Protein AF-A0A3M6TSI8-F1 (afdb_monomer)

InterPro domains:
  IPR007863 Peptidase M16, C-terminal [PF05193] (181-346)
  IPR011249 Metalloenzyme, LuxS/M16 peptidase-like [SSF63411] (24-230)
  IPR011249 Metalloenzyme, LuxS/M16 peptidase-like [SSF63411] (235-493)
  IPR011765 Peptidase M16, N-terminal [PF00675] (50-142)

Structure (mmCIF, N/CA/C/O backbone):
data_AF-A0A3M6TSI8-F1
#
_entry.id   AF-A0A3M6TSI8-F1
#
loop_
_atom_site.group_PDB
_atom_site.id
_atom_site.type_symbol
_atom_site.label_atom_id
_atom_site.label_alt_id
_atom_site.label_comp_id
_atom_site.label_asym_id
_atom_site.label_entity_id
_atom_site.label_seq_id
_atom_site.pdbx_PDB_ins_code
_atom_site.Cartn_x
_atom_site.Cartn_y
_atom_site.Cartn_z
_atom_site.occupancy
_atom_site.B_iso_or_equiv
_atom_site.auth_seq_id
_atom_site.auth_comp_id
_atom_site.auth_asym_id
_atom_site.auth_atom_id
_atom_site.pdbx_PDB_model_num
ATOM 1 N N . MET A 1 1 ? -36.696 12.729 5.430 1.00 56.53 1 MET A N 1
ATOM 2 C CA . MET A 1 1 ? -35.526 11.882 5.769 1.00 56.53 1 MET A CA 1
ATOM 3 C C . MET A 1 1 ? -34.248 12.425 5.139 1.00 56.53 1 MET A C 1
ATOM 5 O O . MET A 1 1 ? -33.375 12.807 5.902 1.00 56.53 1 MET A O 1
ATOM 9 N N . ALA A 1 2 ? -34.177 12.615 3.812 1.00 62.47 2 ALA A N 1
ATOM 10 C CA . ALA A 1 2 ? -33.079 13.365 3.173 1.00 62.47 2 ALA A CA 1
ATOM 11 C C . ALA A 1 2 ? -32.894 14.796 3.733 1.00 62.47 2 ALA A C 1
ATOM 13 O O . ALA A 1 2 ? -31.788 15.308 3.778 1.00 62.47 2 ALA A O 1
ATOM 14 N N . GLU A 1 3 ? -33.961 15.418 4.250 1.00 77.06 3 GLU A N 1
ATOM 15 C CA . GLU A 1 3 ? -33.921 16.752 4.876 1.00 77.06 3 GLU A CA 1
ATOM 16 C C . GLU A 1 3 ? -32.990 16.862 6.103 1.00 77.06 3 GLU A C 1
ATOM 18 O O . GLU A 1 3 ? -32.518 17.962 6.410 1.00 77.06 3 GLU A O 1
ATOM 23 N N . ASN A 1 4 ? -32.695 15.739 6.775 1.00 91.38 4 ASN A N 1
ATOM 24 C CA . ASN A 1 4 ? -31.788 15.680 7.930 1.00 91.38 4 ASN A CA 1
ATOM 25 C C . ASN A 1 4 ? -30.308 15.638 7.529 1.00 91.38 4 ASN A C 1
ATOM 27 O O . ASN A 1 4 ? -29.447 15.793 8.391 1.00 91.38 4 ASN A O 1
ATOM 31 N N . PHE A 1 5 ? -30.013 15.462 6.243 1.00 95.12 5 PHE A N 1
ATOM 32 C CA . PHE A 1 5 ? -28.661 15.427 5.709 1.00 95.12 5 PHE A CA 1
ATOM 33 C C . PHE A 1 5 ? -28.440 16.662 4.839 1.00 95.12 5 PHE A C 1
ATOM 35 O O . PHE A 1 5 ? -29.257 17.025 3.996 1.00 95.12 5 PHE A O 1
ATOM 42 N N . GLU A 1 6 ? -27.344 17.362 5.086 1.00 95.56 6 GLU A N 1
ATOM 43 C CA . GLU A 1 6 ? -26.918 18.508 4.295 1.00 95.56 6 GLU A CA 1
ATOM 44 C C . GLU A 1 6 ? -25.856 18.061 3.297 1.00 95.56 6 GLU A C 1
ATOM 46 O O . GLU A 1 6 ? -24.842 17.497 3.704 1.00 95.56 6 GLU A O 1
ATOM 51 N N . GLN A 1 7 ? -26.073 18.311 2.004 1.00 95.31 7 GLN A N 1
ATOM 52 C CA . GLN A 1 7 ? -25.048 18.092 0.986 1.00 95.31 7 GLN A CA 1
ATOM 53 C C . GLN A 1 7 ? -24.033 19.237 1.038 1.00 95.31 7 GLN A C 1
ATOM 55 O O . GLN A 1 7 ? -24.379 20.385 0.775 1.00 95.31 7 GLN A O 1
ATOM 60 N N . ILE A 1 8 ? -22.788 18.913 1.381 1.00 95.12 8 ILE A N 1
ATOM 61 C CA . ILE A 1 8 ? -21.675 19.866 1.488 1.00 95.12 8 ILE A CA 1
ATOM 62 C C . ILE A 1 8 ? -21.028 20.079 0.119 1.00 95.12 8 ILE A C 1
ATOM 64 O O . ILE A 1 8 ? -20.710 21.206 -0.248 1.00 95.12 8 ILE A O 1
ATOM 68 N N . SER A 1 9 ? -20.814 19.002 -0.637 1.00 94.62 9 SER A N 1
ATOM 69 C CA . SER A 1 9 ? -20.196 19.076 -1.961 1.00 94.62 9 SER A CA 1
ATOM 70 C C . SER A 1 9 ? -20.686 17.962 -2.885 1.00 94.62 9 SER A C 1
ATOM 72 O O . SER A 1 9 ? -21.131 16.900 -2.442 1.00 94.62 9 SER A O 1
ATOM 74 N N . SER A 1 10 ? -20.645 18.240 -4.190 1.00 95.06 10 SER A N 1
ATOM 75 C CA . SER A 1 10 ? -21.047 17.323 -5.256 1.00 95.06 10 SER A CA 1
ATOM 76 C C . SER A 1 10 ? -20.328 17.691 -6.548 1.00 95.06 10 SER A C 1
ATOM 78 O O . SER A 1 10 ? -20.439 18.825 -7.019 1.00 95.06 10 SER A O 1
ATOM 80 N N . PHE A 1 11 ? -19.563 16.762 -7.112 1.00 95.12 11 PHE A N 1
ATOM 81 C CA . PHE A 1 11 ? -18.840 16.963 -8.368 1.00 95.12 11 PHE A CA 1
ATOM 82 C C . PHE A 1 11 ? -18.485 15.618 -9.010 1.00 95.12 11 PHE A C 1
ATOM 84 O O . PHE A 1 11 ? -18.656 14.558 -8.409 1.00 95.12 11 PHE A O 1
ATOM 91 N N . LYS A 1 12 ? -17.997 15.658 -10.251 1.00 94.00 12 LYS A N 1
ATOM 92 C CA . LYS A 1 12 ? -17.550 14.468 -10.979 1.00 94.00 12 LYS A CA 1
ATOM 93 C C . LYS A 1 12 ? -16.032 14.412 -11.069 1.00 94.00 12 LYS A C 1
ATOM 95 O O . LYS A 1 12 ? -15.391 15.437 -11.283 1.00 94.00 12 LYS A O 1
ATOM 100 N N . VAL A 1 13 ? -15.493 13.204 -10.961 1.00 91.00 13 VAL A N 1
ATOM 101 C CA . VAL A 1 13 ? -14.088 12.862 -11.204 1.00 91.00 13 VAL A CA 1
ATOM 102 C C . VAL A 1 13 ? -14.023 11.988 -12.459 1.00 91.00 13 VAL A C 1
ATOM 104 O O . VAL A 1 13 ? -14.893 11.137 -12.660 1.00 91.00 13 VAL A O 1
ATOM 107 N N . LEU A 1 14 ? -13.036 12.230 -13.332 1.00 84.62 14 LEU A N 1
ATOM 108 C CA . LEU A 1 14 ? -12.899 11.565 -14.644 1.00 84.62 14 LEU A CA 1
ATOM 109 C C . LEU A 1 14 ? -14.201 11.582 -15.475 1.00 84.62 14 LEU A C 1
ATOM 111 O O . LEU A 1 14 ? -14.573 10.585 -16.093 1.00 84.62 14 LEU A O 1
ATOM 115 N N . ASP A 1 15 ? -14.941 12.695 -15.404 1.00 82.12 15 ASP A N 1
ATOM 116 C CA . ASP A 1 15 ? -16.214 12.973 -16.096 1.00 82.12 15 ASP A CA 1
ATOM 117 C C . ASP A 1 15 ? -17.383 11.998 -15.838 1.00 82.12 15 ASP A C 1
ATOM 119 O O . ASP A 1 15 ? -18.511 12.231 -16.289 1.00 82.12 15 ASP A O 1
ATOM 123 N N . SER A 1 16 ? -17.164 10.942 -15.054 1.00 86.12 16 SER A N 1
ATOM 124 C CA . SER A 1 16 ? -18.081 9.804 -14.932 1.00 86.12 16 SER A CA 1
ATOM 125 C C . SER A 1 16 ? -18.386 9.415 -13.487 1.00 86.12 16 SER A C 1
ATOM 127 O O . SER A 1 16 ? -19.530 9.064 -13.192 1.00 86.12 16 SER A O 1
ATOM 129 N N . ILE A 1 17 ? -17.423 9.536 -12.568 1.00 93.06 17 ILE A N 1
ATOM 130 C CA . ILE A 1 17 ? -17.587 9.085 -11.184 1.00 93.06 17 ILE A CA 1
ATOM 131 C C . ILE A 1 17 ? -18.097 10.243 -10.335 1.00 93.06 17 ILE A C 1
ATOM 133 O O . ILE A 1 17 ? -17.407 11.238 -10.121 1.00 93.06 17 ILE A O 1
ATOM 137 N N . GLN A 1 18 ? -19.331 10.117 -9.858 1.00 96.31 18 GLN A N 1
ATOM 138 C CA . GLN A 1 18 ? -19.949 11.104 -8.984 1.00 96.31 18 GLN A CA 1
ATOM 139 C C . GLN A 1 18 ? -19.399 10.965 -7.558 1.00 96.31 18 GLN A C 1
ATOM 141 O O . GLN A 1 18 ? -19.506 9.889 -6.964 1.00 96.31 18 GLN A O 1
ATOM 146 N N . VAL A 1 19 ? -18.866 12.062 -7.018 1.00 97.19 19 VAL A N 1
ATOM 147 C CA . VAL A 1 19 ? -18.412 12.184 -5.628 1.00 97.19 19 VAL A CA 1
ATOM 148 C C . VAL A 1 19 ? -19.330 13.147 -4.885 1.00 97.19 19 VAL A C 1
ATOM 150 O O . VAL A 1 19 ? -19.648 14.226 -5.392 1.00 97.19 19 VAL A O 1
ATOM 153 N N . GLU A 1 20 ? -19.798 12.754 -3.703 1.00 96.69 20 GLU A N 1
ATOM 154 C CA . GLU A 1 20 ? -20.736 13.541 -2.895 1.00 96.69 20 GLU A CA 1
ATOM 155 C C . GLU A 1 20 ? -20.351 13.482 -1.417 1.00 96.69 20 GLU A C 1
ATOM 157 O O . GLU A 1 20 ? -20.051 12.411 -0.895 1.00 96.69 20 GLU A O 1
ATOM 162 N N . LYS A 1 21 ? -20.393 14.622 -0.726 1.00 96.94 21 LYS A N 1
ATOM 163 C CA . LYS A 1 21 ? -20.147 14.720 0.718 1.00 96.94 21 LYS A CA 1
ATOM 164 C C . LYS A 1 21 ? -21.386 15.263 1.406 1.00 96.94 21 LYS A C 1
ATOM 166 O O . LYS A 1 21 ? -21.921 16.295 1.000 1.00 96.94 21 LYS A O 1
ATOM 171 N N . TYR A 1 22 ? -21.803 14.599 2.472 1.00 97.00 22 TYR A N 1
ATOM 172 C CA . TYR A 1 22 ? -22.948 14.963 3.292 1.00 97.00 22 TYR A CA 1
ATOM 173 C C . TYR A 1 22 ? -22.560 15.063 4.763 1.00 97.00 22 TYR A C 1
ATOM 175 O O . TYR A 1 22 ? -21.619 14.414 5.224 1.00 97.00 22 TYR A O 1
ATOM 183 N N . ARG A 1 23 ? -23.331 15.842 5.516 1.00 96.44 23 ARG A N 1
ATOM 184 C CA . ARG A 1 23 ? -23.279 15.903 6.978 1.00 96.44 23 ARG A CA 1
ATOM 185 C C . ARG A 1 23 ? -24.669 15.688 7.552 1.00 96.44 23 ARG A C 1
ATOM 187 O O . ARG A 1 23 ? -25.624 16.331 7.116 1.00 96.44 23 ARG A O 1
ATOM 194 N N . SER A 1 24 ? -24.777 14.816 8.548 1.00 97.12 24 SER A N 1
ATOM 195 C CA . SER A 1 24 ? -25.994 14.716 9.351 1.00 97.12 24 SER A CA 1
ATOM 196 C C . SER A 1 24 ? -26.170 15.974 10.194 1.00 97.12 24 SER A C 1
ATOM 198 O O . SER A 1 24 ? -25.309 16.310 11.002 1.00 97.12 24 SER A O 1
ATOM 200 N N . LYS A 1 25 ? -27.318 16.642 10.069 1.00 95.69 25 LYS A N 1
ATOM 201 C CA . LYS A 1 25 ? -27.681 17.810 10.892 1.00 95.69 25 LYS A CA 1
ATOM 202 C C . LYS A 1 25 ? -27.981 17.441 12.349 1.00 95.69 25 LYS A C 1
ATOM 204 O O . LYS A 1 25 ? -28.213 18.329 13.164 1.00 95.69 25 LYS A O 1
ATOM 209 N N . ARG A 1 26 ? -28.058 16.143 12.662 1.00 94.06 26 ARG A N 1
ATOM 210 C CA . ARG A 1 26 ? -28.467 15.621 13.973 1.00 94.06 26 ARG A CA 1
ATOM 211 C C . ARG A 1 26 ? -27.285 15.174 14.823 1.00 94.06 26 ARG A C 1
ATOM 213 O O . ARG A 1 26 ? -27.320 15.347 16.035 1.00 94.06 26 ARG A O 1
ATOM 220 N N . THR A 1 27 ? -26.285 14.567 14.188 1.00 94.31 27 THR A N 1
ATOM 221 C CA . THR A 1 27 ? -25.152 13.905 14.857 1.00 94.31 27 THR A CA 1
ATOM 222 C C . THR A 1 27 ? -23.792 14.424 14.394 1.00 94.31 27 THR A C 1
ATOM 224 O O . THR A 1 27 ? -22.773 14.017 14.941 1.00 94.31 27 THR A O 1
ATOM 227 N N . ASP A 1 28 ? -23.758 15.285 13.372 1.00 94.88 28 ASP A N 1
ATOM 228 C CA . ASP A 1 28 ? -22.548 15.739 12.683 1.00 94.88 28 ASP A CA 1
ATOM 229 C C . ASP A 1 28 ? -21.698 14.625 12.040 1.00 94.88 28 ASP A C 1
ATOM 231 O O . ASP A 1 28 ? -20.593 14.920 11.573 1.00 94.88 28 ASP A O 1
ATOM 235 N N . ILE A 1 29 ? -22.193 13.384 11.926 1.00 97.12 29 ILE A N 1
ATOM 236 C CA . ILE A 1 29 ? -21.509 12.329 11.158 1.00 97.12 29 ILE A CA 1
ATOM 237 C C . ILE A 1 29 ? -21.391 12.767 9.695 1.00 97.12 29 ILE A C 1
ATOM 239 O O . ILE A 1 29 ? -22.351 13.272 9.095 1.00 97.12 29 ILE A O 1
ATOM 243 N N . LYS A 1 30 ? -20.202 12.573 9.119 1.00 97.31 30 LYS A N 1
ATOM 244 C CA . LYS A 1 30 ? -19.924 12.863 7.711 1.00 97.3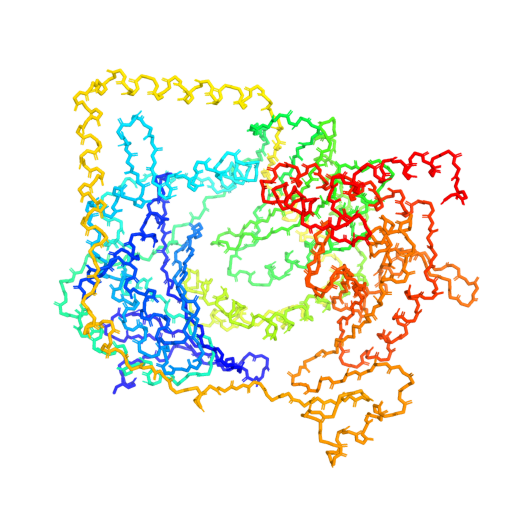1 30 LYS A CA 1
ATOM 245 C C . LYS A 1 30 ? -20.110 11.591 6.897 1.00 97.31 30 LYS A C 1
ATOM 247 O O . LYS A 1 30 ? -19.631 10.537 7.295 1.00 97.31 30 LYS A O 1
ATOM 252 N N . PHE A 1 31 ? -20.783 11.705 5.758 1.00 98.19 31 PHE A N 1
ATOM 253 C CA . PHE A 1 31 ? -20.950 10.616 4.800 1.00 98.19 31 PHE A CA 1
ATOM 254 C C . PHE A 1 31 ? -20.389 11.051 3.453 1.00 98.19 31 PHE A C 1
ATOM 256 O O . PHE A 1 31 ? -20.864 12.028 2.873 1.00 98.19 31 PHE A O 1
ATOM 263 N N . CYS A 1 32 ? -19.393 10.334 2.953 1.00 98.19 32 CYS A N 1
ATOM 264 C CA . CYS A 1 32 ? -18.790 10.586 1.652 1.00 98.19 32 CYS A CA 1
ATOM 265 C C . CYS A 1 32 ? -19.106 9.425 0.715 1.00 98.19 32 CYS A C 1
ATOM 267 O O . CYS A 1 32 ? -18.982 8.271 1.107 1.00 98.19 32 CYS A O 1
ATOM 269 N N . PHE A 1 33 ? -19.484 9.721 -0.522 1.00 98.31 33 PHE A N 1
ATOM 270 C CA . PHE A 1 33 ? -19.846 8.732 -1.528 1.00 98.31 33 PHE A CA 1
ATOM 271 C C . PHE A 1 33 ? -18.983 8.909 -2.770 1.00 98.31 33 PHE A C 1
ATOM 273 O O . PHE A 1 33 ? -18.875 10.027 -3.269 1.00 98.31 33 PHE A O 1
ATOM 280 N N . ALA A 1 34 ? -18.442 7.818 -3.307 1.00 97.62 34 ALA A N 1
ATOM 281 C CA . ALA A 1 34 ? -17.900 7.759 -4.662 1.00 97.62 34 ALA A CA 1
ATOM 282 C C . ALA A 1 34 ? -18.608 6.643 -5.442 1.00 97.62 34 ALA A C 1
ATOM 284 O O . ALA A 1 34 ? -18.481 5.463 -5.111 1.00 97.62 34 ALA A O 1
ATOM 285 N N . LYS A 1 35 ? -19.371 7.002 -6.482 1.00 95.75 35 LYS A N 1
ATOM 286 C CA . LYS A 1 35 ? -20.205 6.059 -7.256 1.00 95.75 35 LYS A CA 1
ATOM 287 C C . LYS A 1 35 ? -19.387 5.280 -8.286 1.00 95.75 35 LYS A C 1
ATOM 289 O O . LYS A 1 35 ? -19.573 5.426 -9.493 1.00 95.75 35 LYS A O 1
ATOM 294 N N . VAL A 1 36 ? -18.464 4.471 -7.785 1.00 94.25 36 VAL A N 1
ATOM 295 C CA . VAL A 1 36 ? -17.581 3.595 -8.560 1.00 94.25 36 VAL A CA 1
ATOM 296 C C . VAL A 1 36 ? -18.398 2.447 -9.165 1.00 94.25 36 VAL A C 1
ATOM 298 O O . VAL A 1 36 ? -19.192 1.838 -8.444 1.00 94.25 36 VAL A O 1
ATOM 301 N N . PRO A 1 37 ? -18.292 2.159 -10.474 1.00 91.62 37 PRO A N 1
ATOM 302 C CA . PRO A 1 37 ? -18.965 1.012 -11.079 1.00 91.62 37 PRO A CA 1
ATOM 303 C C . PRO A 1 37 ? -18.314 -0.296 -10.622 1.00 91.62 37 PRO A C 1
ATOM 305 O O . PRO A 1 37 ? -17.103 -0.348 -10.448 1.00 91.62 37 PRO A O 1
ATOM 308 N N . GLY A 1 38 ? -19.104 -1.359 -10.490 1.00 92.06 38 GLY A N 1
ATOM 309 C CA . GLY A 1 38 ? -18.602 -2.685 -10.141 1.00 92.06 38 GLY A CA 1
ATOM 310 C C . GLY A 1 38 ? -19.477 -3.407 -9.119 1.00 92.06 38 GLY A C 1
ATOM 311 O O . GLY A 1 38 ? -20.459 -2.839 -8.629 1.00 92.06 38 GLY A O 1
ATOM 312 N N . PRO A 1 39 ? -19.136 -4.670 -8.813 1.00 94.25 39 PRO A N 1
ATOM 313 C CA . PRO A 1 39 ? -19.958 -5.527 -7.963 1.00 94.25 39 PRO A CA 1
ATOM 314 C C . PRO A 1 39 ? -19.794 -5.233 -6.473 1.00 94.25 39 PRO A C 1
ATOM 316 O O . PRO A 1 39 ? -20.606 -5.703 -5.679 1.00 94.25 39 PRO A O 1
ATOM 319 N N . LEU A 1 40 ? -18.759 -4.486 -6.094 1.00 95.62 40 LEU A N 1
ATOM 320 C CA . LEU A 1 40 ? -18.389 -4.250 -4.708 1.00 95.62 40 LEU A CA 1
ATOM 321 C C . LEU A 1 40 ? -18.915 -2.904 -4.209 1.00 95.62 40 LEU A C 1
ATOM 323 O O . LEU A 1 40 ? -18.987 -1.913 -4.943 1.00 95.62 40 LEU A O 1
ATOM 327 N N . VAL A 1 41 ? -19.280 -2.888 -2.933 1.00 96.75 41 VAL A N 1
ATOM 328 C CA . VAL A 1 41 ? -19.489 -1.672 -2.156 1.00 96.75 41 VAL A CA 1
ATOM 329 C C . VAL A 1 41 ? -18.549 -1.740 -0.962 1.00 96.75 41 VAL A C 1
ATOM 331 O O . VAL A 1 41 ? -18.666 -2.638 -0.126 1.00 96.75 41 VAL A O 1
ATOM 334 N N . ASN A 1 42 ? -17.632 -0.779 -0.893 1.00 97.12 42 ASN A N 1
ATOM 335 C CA . ASN A 1 42 ? -16.651 -0.664 0.174 1.00 97.12 42 ASN A CA 1
ATOM 336 C C . ASN A 1 42 ? -17.040 0.487 1.097 1.00 97.12 42 ASN A C 1
ATOM 338 O O . ASN A 1 42 ? -17.550 1.521 0.660 1.00 97.12 42 ASN A O 1
ATOM 342 N N . GLY A 1 43 ? -16.798 0.300 2.386 1.00 97.25 43 GLY A N 1
ATOM 343 C CA . GLY A 1 43 ? -17.068 1.269 3.432 1.00 97.25 43 GLY A CA 1
ATOM 344 C C . GLY A 1 43 ? -15.844 1.422 4.309 1.00 97.25 43 GLY A C 1
ATOM 345 O O . GLY A 1 43 ? -15.256 0.423 4.709 1.00 97.25 43 GLY A O 1
ATOM 346 N N . PHE A 1 44 ? -15.489 2.663 4.617 1.00 98.06 44 PHE A N 1
ATOM 347 C CA . PHE A 1 44 ? -14.379 3.029 5.482 1.00 98.06 44 PHE A CA 1
ATOM 348 C C . PHE A 1 44 ? -14.919 3.959 6.567 1.00 98.06 44 PHE A C 1
ATOM 350 O O . PHE A 1 44 ? -15.313 5.095 6.293 1.00 98.06 44 PHE A O 1
ATOM 357 N N . LEU A 1 45 ? -14.995 3.463 7.797 1.00 98.19 45 LEU A N 1
ATOM 358 C CA . LEU A 1 45 ? -15.418 4.228 8.966 1.00 98.19 45 LEU A CA 1
ATOM 359 C C . LEU A 1 45 ? -14.159 4.821 9.594 1.00 98.19 45 LEU A C 1
ATOM 361 O O . LEU A 1 45 ? -13.466 4.150 10.356 1.00 98.19 45 LEU A O 1
ATOM 365 N N . CYS A 1 46 ? -13.843 6.057 9.222 1.00 98.19 46 CYS A N 1
ATOM 366 C CA . CYS A 1 46 ? -12.612 6.734 9.604 1.00 98.19 46 CYS A CA 1
ATOM 367 C C . CYS A 1 46 ? -12.830 7.646 10.816 1.00 98.19 46 CYS A C 1
ATOM 369 O O . CYS A 1 46 ? -13.730 8.491 10.817 1.00 98.19 46 CYS A O 1
ATOM 371 N N . LEU A 1 47 ? -11.958 7.511 11.814 1.00 97.62 47 LEU A N 1
ATOM 372 C CA . LEU A 1 47 ? -11.884 8.350 13.009 1.00 97.62 47 LEU A CA 1
ATOM 373 C C . LEU A 1 47 ? -10.514 9.019 13.069 1.00 97.62 47 LEU A C 1
ATOM 375 O O . LEU A 1 47 ? -9.494 8.343 12.947 1.00 97.62 47 LEU A O 1
ATOM 379 N N . ALA A 1 48 ? -10.468 10.331 13.301 1.00 95.06 48 ALA A N 1
ATOM 380 C CA . ALA A 1 48 ? -9.199 11.007 13.552 1.00 95.06 48 ALA A CA 1
ATOM 381 C C . ALA A 1 48 ? -8.746 10.685 14.985 1.00 95.06 48 ALA A C 1
ATOM 383 O O . ALA A 1 48 ? -9.452 11.006 15.943 1.00 95.06 48 ALA A O 1
ATOM 384 N N . THR A 1 49 ? -7.603 10.024 15.145 1.00 91.69 49 THR A N 1
ATOM 385 C CA . THR A 1 49 ? -7.156 9.476 16.437 1.00 91.69 49 THR A CA 1
ATOM 386 C C . THR A 1 49 ? -5.741 9.934 16.730 1.00 91.69 49 THR A C 1
ATOM 388 O O . THR A 1 49 ? -4.803 9.458 16.105 1.00 91.69 49 THR A O 1
ATOM 391 N N . GLU A 1 50 ? -5.578 10.842 17.689 1.00 87.56 50 GLU A N 1
ATOM 392 C CA . GLU A 1 50 ? -4.257 11.291 18.140 1.00 87.56 50 GLU A CA 1
ATOM 393 C C . GLU A 1 50 ? -3.744 10.398 19.263 1.00 87.56 50 GLU A C 1
ATOM 395 O O . GLU A 1 50 ? -4.435 10.220 20.267 1.00 87.56 50 GLU A O 1
ATOM 400 N N . ALA A 1 51 ? -2.535 9.864 19.126 1.00 82.94 51 ALA A N 1
ATOM 401 C CA . ALA A 1 51 ? -1.817 9.247 20.232 1.00 82.94 51 ALA A CA 1
ATOM 402 C C . ALA A 1 51 ? -0.845 10.261 20.837 1.00 82.94 51 ALA A C 1
ATOM 404 O O . ALA A 1 51 ? -0.131 10.960 20.120 1.00 82.94 51 ALA A O 1
ATOM 405 N N . HIS A 1 52 ? -0.814 10.315 22.165 1.00 79.19 52 HIS A N 1
ATOM 406 C CA . HIS A 1 52 ? 0.108 11.162 22.912 1.00 79.19 52 HIS A CA 1
ATOM 407 C C . HIS A 1 52 ? 1.059 10.308 23.752 1.00 79.19 52 HIS A C 1
ATOM 409 O O . HIS A 1 52 ? 1.608 10.788 24.718 1.00 79.19 52 HIS A O 1
ATOM 415 N N . ASP A 1 53 ? 1.235 9.032 23.471 1.00 80.81 53 ASP A N 1
ATOM 416 C CA . ASP A 1 53 ? 2.235 8.171 24.100 1.00 80.81 53 ASP A CA 1
ATOM 417 C C . ASP A 1 53 ? 2.411 6.922 23.231 1.00 80.81 53 ASP A C 1
ATOM 419 O O . ASP A 1 53 ? 1.708 6.734 22.233 1.00 80.81 53 ASP A O 1
ATOM 423 N N . ASP A 1 54 ? 3.385 6.090 23.590 1.00 84.31 54 ASP A N 1
ATOM 424 C CA . ASP A 1 54 ? 3.663 4.833 22.896 1.00 84.31 54 ASP A CA 1
ATOM 425 C C . ASP A 1 54 ? 2.859 3.654 23.490 1.00 84.31 54 ASP A C 1
ATOM 427 O O . ASP A 1 54 ? 3.194 2.500 23.234 1.00 84.31 54 ASP A O 1
ATOM 431 N N . ASP A 1 55 ? 1.795 3.911 24.268 1.00 83.75 55 ASP A N 1
ATOM 432 C CA . ASP A 1 55 ? 0.980 2.854 24.900 1.00 83.75 55 ASP A CA 1
ATOM 433 C C . ASP A 1 55 ? 0.135 2.071 23.869 1.00 83.75 55 ASP A C 1
ATOM 435 O O . ASP A 1 55 ? -0.480 1.057 24.196 1.00 83.75 55 ASP A O 1
ATOM 439 N N . GLY A 1 56 ? 0.075 2.533 22.613 1.00 87.62 56 GLY A N 1
ATOM 440 C CA . GLY A 1 56 ? -0.611 1.828 21.526 1.00 87.62 56 GLY A CA 1
ATOM 441 C C . GLY A 1 56 ? -2.139 1.849 21.634 1.00 87.62 56 GLY A C 1
ATOM 442 O O . GLY A 1 56 ? -2.806 0.971 21.086 1.00 87.62 56 GLY A O 1
ATOM 443 N N . LEU A 1 57 ? -2.712 2.842 22.328 1.00 89.19 57 LEU A N 1
ATOM 444 C CA . LEU A 1 57 ? -4.156 2.942 22.586 1.00 89.19 57 LEU A CA 1
ATOM 445 C C . LEU A 1 57 ? -5.045 2.897 21.327 1.00 89.19 57 LEU A C 1
ATOM 447 O O . LEU A 1 57 ? -6.057 2.194 21.378 1.00 89.19 57 LEU A O 1
ATOM 451 N N . PRO A 1 58 ? -4.723 3.585 20.208 1.00 91.81 58 PRO A N 1
ATOM 452 C CA . PRO A 1 58 ? -5.564 3.517 19.012 1.00 91.81 58 PRO A CA 1
ATOM 453 C C . PRO A 1 58 ? -5.611 2.098 18.434 1.00 91.81 58 PRO A C 1
ATOM 455 O O . PRO A 1 58 ? -6.697 1.578 18.197 1.00 91.81 58 PRO A O 1
ATOM 458 N N . HIS A 1 59 ? -4.448 1.445 18.327 1.00 93.12 59 HIS A N 1
ATOM 459 C CA . HIS A 1 59 ? -4.325 0.075 17.824 1.00 93.12 59 HIS A CA 1
ATOM 460 C C . HIS A 1 59 ? -5.004 -0.939 18.754 1.00 93.12 59 HIS A C 1
ATOM 462 O O . HIS A 1 59 ? -5.736 -1.818 18.314 1.00 93.12 59 HIS A O 1
ATOM 468 N N . THR A 1 60 ? -4.856 -0.762 20.065 1.00 92.31 60 THR A N 1
ATOM 469 C CA . THR A 1 60 ? -5.567 -1.571 21.060 1.00 92.31 60 THR A CA 1
ATOM 470 C C . THR A 1 60 ? -7.086 -1.465 20.899 1.00 92.31 60 THR A C 1
ATOM 472 O O . THR A 1 60 ? -7.790 -2.473 20.933 1.00 92.31 60 THR A O 1
ATOM 475 N N . LEU A 1 61 ? -7.614 -0.249 20.735 1.00 92.56 61 LEU A N 1
ATOM 476 C CA . LEU A 1 61 ? -9.053 -0.045 20.567 1.00 92.56 61 LEU A CA 1
ATOM 477 C C . LEU A 1 61 ? -9.577 -0.596 19.246 1.00 92.56 61 LEU A C 1
ATOM 479 O O . LEU A 1 61 ? -10.700 -1.095 19.226 1.00 92.56 61 LEU A O 1
ATOM 483 N N . GLU A 1 62 ? -8.768 -0.540 18.193 1.00 94.88 62 GLU A N 1
ATOM 484 C CA . GLU A 1 62 ? -9.083 -1.148 16.904 1.00 94.88 62 GLU A CA 1
ATOM 485 C C . GLU A 1 62 ? -9.417 -2.638 17.048 1.00 94.88 62 GLU A C 1
ATOM 487 O O . GLU A 1 62 ? -10.492 -3.056 16.619 1.00 94.88 62 GLU A O 1
ATOM 492 N N . HIS A 1 63 ? -8.615 -3.398 17.800 1.00 94.38 63 HIS A N 1
ATOM 493 C CA . HIS A 1 63 ? -8.909 -4.806 18.105 1.00 94.38 63 HIS A CA 1
ATOM 494 C C . HIS A 1 63 ? -10.128 -4.964 19.026 1.00 94.38 63 HIS A C 1
ATOM 496 O O . HIS A 1 63 ? -11.008 -5.794 18.789 1.00 94.38 63 HIS A O 1
ATOM 502 N N . LEU A 1 64 ? -10.220 -4.154 20.086 1.00 94.25 64 LEU A N 1
ATOM 503 C CA . LEU A 1 64 ? -11.279 -4.291 21.096 1.00 94.25 64 LEU A CA 1
ATOM 504 C C . LEU A 1 64 ? -12.688 -3.995 20.563 1.00 94.25 64 LEU A C 1
ATOM 506 O O . LEU A 1 64 ? -13.664 -4.499 21.123 1.00 94.25 64 LEU A O 1
ATOM 510 N N . VAL A 1 65 ? -12.820 -3.224 19.483 1.00 93.00 65 VAL A N 1
ATOM 511 C CA . VAL A 1 65 ? -14.105 -2.976 18.807 1.00 93.00 65 VAL A CA 1
ATOM 512 C C . VAL A 1 65 ? -14.714 -4.267 18.236 1.00 93.00 65 VAL A C 1
ATOM 514 O O . VAL A 1 65 ? -15.939 -4.416 18.228 1.00 93.00 65 VAL A O 1
ATOM 517 N N . PHE A 1 66 ? -13.896 -5.249 17.847 1.00 94.25 66 PHE A N 1
ATOM 518 C CA . PHE A 1 66 ? -14.360 -6.547 17.332 1.00 94.25 66 PHE A CA 1
ATOM 519 C C . PHE A 1 66 ? -14.807 -7.532 18.428 1.00 94.25 66 PHE A C 1
ATOM 521 O O . PHE A 1 66 ? -15.382 -8.587 18.138 1.00 94.25 66 PHE A O 1
ATOM 528 N N . MET A 1 67 ? -14.612 -7.174 19.701 1.00 94.94 67 MET A N 1
ATOM 529 C CA . MET A 1 67 ? -14.977 -8.004 20.858 1.00 94.94 67 MET A CA 1
ATOM 530 C C . MET A 1 67 ? -16.450 -7.866 21.266 1.00 94.94 67 MET A C 1
ATOM 532 O O . MET A 1 67 ? -16.905 -8.497 22.222 1.00 94.94 67 MET A O 1
ATOM 536 N N . GLY A 1 68 ? -17.212 -7.072 20.516 1.00 94.94 68 GLY A N 1
ATOM 537 C CA . GLY A 1 68 ? -18.655 -6.927 20.640 1.00 94.94 68 GLY A CA 1
ATOM 538 C C . GLY A 1 68 ? -19.082 -5.491 20.917 1.00 94.94 68 GLY A C 1
ATOM 539 O O . GLY A 1 68 ? -18.289 -4.615 21.258 1.00 94.94 68 GLY A O 1
ATOM 540 N N . SER A 1 69 ? -20.385 -5.266 20.804 1.00 96.00 69 SER A N 1
ATOM 541 C CA . SER A 1 69 ? -21.046 -3.975 21.018 1.00 96.00 69 SER A CA 1
ATOM 542 C C . SER A 1 69 ? -22.142 -4.073 22.072 1.00 96.00 69 SER A C 1
ATOM 544 O O . SER A 1 69 ? -22.561 -5.166 22.451 1.00 96.00 69 SER A O 1
ATOM 546 N N . GLU A 1 70 ? -22.666 -2.935 22.524 1.00 94.94 70 GLU A N 1
ATOM 547 C CA . GLU A 1 70 ? -23.832 -2.904 23.414 1.00 94.94 70 GLU A CA 1
ATOM 548 C C . GLU A 1 70 ? -25.027 -3.698 22.856 1.00 94.94 70 GLU A C 1
ATOM 550 O O . GLU A 1 70 ? -25.751 -4.332 23.625 1.00 94.94 70 GLU A O 1
ATOM 555 N N . LYS A 1 71 ? -25.270 -3.647 21.536 1.00 94.19 71 LYS A N 1
ATOM 556 C CA . LYS A 1 71 ? -26.389 -4.368 20.909 1.00 94.19 71 LYS A CA 1
ATOM 557 C C . LYS A 1 71 ? -26.051 -5.827 20.603 1.00 94.19 71 LYS A C 1
ATOM 559 O O . LYS A 1 71 ? -26.943 -6.673 20.646 1.00 94.19 71 LYS A O 1
ATOM 564 N N . TYR A 1 72 ? -24.788 -6.116 20.302 1.00 95.06 72 TYR A N 1
ATOM 565 C CA . TYR A 1 72 ? -24.307 -7.448 19.945 1.00 95.06 72 TYR A CA 1
ATOM 566 C C . TYR A 1 72 ? -23.060 -7.800 20.775 1.00 95.06 72 TYR A C 1
ATOM 568 O O . TYR A 1 72 ? -21.939 -7.696 20.274 1.00 95.06 72 TYR A O 1
ATOM 576 N N . PRO A 1 73 ? -23.229 -8.193 22.052 1.00 95.19 73 PRO A N 1
ATOM 577 C CA . PRO A 1 73 ? -22.131 -8.331 23.011 1.00 95.19 73 PRO A CA 1
ATOM 578 C C . PRO A 1 73 ? -21.444 -9.703 22.913 1.00 95.19 73 PRO A C 1
ATOM 580 O O . PRO A 1 73 ? -21.330 -10.413 23.909 1.00 95.19 73 PRO A O 1
ATOM 583 N N . PHE A 1 74 ? -21.029 -10.102 21.710 1.00 95.06 74 PHE A N 1
ATOM 584 C CA . PHE A 1 74 ? -20.365 -11.385 21.466 1.00 95.06 74 PHE A CA 1
ATOM 585 C C . PHE A 1 74 ? -19.123 -11.187 20.594 1.00 95.06 74 PHE A C 1
ATOM 587 O O . PHE A 1 74 ? -19.182 -10.488 19.577 1.00 95.06 74 PHE A O 1
ATOM 594 N N . LYS A 1 75 ? -18.017 -11.839 20.968 1.00 93.56 75 LYS A N 1
ATOM 595 C CA . LYS A 1 75 ? -16.770 -11.842 20.194 1.00 93.56 75 LYS A CA 1
ATOM 596 C C . LYS A 1 75 ? -17.015 -12.388 18.786 1.00 93.56 75 LYS A C 1
ATOM 598 O O . LYS A 1 75 ? -17.682 -13.408 18.619 1.00 93.56 75 LYS A O 1
ATOM 603 N N . GLY A 1 76 ? -16.480 -11.709 17.770 1.00 90.38 76 GLY A N 1
ATOM 604 C CA . GLY A 1 76 ? -16.564 -12.155 16.372 1.00 90.38 76 GLY A CA 1
ATOM 605 C C . GLY A 1 76 ? -17.967 -12.080 15.756 1.00 90.38 76 GLY A C 1
ATOM 606 O O . GLY A 1 76 ? -18.173 -12.529 14.629 1.00 90.38 76 GLY A O 1
ATOM 607 N N . MET A 1 77 ? -18.953 -11.497 16.452 1.00 92.44 77 MET A N 1
ATOM 608 C CA . MET A 1 77 ? -20.319 -11.371 15.931 1.00 92.44 77 MET A CA 1
ATOM 609 C C . MET A 1 77 ? -20.377 -10.523 14.658 1.00 92.44 77 MET A C 1
ATOM 611 O O . MET A 1 77 ? -21.165 -10.807 13.754 1.00 92.44 77 MET A O 1
ATOM 615 N N . LEU A 1 78 ? -19.527 -9.497 14.580 1.00 93.44 78 LEU A N 1
ATOM 616 C CA . LEU A 1 78 ? -19.435 -8.624 13.419 1.00 93.44 78 LEU A CA 1
ATOM 617 C C . LEU A 1 78 ? -18.989 -9.393 12.163 1.00 93.44 78 LEU A C 1
ATOM 619 O O . LEU A 1 78 ? -19.618 -9.233 11.120 1.00 93.44 78 LEU A O 1
ATOM 623 N N . ASP A 1 79 ? -18.013 -10.300 12.277 1.00 93.19 79 ASP A N 1
ATOM 624 C CA . ASP A 1 79 ? -17.574 -11.170 11.173 1.00 93.19 79 ASP A CA 1
ATOM 625 C C . ASP A 1 79 ? -18.648 -12.174 10.749 1.00 93.19 79 ASP A C 1
ATOM 627 O O . ASP A 1 79 ? -18.852 -12.419 9.557 1.00 93.19 79 ASP A O 1
ATOM 631 N N . LEU A 1 80 ? -19.386 -12.744 11.709 1.00 93.25 80 LEU A N 1
ATOM 632 C CA . LEU A 1 80 ? -20.509 -13.633 11.399 1.00 93.25 80 LEU A CA 1
ATOM 633 C C . LEU A 1 80 ? -21.581 -12.908 10.578 1.00 93.25 80 LEU A C 1
ATOM 635 O O . LEU A 1 80 ? -22.106 -13.471 9.614 1.00 93.25 80 LEU A O 1
ATOM 639 N N . PHE A 1 81 ? -21.892 -11.658 10.927 1.00 95.19 81 PHE A N 1
ATOM 640 C CA . PHE A 1 81 ? -22.805 -10.834 10.142 1.00 95.19 81 PHE A CA 1
ATOM 641 C C . PHE A 1 81 ? -22.218 -10.422 8.794 1.00 95.19 81 PHE A C 1
ATOM 643 O O . PHE A 1 81 ? -22.931 -10.488 7.794 1.00 95.19 81 PHE A O 1
ATOM 650 N N . ALA A 1 82 ? -20.936 -10.066 8.740 1.00 94.06 82 ALA A N 1
ATOM 651 C CA . ALA A 1 82 ? -20.249 -9.714 7.503 1.00 94.06 82 ALA A CA 1
ATOM 652 C C . ALA A 1 82 ? -20.349 -10.857 6.476 1.00 94.06 82 ALA A C 1
ATOM 654 O O . ALA A 1 82 ? -20.834 -10.646 5.364 1.00 94.06 82 ALA A O 1
ATOM 655 N N . ASN A 1 83 ? -20.051 -12.093 6.885 1.00 93.00 83 ASN A N 1
ATOM 656 C CA . ASN A 1 83 ? -20.180 -13.276 6.027 1.00 93.00 83 ASN A CA 1
ATOM 657 C C . ASN A 1 83 ? -21.613 -13.476 5.496 1.00 93.00 83 ASN A C 1
ATOM 659 O O . ASN A 1 83 ? -21.810 -13.837 4.335 1.00 93.00 83 ASN A O 1
ATOM 663 N N . ARG A 1 84 ? -22.640 -13.211 6.317 1.00 93.25 84 ARG A N 1
ATOM 664 C CA . ARG A 1 84 ? -24.050 -13.277 5.881 1.00 93.25 84 ARG A CA 1
ATOM 665 C C . ARG A 1 84 ? -24.438 -12.148 4.930 1.00 93.25 84 ARG A C 1
ATOM 667 O O . ARG A 1 84 ? -25.326 -12.338 4.105 1.00 93.25 84 ARG A O 1
ATOM 674 N N . CYS A 1 85 ? -23.769 -11.006 5.027 1.00 94.75 85 CYS A N 1
ATOM 675 C CA . CYS A 1 85 ? -23.944 -9.844 4.163 1.00 94.75 85 CYS A CA 1
ATOM 676 C C . CYS A 1 85 ? -23.103 -9.914 2.875 1.00 94.75 85 CYS A C 1
ATOM 678 O O . CYS A 1 85 ? -22.910 -8.886 2.230 1.00 94.75 85 CYS A O 1
ATOM 680 N N . LEU A 1 86 ? -22.626 -11.106 2.486 1.00 94.56 86 LEU A N 1
ATOM 681 C CA . LEU A 1 86 ? -21.760 -11.319 1.317 1.00 94.56 86 LEU A CA 1
ATOM 682 C C . LEU A 1 86 ? -20.465 -10.490 1.379 1.00 94.56 86 LEU A C 1
ATOM 684 O O . LEU A 1 86 ? -19.980 -10.013 0.352 1.00 94.56 86 LEU A O 1
ATOM 688 N N . ALA A 1 87 ? -19.934 -10.303 2.589 1.00 93.56 87 ALA A N 1
ATOM 689 C CA . ALA A 1 87 ? -18.638 -9.689 2.829 1.00 93.56 87 ALA A CA 1
ATOM 690 C C . ALA A 1 87 ? -17.545 -10.745 2.999 1.00 93.56 87 ALA A C 1
ATOM 692 O O . ALA A 1 87 ? -17.806 -11.838 3.509 1.00 93.56 87 ALA A O 1
ATOM 693 N N . GLN A 1 88 ? -16.306 -10.397 2.651 1.00 85.25 88 GLN A N 1
ATOM 694 C CA . GLN A 1 88 ? -15.131 -11.224 2.934 1.00 85.25 88 GLN A CA 1
ATOM 695 C C . GLN A 1 88 ? -14.581 -10.924 4.342 1.00 85.25 88 GLN A C 1
ATOM 697 O O . GLN A 1 88 ? -13.440 -10.500 4.504 1.00 85.25 88 GLN A O 1
ATOM 702 N N . GLY A 1 89 ? -15.417 -11.132 5.363 1.00 87.75 89 GLY A N 1
ATOM 703 C CA . GLY A 1 89 ? -15.102 -10.770 6.747 1.00 87.75 89 GLY A CA 1
ATOM 704 C C . GLY A 1 89 ? -15.062 -9.258 6.983 1.00 87.75 89 GLY A C 1
ATOM 705 O O . GLY A 1 89 ? -15.653 -8.477 6.231 1.00 87.75 89 GLY A O 1
ATOM 706 N N . THR A 1 90 ? -14.389 -8.858 8.057 1.00 88.38 90 THR A N 1
ATOM 707 C CA . THR A 1 90 ? -14.131 -7.459 8.405 1.00 88.38 90 THR A CA 1
ATOM 708 C C . THR A 1 90 ? -12.643 -7.192 8.557 1.00 88.38 90 THR A C 1
ATOM 710 O O . THR A 1 90 ? -11.843 -8.120 8.684 1.00 88.38 90 THR A O 1
ATOM 713 N N . ASN A 1 91 ? -12.254 -5.923 8.478 1.00 92.62 91 ASN A N 1
ATOM 714 C CA . ASN A 1 91 ? -10.867 -5.527 8.661 1.00 92.62 91 ASN A CA 1
ATOM 715 C C . ASN A 1 91 ? -10.796 -4.102 9.226 1.00 92.62 91 ASN A C 1
ATOM 717 O O . ASN A 1 91 ? -11.794 -3.375 9.272 1.00 92.62 91 ASN A O 1
ATOM 721 N N . ALA A 1 92 ? -9.623 -3.700 9.684 1.00 95.00 92 ALA A N 1
ATOM 722 C CA . ALA A 1 92 ? -9.340 -2.350 10.130 1.00 95.00 92 ALA A CA 1
ATOM 723 C C . ALA A 1 92 ? -7.839 -2.072 10.018 1.00 95.00 92 ALA A C 1
ATOM 725 O O . ALA A 1 92 ? -7.032 -2.972 9.787 1.00 95.00 92 ALA A O 1
ATOM 726 N N . TRP A 1 93 ? -7.466 -0.805 10.137 1.00 95.81 93 TRP A N 1
ATOM 727 C CA . TRP A 1 93 ? -6.077 -0.431 10.349 1.00 95.81 93 TRP A CA 1
ATOM 728 C C . TRP A 1 93 ? -5.969 0.825 11.199 1.00 95.81 93 TRP A C 1
ATOM 730 O O . TRP A 1 93 ? -6.821 1.720 11.179 1.00 95.81 93 TRP A O 1
ATOM 740 N N . THR A 1 94 ? -4.836 0.910 11.883 1.00 93.38 94 THR A N 1
ATOM 741 C CA . THR A 1 94 ? -4.408 2.088 12.626 1.00 93.38 94 THR A CA 1
ATOM 742 C C . THR A 1 94 ? -3.225 2.735 11.910 1.00 93.38 94 THR A C 1
ATOM 744 O O . THR A 1 94 ? -2.170 2.120 11.750 1.00 93.38 94 THR A O 1
ATOM 747 N N . SER A 1 95 ? -3.400 3.981 11.467 1.00 91.69 95 SER A N 1
ATOM 748 C CA . SER A 1 95 ? -2.325 4.829 10.943 1.00 91.69 95 SER A CA 1
ATOM 749 C C . SER A 1 95 ? -1.799 5.781 12.026 1.00 91.69 95 SER A C 1
ATOM 751 O O . SER A 1 95 ? -2.239 5.748 13.174 1.00 91.69 95 SER A O 1
ATOM 753 N N . THR A 1 96 ? -0.849 6.649 11.678 1.00 88.69 96 THR A N 1
ATOM 754 C CA . THR A 1 96 ? -0.316 7.666 12.603 1.00 88.69 96 THR A CA 1
ATOM 755 C C . THR A 1 96 ? -1.375 8.692 13.015 1.00 88.69 96 THR A C 1
ATOM 757 O O . THR A 1 96 ? -1.344 9.187 14.138 1.00 88.69 96 THR A O 1
ATOM 760 N N . ASP A 1 97 ? -2.300 9.021 12.113 1.00 90.38 97 ASP A N 1
ATOM 761 C CA . ASP A 1 97 ? -3.239 10.139 12.234 1.00 90.38 97 ASP A CA 1
ATOM 762 C C . ASP A 1 97 ? -4.724 9.724 12.345 1.00 90.38 97 ASP A C 1
ATOM 764 O O . ASP A 1 97 ? -5.596 10.536 12.677 1.00 90.38 97 ASP A O 1
ATOM 768 N N . HIS A 1 98 ? -5.041 8.458 12.080 1.00 94.75 98 HIS A N 1
ATOM 769 C CA . HIS A 1 98 ? -6.412 7.957 12.078 1.00 94.75 98 HIS A CA 1
ATOM 770 C C . HIS A 1 98 ? -6.490 6.452 12.326 1.00 94.75 98 HIS A C 1
ATOM 772 O O . HIS A 1 98 ? -5.534 5.713 12.102 1.00 94.75 98 HIS A O 1
ATOM 778 N N . THR A 1 99 ? -7.677 6.004 12.723 1.00 97.19 99 THR A N 1
ATOM 779 C CA . THR A 1 99 ? -8.073 4.593 12.727 1.00 97.19 99 THR A CA 1
ATOM 780 C C . THR A 1 99 ? -9.235 4.435 11.755 1.00 97.19 99 THR A C 1
ATOM 782 O O . THR A 1 99 ? -10.187 5.222 11.804 1.00 97.19 99 THR A O 1
ATOM 785 N N . ALA A 1 100 ? -9.167 3.452 10.860 1.00 97.38 100 ALA A N 1
ATOM 786 C CA . ALA A 1 100 ? -10.226 3.177 9.897 1.00 97.38 100 ALA A CA 1
ATOM 787 C C . ALA A 1 100 ? -10.671 1.720 9.972 1.00 97.38 100 ALA A C 1
ATOM 789 O O . ALA A 1 100 ? -9.853 0.806 10.012 1.00 97.38 100 ALA A O 1
ATOM 790 N N . TYR A 1 101 ? -11.985 1.520 9.945 1.00 97.69 101 TYR A N 1
ATOM 791 C CA . TYR A 1 101 ? -12.602 0.200 9.917 1.00 97.69 101 TYR A CA 1
ATOM 792 C C . TYR A 1 101 ? -13.249 -0.044 8.564 1.00 97.69 101 TYR A C 1
ATOM 794 O O . TYR A 1 101 ? -13.958 0.837 8.063 1.00 97.69 101 TYR A O 1
ATOM 802 N N . THR A 1 102 ? -13.040 -1.224 7.989 1.00 95.81 102 THR A N 1
ATOM 803 C CA . THR A 1 102 ? -13.474 -1.527 6.631 1.00 95.81 102 THR A CA 1
ATOM 804 C C . THR A 1 102 ? -14.495 -2.633 6.523 1.00 95.81 102 THR A C 1
ATOM 806 O O . THR A 1 102 ? -14.492 -3.643 7.224 1.00 95.81 102 THR A O 1
ATOM 809 N N . MET A 1 103 ? -15.389 -2.406 5.571 1.00 94.44 103 MET A N 1
ATOM 810 C CA . MET A 1 103 ? -16.385 -3.355 5.116 1.00 94.44 103 MET A CA 1
ATOM 811 C C . MET A 1 103 ? -16.316 -3.424 3.598 1.00 94.44 103 MET A C 1
ATOM 813 O O . MET A 1 103 ? -16.289 -2.395 2.926 1.00 94.44 103 MET A O 1
ATOM 817 N N . GLU A 1 104 ? -16.313 -4.633 3.060 1.00 95.69 104 GLU A N 1
ATOM 818 C CA . GLU A 1 104 ? -16.373 -4.880 1.625 1.00 95.69 104 GLU A CA 1
ATOM 819 C C . GLU A 1 104 ? -17.452 -5.920 1.378 1.00 95.69 104 GLU A C 1
ATOM 821 O O . GLU A 1 104 ? -17.329 -7.054 1.832 1.00 95.69 104 GLU A O 1
ATOM 826 N N . THR A 1 105 ? -18.526 -5.531 0.694 1.00 95.81 105 THR A N 1
ATOM 827 C CA . THR A 1 105 ? -19.666 -6.413 0.420 1.00 95.81 105 THR A CA 1
ATOM 828 C C . THR A 1 105 ? -19.924 -6.519 -1.073 1.00 95.81 105 THR A C 1
ATOM 830 O O . THR A 1 105 ? -19.859 -5.519 -1.793 1.00 95.81 105 THR A O 1
ATOM 833 N N . ALA A 1 106 ? -20.325 -7.701 -1.536 1.00 95.44 106 ALA A N 1
ATOM 834 C CA . ALA A 1 106 ? -20.876 -7.849 -2.876 1.00 95.44 106 ALA A CA 1
ATOM 835 C C . ALA A 1 106 ? -22.316 -7.298 -2.929 1.00 95.44 106 ALA A C 1
ATOM 837 O O . ALA A 1 106 ? -23.237 -7.847 -2.320 1.00 95.44 106 ALA A O 1
ATOM 838 N N . GLY A 1 107 ? -22.517 -6.219 -3.686 1.00 93.94 107 GLY A N 1
ATOM 839 C CA . GLY A 1 107 ? -23.786 -5.499 -3.787 1.00 93.94 107 GLY A CA 1
ATOM 840 C C . GLY A 1 107 ? -24.083 -4.585 -2.590 1.00 93.94 107 GLY A C 1
ATOM 841 O O . GLY A 1 107 ? -23.417 -4.613 -1.560 1.00 93.94 107 GLY A O 1
ATOM 842 N N . SER A 1 108 ? -25.110 -3.741 -2.728 1.00 95.25 108 SER A N 1
ATOM 843 C CA . SER A 1 108 ? -25.454 -2.725 -1.718 1.00 95.25 108 SER A CA 1
ATOM 844 C C . SER A 1 108 ? -26.359 -3.227 -0.592 1.00 95.25 108 SER A C 1
ATOM 846 O O . SER A 1 108 ? -26.383 -2.631 0.479 1.00 95.25 108 SER A O 1
ATOM 848 N N . GLU A 1 109 ? -27.110 -4.310 -0.791 1.00 94.81 109 GLU A N 1
ATOM 849 C CA . GLU A 1 109 ? -28.061 -4.804 0.214 1.00 94.81 109 GLU A CA 1
ATOM 850 C C . GLU A 1 109 ? -27.348 -5.316 1.477 1.00 94.81 109 GLU A C 1
ATOM 852 O O . GLU A 1 109 ? -27.719 -4.943 2.590 1.00 94.81 109 GLU A O 1
ATOM 857 N N . GLY A 1 110 ? -26.274 -6.097 1.311 1.00 94.88 110 GLY A N 1
ATOM 858 C CA . GLY A 1 110 ? -25.433 -6.542 2.425 1.00 94.88 110 GLY A CA 1
ATOM 859 C C . GLY A 1 110 ? -24.802 -5.373 3.180 1.00 94.88 110 GLY A C 1
ATOM 860 O O . GLY A 1 110 ? -24.845 -5.335 4.410 1.00 94.88 110 GLY A O 1
ATOM 861 N N . PHE A 1 111 ? -24.310 -4.376 2.441 1.00 96.19 111 PHE A N 1
ATOM 862 C CA . PHE A 1 111 ? -23.753 -3.148 3.001 1.00 96.19 111 PHE A CA 1
ATOM 863 C C . PHE A 1 111 ? -24.748 -2.409 3.905 1.00 96.19 111 PHE A C 1
ATOM 865 O O . PHE A 1 111 ? -24.430 -2.060 5.041 1.00 96.19 111 PHE A O 1
ATOM 872 N N . LEU A 1 112 ? -25.974 -2.192 3.414 1.00 96.50 112 LEU A N 1
ATOM 873 C CA . LEU A 1 112 ? -27.032 -1.477 4.135 1.00 96.50 112 LEU A CA 1
ATOM 874 C C . LEU A 1 112 ? -27.426 -2.183 5.438 1.00 96.50 112 LEU A C 1
ATOM 876 O O . LEU A 1 112 ? -27.705 -1.518 6.434 1.00 96.50 112 LEU A O 1
ATOM 880 N N . ASN A 1 113 ? -27.410 -3.518 5.445 1.00 95.25 113 ASN A N 1
ATOM 881 C CA . ASN A 1 113 ? -27.685 -4.314 6.640 1.00 95.25 113 ASN A CA 1
ATOM 882 C C . ASN A 1 113 ? -26.528 -4.263 7.650 1.00 95.25 113 ASN A C 1
ATOM 884 O O . ASN A 1 113 ? -26.764 -4.212 8.860 1.00 95.25 113 ASN A O 1
ATOM 888 N N . LEU A 1 114 ? -25.283 -4.281 7.164 1.00 95.88 114 LEU A N 1
ATOM 889 C CA . LEU A 1 114 ? -24.087 -4.348 8.003 1.00 95.88 114 LEU A CA 1
ATOM 890 C C . LEU A 1 114 ? -23.711 -2.992 8.615 1.00 95.88 114 LEU A C 1
ATOM 892 O O . LEU A 1 114 ? -23.304 -2.944 9.776 1.00 95.88 114 LEU A O 1
ATOM 896 N N . LEU A 1 115 ? -23.866 -1.890 7.875 1.00 97.44 115 LEU A N 1
ATOM 897 C CA . LEU A 1 115 ? -23.378 -0.570 8.286 1.00 97.44 115 LEU A CA 1
ATOM 898 C C . LEU A 1 115 ? -23.868 -0.127 9.681 1.00 97.44 115 LEU A C 1
ATOM 900 O O . LEU A 1 115 ? -23.025 0.239 10.500 1.00 97.44 115 LEU A O 1
ATOM 904 N N . PRO A 1 116 ? -25.170 -0.195 10.030 1.00 96.75 116 PRO A N 1
ATOM 905 C CA . PRO A 1 116 ? -25.637 0.208 11.360 1.00 96.75 116 PRO A CA 1
ATOM 906 C C . PRO A 1 116 ? -25.077 -0.662 12.493 1.00 96.75 116 PRO A C 1
ATOM 908 O O . PRO A 1 116 ? -24.946 -0.197 13.623 1.00 96.75 116 PRO A O 1
ATOM 911 N N . ILE A 1 117 ? -24.758 -1.927 12.206 1.00 95.94 117 ILE A N 1
ATOM 912 C CA . ILE A 1 117 ? -24.172 -2.865 13.171 1.00 95.94 117 ILE A CA 1
ATOM 913 C C . ILE A 1 117 ? -22.701 -2.532 13.394 1.00 95.94 117 ILE A C 1
ATOM 915 O O . ILE A 1 117 ? -22.241 -2.509 14.535 1.00 95.94 117 ILE A O 1
ATOM 919 N N . TYR A 1 118 ? -21.984 -2.239 12.313 1.00 96.62 118 TYR A N 1
ATOM 920 C CA . TYR A 1 118 ? -20.586 -1.832 12.363 1.00 96.62 118 TYR A CA 1
ATOM 921 C C . TYR A 1 118 ? -20.425 -0.509 13.124 1.00 96.62 118 TYR A C 1
ATOM 923 O O . TYR A 1 118 ? -19.588 -0.400 14.016 1.00 96.62 118 TYR A O 1
ATOM 931 N N . LEU A 1 119 ? -21.297 0.469 12.853 1.00 97.75 119 LEU A N 1
ATOM 932 C CA . LEU A 1 119 ? -21.345 1.733 13.590 1.00 97.75 119 LEU A CA 1
ATOM 933 C C . LEU A 1 119 ? -21.575 1.528 15.099 1.00 97.75 119 LEU A C 1
ATOM 935 O O . LEU A 1 119 ? -21.004 2.263 15.906 1.00 97.75 119 LEU A O 1
ATOM 939 N N . ASP A 1 120 ? -22.360 0.515 15.489 1.00 97.19 120 ASP A N 1
ATOM 940 C CA . ASP A 1 120 ? -22.560 0.161 16.899 1.00 97.19 120 ASP A CA 1
ATOM 941 C C . ASP A 1 120 ? -21.300 -0.406 17.553 1.00 97.19 120 ASP A C 1
ATOM 943 O O . ASP A 1 120 ? -21.006 -0.052 18.690 1.00 97.19 120 ASP A O 1
ATOM 947 N N . HIS A 1 121 ? -20.534 -1.233 16.837 1.00 96.50 121 HIS A N 1
ATOM 948 C CA . HIS A 1 121 ? -19.246 -1.738 17.322 1.00 96.50 121 HIS A CA 1
ATOM 949 C C . HIS A 1 121 ? -18.242 -0.602 17.496 1.00 96.50 121 HIS A C 1
ATOM 951 O O . HIS A 1 121 ? -17.590 -0.521 18.530 1.00 96.50 121 HIS A O 1
ATOM 957 N N . VAL A 1 122 ? -18.168 0.320 16.538 1.00 96.75 122 VAL A N 1
ATOM 958 C CA . VAL A 1 122 ? -17.216 1.435 16.592 1.00 96.75 122 VAL A CA 1
ATOM 959 C C . VAL A 1 122 ? -17.571 2.422 17.714 1.00 96.75 122 VAL A C 1
ATOM 961 O O . VAL A 1 122 ? -16.724 2.740 18.548 1.00 96.75 122 VAL A O 1
ATOM 964 N N . LEU A 1 123 ? -18.814 2.912 17.785 1.00 96.06 123 LEU A N 1
ATOM 965 C CA . LEU A 1 123 ? -19.182 3.967 18.746 1.00 96.06 123 LEU A CA 1
ATOM 966 C C . LEU A 1 123 ? -19.662 3.445 20.106 1.00 96.06 123 LEU A C 1
ATOM 968 O O . LEU A 1 123 ? -19.631 4.197 21.079 1.00 96.06 123 LEU A O 1
ATOM 972 N N . TYR A 1 124 ? -20.104 2.191 20.200 1.00 95.75 124 TYR A N 1
ATOM 973 C CA . TYR A 1 124 ? -20.611 1.589 21.438 1.00 95.75 124 TYR A CA 1
ATOM 974 C C . TYR A 1 124 ? -20.072 0.159 21.679 1.00 95.75 124 TYR A C 1
ATOM 976 O O . TYR A 1 124 ? -20.875 -0.761 21.889 1.00 95.75 124 TYR A O 1
ATOM 984 N N . PRO A 1 125 ? -18.738 -0.050 21.672 1.00 95.75 125 PRO A N 1
ATOM 985 C CA . PRO A 1 125 ? -18.126 -1.341 21.981 1.00 95.75 125 PRO A CA 1
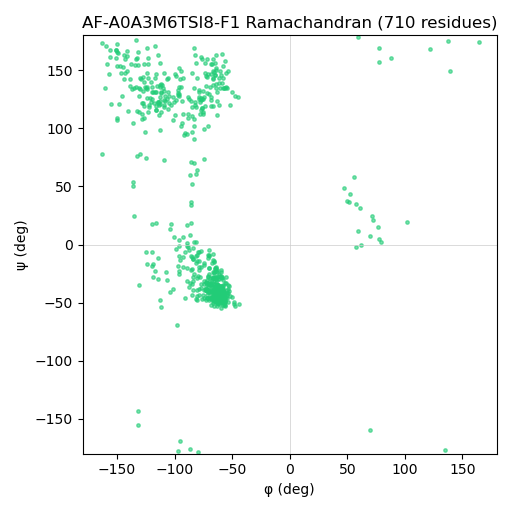ATOM 986 C C . PRO A 1 125 ? -18.328 -1.738 23.449 1.00 95.75 125 PRO A C 1
ATOM 988 O O . PRO A 1 125 ? -18.563 -0.893 24.316 1.00 95.75 125 PRO A O 1
ATOM 991 N N . THR A 1 126 ? -18.201 -3.031 23.753 1.00 94.44 126 THR A N 1
ATOM 992 C CA . THR A 1 126 ? -18.325 -3.550 25.129 1.00 94.44 126 THR A CA 1
ATOM 993 C C . THR A 1 126 ? -17.132 -3.192 26.019 1.00 94.44 126 THR A C 1
ATOM 995 O O . THR A 1 126 ? -17.333 -2.907 27.199 1.00 94.44 126 THR A O 1
ATOM 998 N N . LEU A 1 127 ? -15.910 -3.209 25.465 1.00 93.12 127 LEU A N 1
ATOM 999 C CA . LEU A 1 127 ? -14.637 -2.908 26.146 1.00 93.12 127 LEU A CA 1
ATOM 1000 C C . LEU A 1 127 ? -14.486 -3.615 27.508 1.00 93.12 127 LEU A C 1
ATOM 1002 O O . LEU A 1 127 ? -14.177 -2.990 28.525 1.00 93.12 127 LEU A O 1
ATOM 1006 N N . THR A 1 128 ? -14.742 -4.923 27.547 1.00 94.00 128 THR A N 1
ATOM 1007 C CA . THR A 1 128 ? -14.661 -5.704 28.789 1.00 94.00 128 THR A CA 1
ATOM 1008 C C . THR A 1 128 ? -13.212 -5.939 29.228 1.00 94.00 128 THR A C 1
ATOM 1010 O O . THR A 1 128 ? -12.282 -5.945 28.421 1.00 94.00 128 THR A O 1
ATOM 1013 N N . GLU A 1 129 ? -13.006 -6.190 30.525 1.00 93.75 129 GLU A N 1
ATOM 1014 C CA . GLU A 1 129 ? -11.688 -6.584 31.048 1.00 93.75 129 GLU A CA 1
ATOM 1015 C C . GLU A 1 129 ? -11.195 -7.889 30.405 1.00 93.75 129 GLU A C 1
ATOM 1017 O O . GLU A 1 129 ? -10.019 -8.018 30.074 1.00 93.75 129 GLU A O 1
ATOM 1022 N N . SER A 1 130 ? -12.102 -8.841 30.183 1.00 95.31 130 SER A N 1
ATOM 1023 C CA . SER A 1 130 ? -11.788 -10.120 29.546 1.00 95.31 130 SER A CA 1
ATOM 1024 C C . SER A 1 130 ? -11.330 -9.938 28.104 1.00 95.31 130 SER A C 1
ATOM 1026 O O . SER A 1 130 ? -10.374 -10.589 27.688 1.00 95.31 130 SER A O 1
ATOM 1028 N N . ALA A 1 131 ? -11.927 -9.004 27.357 1.00 94.12 131 ALA A N 1
ATOM 1029 C CA . ALA A 1 131 ? -11.468 -8.644 26.020 1.00 94.12 131 ALA A CA 1
ATOM 1030 C C . ALA A 1 131 ? -10.050 -8.056 26.030 1.00 94.12 131 ALA A C 1
ATOM 1032 O O . ALA A 1 131 ? -9.208 -8.471 25.236 1.00 94.12 131 ALA A O 1
ATOM 1033 N N . TYR A 1 132 ? -9.752 -7.161 26.979 1.00 94.69 132 TYR A N 1
ATOM 1034 C CA . TYR A 1 132 ? -8.395 -6.636 27.165 1.00 94.69 132 TYR A CA 1
ATOM 1035 C C . TYR A 1 132 ? -7.379 -7.755 27.437 1.00 94.69 132 TYR A C 1
ATOM 1037 O O . TYR A 1 132 ? -6.310 -7.784 26.831 1.00 94.69 132 TYR A O 1
ATOM 1045 N N . ILE A 1 133 ? -7.714 -8.691 28.329 1.00 95.44 133 ILE A N 1
ATOM 1046 C CA . ILE A 1 133 ? -6.815 -9.784 28.720 1.00 95.44 133 ILE A CA 1
ATOM 1047 C C . ILE A 1 133 ? -6.455 -10.660 27.516 1.00 95.44 133 ILE A C 1
ATOM 1049 O O . ILE A 1 133 ? -5.286 -11.006 27.362 1.00 95.44 133 ILE A O 1
ATOM 1053 N N . THR A 1 134 ? -7.420 -11.029 26.668 1.00 94.69 134 THR A N 1
ATOM 1054 C CA . THR A 1 134 ? -7.142 -11.932 25.540 1.00 94.69 134 THR A CA 1
ATOM 1055 C C . THR A 1 134 ? -6.517 -11.217 24.345 1.00 94.69 134 THR A C 1
ATOM 1057 O O . THR A 1 134 ? -5.552 -11.728 23.781 1.00 94.69 134 THR A O 1
ATOM 1060 N N . GLU A 1 135 ? -7.032 -10.045 23.963 1.00 94.69 135 GLU A N 1
ATOM 1061 C CA . GLU A 1 135 ? -6.608 -9.365 22.729 1.00 94.69 135 GLU A CA 1
ATOM 1062 C C . GLU A 1 135 ? -5.390 -8.469 22.931 1.00 94.69 135 GLU A C 1
ATOM 1064 O O . GLU A 1 135 ? -4.535 -8.388 22.059 1.00 94.69 135 GLU A O 1
ATOM 1069 N N . VAL A 1 136 ? -5.272 -7.801 24.077 1.00 94.38 136 VAL A N 1
ATOM 1070 C CA . VAL A 1 136 ? -4.282 -6.731 24.243 1.00 94.38 136 VAL A CA 1
ATOM 1071 C C . VAL A 1 136 ? -3.045 -7.261 24.935 1.00 94.38 136 VAL A C 1
ATOM 1073 O O . VAL A 1 136 ? -1.980 -7.366 24.327 1.00 94.38 136 VAL A O 1
ATOM 1076 N N . HIS A 1 137 ? -3.187 -7.592 26.219 1.00 95.94 137 HIS A N 1
ATOM 1077 C CA . HIS A 1 137 ? -2.061 -7.965 27.059 1.00 95.94 137 HIS A CA 1
ATOM 1078 C C . HIS A 1 137 ? -2.490 -8.744 28.300 1.00 95.94 137 HIS A C 1
ATOM 1080 O O . HIS A 1 137 ? -3.389 -8.352 29.054 1.00 95.94 137 HIS A O 1
ATOM 1086 N N . HIS A 1 138 ? -1.759 -9.816 28.571 1.00 95.38 138 HIS A N 1
ATOM 1087 C CA . HIS A 1 138 ? -1.774 -10.532 29.830 1.00 95.38 138 HIS A CA 1
ATOM 1088 C C . HIS A 1 138 ? -0.409 -11.157 30.120 1.00 95.38 138 HIS A C 1
ATOM 1090 O O . HIS A 1 138 ? 0.431 -11.323 29.246 1.00 95.38 138 HIS A O 1
ATOM 1096 N N . VAL A 1 139 ? -0.226 -11.566 31.376 1.00 96.75 139 VAL A N 1
ATOM 1097 C CA . VAL A 1 139 ? 0.836 -12.500 31.762 1.00 96.75 139 VAL A CA 1
ATOM 1098 C C . VAL A 1 139 ? 0.185 -13.865 31.931 1.00 96.75 139 VAL A C 1
ATOM 1100 O O . VAL A 1 139 ? -0.814 -13.961 32.651 1.00 96.75 139 VAL A O 1
ATOM 1103 N N . ASN A 1 140 ? 0.703 -14.894 31.263 1.00 94.94 140 ASN A N 1
ATOM 1104 C CA . ASN A 1 140 ? 0.139 -16.242 31.281 1.00 94.94 140 ASN A CA 1
ATOM 1105 C C . ASN A 1 140 ? 0.524 -17.020 32.562 1.00 94.94 140 ASN A C 1
ATOM 1107 O O . ASN A 1 140 ? 1.199 -16.513 33.463 1.00 94.94 140 ASN A O 1
ATOM 1111 N N . GLY A 1 141 ? 0.074 -18.274 32.661 1.00 95.06 141 GLY A N 1
ATOM 1112 C CA . GLY A 1 141 ? 0.384 -19.152 33.797 1.00 95.06 141 GLY A CA 1
ATOM 1113 C C . GLY A 1 141 ? 1.859 -19.539 33.934 1.00 95.06 141 GLY A C 1
ATOM 1114 O O . GLY A 1 141 ? 2.256 -20.014 34.992 1.00 95.06 141 GLY A O 1
ATOM 1115 N N . GLU A 1 142 ? 2.656 -19.309 32.895 1.00 95.38 142 GLU A N 1
ATOM 1116 C CA . GLU A 1 142 ? 4.100 -19.530 32.866 1.00 95.38 142 GLU A CA 1
ATOM 1117 C C . GLU A 1 142 ? 4.875 -18.219 33.065 1.00 95.38 142 GLU A C 1
ATOM 1119 O O . GLU A 1 142 ? 6.095 -18.210 32.956 1.00 95.38 142 GLU A O 1
ATOM 1124 N N . GLY A 1 143 ? 4.217 -17.096 33.371 1.00 95.06 143 GLY A N 1
ATOM 1125 C CA . GLY A 1 143 ? 4.885 -15.819 33.632 1.00 95.06 143 GLY A CA 1
ATOM 1126 C C . GLY A 1 143 ? 5.375 -15.091 32.378 1.00 95.06 143 GLY A C 1
ATOM 1127 O O . GLY A 1 143 ? 6.179 -14.171 32.505 1.00 95.06 143 GLY A O 1
ATOM 1128 N N . GLU A 1 144 ? 4.911 -15.490 31.197 1.00 95.62 144 GLU A N 1
ATOM 1129 C CA . GLU A 1 144 ? 5.245 -14.875 29.908 1.00 95.62 144 GLU A CA 1
ATOM 1130 C C . GLU A 1 144 ? 4.170 -13.857 29.522 1.00 95.62 144 GLU A C 1
ATOM 1132 O O . GLU A 1 144 ? 2.983 -14.073 29.777 1.00 95.62 144 GLU A O 1
ATOM 1137 N N . ASP A 1 145 ? 4.585 -12.749 28.914 1.00 95.38 145 ASP A N 1
ATOM 1138 C CA . ASP A 1 145 ? 3.676 -11.742 28.374 1.00 95.38 145 ASP A CA 1
ATOM 1139 C C . ASP A 1 145 ? 3.124 -12.204 27.022 1.00 95.38 145 ASP A C 1
ATOM 1141 O O . ASP A 1 145 ? 3.865 -12.674 26.159 1.00 95.38 145 ASP A O 1
ATOM 1145 N N . ALA A 1 146 ? 1.812 -12.090 26.854 1.00 95.44 146 ALA A N 1
ATOM 1146 C CA . ALA A 1 146 ? 1.095 -12.512 25.662 1.00 95.44 146 ALA A CA 1
ATOM 1147 C C . ALA A 1 146 ? -0.154 -11.646 25.444 1.00 95.44 146 ALA A C 1
ATOM 1149 O O . ALA A 1 146 ? -0.520 -10.820 26.279 1.00 95.44 146 ALA A O 1
ATOM 1150 N N . GLY A 1 147 ? -0.801 -11.838 24.301 1.00 94.00 147 GLY A N 1
ATOM 1151 C CA . GLY A 1 147 ? -1.918 -11.032 23.810 1.00 94.00 147 GLY A CA 1
ATOM 1152 C C . GLY A 1 147 ? -1.739 -10.814 22.314 1.00 94.00 147 GLY A C 1
ATOM 1153 O O . GLY A 1 147 ? -0.606 -10.805 21.837 1.00 94.00 147 GLY A O 1
ATOM 1154 N N . VAL A 1 148 ? -2.829 -10.680 21.564 1.00 94.31 148 VAL A N 1
ATOM 1155 C CA . VAL A 1 148 ? -2.761 -10.530 20.102 1.00 94.31 148 VAL A CA 1
ATOM 1156 C C . VAL A 1 148 ? -1.959 -9.281 19.728 1.00 94.31 148 VAL A C 1
ATOM 1158 O O . VAL A 1 148 ? -0.933 -9.400 19.058 1.00 94.31 148 VAL A O 1
ATOM 1161 N N . VAL A 1 149 ? -2.344 -8.116 20.258 1.00 93.50 149 VAL A N 1
ATOM 1162 C CA . VAL A 1 149 ? -1.663 -6.834 20.016 1.00 93.50 149 VAL A CA 1
ATOM 1163 C C . VAL A 1 149 ? -0.232 -6.870 20.553 1.00 93.50 149 VAL A C 1
ATOM 1165 O O . VAL A 1 149 ? 0.697 -6.471 19.855 1.00 93.50 149 VAL A O 1
ATOM 1168 N N . TYR A 1 150 ? -0.019 -7.381 21.771 1.00 94.38 150 TYR A N 1
ATOM 1169 C CA . TYR A 1 150 ? 1.326 -7.478 22.345 1.00 94.38 150 TYR A CA 1
ATOM 1170 C C . TYR A 1 150 ? 2.272 -8.317 21.470 1.00 94.38 150 TYR A C 1
ATOM 1172 O O . TYR A 1 150 ? 3.370 -7.866 21.151 1.00 94.38 150 TYR A O 1
ATOM 1180 N N . CYS A 1 151 ? 1.853 -9.514 21.048 1.00 94.69 151 CYS A N 1
ATOM 1181 C CA . CYS A 1 151 ? 2.670 -10.396 20.214 1.00 94.69 151 CYS A CA 1
ATOM 1182 C C . CYS A 1 151 ? 2.895 -9.822 18.808 1.00 94.69 151 CYS A C 1
ATOM 1184 O O . CYS A 1 151 ? 3.986 -9.975 18.255 1.00 94.69 151 CYS A O 1
ATOM 1186 N N . GLU A 1 152 ? 1.900 -9.138 18.238 1.00 92.94 152 GLU A N 1
ATOM 1187 C CA . GLU A 1 152 ? 2.052 -8.424 16.969 1.00 92.94 152 GLU A CA 1
ATOM 1188 C C . GLU A 1 152 ? 3.133 -7.341 17.074 1.00 92.94 152 GLU A C 1
ATOM 1190 O O . GLU A 1 152 ? 4.073 -7.311 16.271 1.00 92.94 152 GLU A O 1
ATOM 1195 N N . MET A 1 153 ? 3.044 -6.490 18.100 1.00 92.94 153 MET A N 1
ATOM 1196 C CA . MET A 1 153 ? 4.009 -5.414 18.312 1.00 92.94 153 MET A CA 1
ATOM 1197 C C . MET A 1 153 ? 5.397 -5.963 18.641 1.00 92.94 153 MET A C 1
ATOM 1199 O O . MET A 1 153 ? 6.368 -5.502 18.046 1.00 92.94 153 MET A O 1
ATOM 1203 N N . GLN A 1 154 ? 5.505 -7.006 19.468 1.00 90.94 154 GLN A N 1
ATOM 1204 C CA . GLN A 1 154 ? 6.774 -7.680 19.761 1.00 90.94 154 GLN A CA 1
ATOM 1205 C C . GLN A 1 154 ? 7.447 -8.218 18.486 1.00 90.94 154 GLN A C 1
ATOM 1207 O O . GLN A 1 154 ? 8.666 -8.107 18.327 1.00 90.94 154 GLN A O 1
ATOM 1212 N N . GLY A 1 155 ? 6.660 -8.770 17.555 1.00 88.06 155 GLY A N 1
ATOM 1213 C CA . GLY A 1 155 ? 7.154 -9.266 16.271 1.00 88.06 155 GLY A CA 1
ATOM 1214 C C . GLY A 1 155 ? 7.594 -8.160 15.307 1.00 88.06 155 GLY A C 1
ATOM 1215 O O . GLY A 1 155 ? 8.474 -8.395 14.479 1.00 88.06 155 GLY A O 1
ATOM 1216 N N . ARG A 1 156 ? 7.014 -6.957 15.409 1.00 88.06 156 ARG A N 1
ATOM 1217 C CA . ARG A 1 156 ? 7.184 -5.860 14.441 1.00 88.06 156 ARG A CA 1
ATOM 1218 C C . ARG A 1 156 ? 8.116 -4.741 14.899 1.00 88.06 156 ARG A C 1
ATOM 1220 O O . ARG A 1 156 ? 8.876 -4.218 14.083 1.00 88.06 156 ARG A O 1
ATOM 1227 N N . GLU A 1 157 ? 8.052 -4.325 16.159 1.00 90.25 157 GLU A N 1
ATOM 1228 C CA . GLU A 1 157 ? 8.660 -3.078 16.658 1.00 90.25 157 GLU A CA 1
ATOM 1229 C C . GLU A 1 157 ? 10.190 -3.065 16.535 1.00 90.25 157 GLU A C 1
ATOM 1231 O O . GLU A 1 157 ? 10.806 -2.013 16.365 1.00 90.25 157 GLU A O 1
ATOM 1236 N N . ASN A 1 158 ? 10.797 -4.254 16.575 1.00 90.81 158 ASN A N 1
ATOM 1237 C CA . ASN A 1 158 ? 12.242 -4.436 16.530 1.00 90.81 158 ASN A CA 1
ATOM 1238 C C . ASN A 1 158 ? 12.782 -4.727 15.127 1.00 90.81 158 ASN A C 1
ATOM 1240 O O . ASN A 1 158 ? 13.996 -4.829 14.963 1.00 90.81 158 ASN A O 1
ATOM 1244 N N . MET A 1 159 ? 11.915 -4.806 14.115 1.00 90.12 159 MET A N 1
ATOM 1245 C CA . MET A 1 159 ? 12.349 -4.871 12.722 1.00 90.12 159 MET A CA 1
ATOM 1246 C C . MET A 1 159 ? 13.084 -3.582 12.325 1.00 90.12 159 MET A C 1
ATOM 1248 O O . MET A 1 159 ? 12.778 -2.493 12.821 1.00 90.12 159 MET A O 1
ATOM 1252 N N . GLU A 1 160 ? 14.025 -3.700 11.387 1.00 91.38 160 GLU A N 1
ATOM 1253 C CA . GLU A 1 160 ? 14.798 -2.578 10.838 1.00 91.38 160 GLU A CA 1
ATOM 1254 C C . GLU A 1 160 ? 13.904 -1.394 10.437 1.00 91.38 160 GLU A C 1
ATOM 1256 O O . GLU A 1 160 ? 14.115 -0.266 10.893 1.00 91.38 160 GLU A O 1
ATOM 1261 N N . ILE A 1 161 ? 12.879 -1.655 9.619 1.00 90.25 161 ILE A N 1
ATOM 1262 C CA . ILE A 1 161 ? 11.993 -0.616 9.089 1.00 90.25 161 ILE A CA 1
ATOM 1263 C C . ILE A 1 161 ? 11.231 0.109 10.203 1.00 90.25 161 ILE A C 1
ATOM 1265 O O . ILE A 1 161 ? 11.149 1.332 10.187 1.00 90.25 161 ILE A O 1
ATOM 1269 N N . SER A 1 162 ? 10.748 -0.615 11.218 1.00 92.44 162 SER A N 1
ATOM 1270 C CA . SER A 1 162 ? 10.007 -0.041 12.346 1.00 92.44 162 SER A CA 1
ATOM 1271 C C . SER A 1 162 ? 10.893 0.869 13.192 1.00 92.44 162 SER A C 1
ATOM 1273 O O . SER A 1 162 ? 10.516 2.004 13.486 1.00 92.44 162 SER A O 1
ATOM 1275 N N . ARG A 1 163 ? 12.100 0.407 13.549 1.00 94.06 163 ARG A N 1
ATOM 1276 C CA . ARG A 1 163 ? 13.037 1.180 14.379 1.00 94.06 163 ARG A CA 1
ATOM 1277 C C . ARG A 1 163 ? 13.519 2.427 13.653 1.00 94.06 163 ARG A C 1
ATOM 1279 O O . ARG A 1 163 ? 13.559 3.504 14.250 1.00 94.06 163 ARG A O 1
ATOM 1286 N N . THR A 1 164 ? 13.889 2.294 12.382 1.00 95.06 164 THR A N 1
ATOM 1287 C CA . THR A 1 164 ? 14.364 3.429 11.585 1.00 95.06 164 THR A CA 1
ATOM 1288 C C . THR A 1 164 ? 13.238 4.435 11.351 1.00 95.06 164 THR A C 1
ATOM 1290 O O . THR A 1 164 ? 13.433 5.612 11.658 1.00 95.06 164 THR A O 1
ATOM 1293 N N . TYR A 1 165 ? 12.051 3.988 10.921 1.00 93.50 165 TYR A N 1
ATOM 1294 C CA . TYR A 1 165 ? 10.880 4.843 10.690 1.00 93.50 165 TYR A CA 1
ATOM 1295 C C . TYR A 1 165 ? 10.428 5.577 11.955 1.00 93.50 165 TYR A C 1
ATOM 1297 O O . TYR A 1 165 ? 10.242 6.789 11.905 1.00 93.50 165 TYR A O 1
ATOM 1305 N N . LEU A 1 166 ? 10.333 4.895 13.102 1.00 92.44 166 LEU A N 1
ATOM 1306 C CA . LEU A 1 166 ? 9.967 5.527 14.376 1.00 92.44 166 LEU A CA 1
ATOM 1307 C C . LEU A 1 166 ? 10.957 6.625 14.785 1.00 92.44 166 LEU A C 1
ATOM 1309 O O . LEU A 1 166 ? 10.558 7.694 15.244 1.00 92.44 166 LEU A O 1
ATOM 1313 N N . ASN A 1 167 ? 12.260 6.373 14.635 1.00 94.25 167 ASN A N 1
ATOM 1314 C CA . ASN A 1 167 ? 13.264 7.390 14.941 1.00 94.25 167 ASN A CA 1
ATOM 1315 C C . ASN A 1 167 ? 13.174 8.557 13.956 1.00 94.25 167 ASN A C 1
ATOM 1317 O O . ASN A 1 167 ? 13.231 9.703 14.378 1.00 94.25 167 ASN A O 1
ATOM 1321 N N . PHE A 1 168 ? 12.971 8.292 12.667 1.00 94.62 168 PHE A N 1
ATOM 1322 C CA . PHE A 1 168 ? 12.784 9.351 11.681 1.00 94.62 168 PHE A CA 1
ATOM 1323 C C . PHE A 1 168 ? 11.572 10.228 11.977 1.00 94.62 168 PHE A C 1
ATOM 1325 O O . PHE A 1 168 ? 11.710 11.449 12.000 1.00 94.62 168 PHE A O 1
ATOM 1332 N N . THR A 1 169 ? 10.405 9.633 12.236 1.00 91.25 169 THR A N 1
ATOM 1333 C CA . THR A 1 169 ? 9.171 10.389 12.482 1.00 91.25 169 THR A CA 1
ATOM 1334 C C . THR A 1 169 ? 9.281 11.264 13.727 1.00 91.25 169 THR A C 1
ATOM 1336 O O . THR A 1 169 ? 8.863 12.419 13.684 1.00 91.25 169 THR A O 1
ATOM 1339 N N . ARG A 1 170 ? 9.921 10.777 14.797 1.00 90.00 170 ARG A N 1
ATOM 1340 C CA . ARG A 1 170 ? 10.184 11.561 16.020 1.00 90.00 170 ARG A CA 1
ATOM 1341 C C . ARG A 1 170 ? 11.086 12.770 15.788 1.00 90.00 170 ARG A C 1
ATOM 1343 O O . ARG A 1 170 ? 10.863 13.816 16.390 1.00 90.00 170 ARG A O 1
ATOM 1350 N N . GLU A 1 171 ? 12.095 12.636 14.933 1.00 92.56 171 GLU A N 1
ATOM 1351 C CA . GLU A 1 171 ? 13.007 13.743 14.629 1.00 92.56 171 GLU A CA 1
ATOM 1352 C C . GLU A 1 171 ? 12.396 14.730 13.637 1.00 92.56 171 GLU A C 1
ATOM 1354 O O . GLU A 1 171 ? 12.512 15.941 13.819 1.00 92.56 171 GLU A O 1
ATOM 1359 N N . ILE A 1 172 ? 11.738 14.234 12.583 1.00 91.38 172 ILE A N 1
ATOM 1360 C CA . ILE A 1 172 ? 11.186 15.098 11.539 1.00 91.38 172 ILE A CA 1
ATOM 1361 C C . ILE A 1 172 ? 9.961 15.857 12.065 1.00 91.38 172 ILE A C 1
ATOM 1363 O O . ILE A 1 172 ? 9.813 17.025 11.708 1.00 91.38 172 ILE A O 1
ATOM 1367 N N . TYR A 1 173 ? 9.157 15.259 12.963 1.00 86.94 173 TYR A N 1
ATOM 1368 C CA . TYR A 1 173 ? 8.022 15.854 13.690 1.00 86.94 173 TYR A CA 1
ATOM 1369 C C . TYR A 1 173 ? 8.336 16.060 15.189 1.00 86.94 173 TYR A C 1
ATOM 1371 O O . TYR A 1 173 ? 7.784 15.354 16.033 1.00 86.94 173 TYR A O 1
ATOM 1379 N N . PRO A 1 174 ? 9.187 17.043 15.553 1.00 78.69 174 PRO A N 1
ATOM 1380 C CA . PRO A 1 174 ? 9.542 17.277 16.949 1.00 78.69 174 PRO A CA 1
ATOM 1381 C C . PRO A 1 174 ? 8.346 17.829 17.739 1.00 78.69 174 PRO A C 1
ATOM 1383 O O . PRO A 1 174 ? 7.661 18.748 17.291 1.00 78.69 174 PRO A O 1
ATOM 1386 N N . GLY A 1 175 ? 8.108 17.308 18.945 1.00 69.25 175 GLY A N 1
ATOM 1387 C CA . GLY A 1 175 ? 7.005 17.747 19.801 1.00 69.25 175 GLY A CA 1
ATOM 1388 C C . GLY A 1 175 ? 6.698 16.776 20.938 1.00 69.25 175 GLY A C 1
ATOM 1389 O O . GLY A 1 175 ? 7.283 15.699 21.037 1.00 69.25 175 GLY A O 1
ATOM 1390 N N . VAL A 1 176 ? 5.782 17.177 21.820 1.00 56.94 176 VAL A N 1
ATOM 1391 C CA . VAL A 1 176 ? 5.311 16.333 22.924 1.00 56.94 176 VAL A CA 1
ATOM 1392 C C . VAL A 1 176 ? 4.225 15.400 22.394 1.00 56.94 176 VAL A C 1
ATOM 1394 O O . VAL A 1 176 ? 3.081 15.813 22.246 1.00 56.94 176 VAL A O 1
ATOM 1397 N N . CYS A 1 177 ? 4.575 14.140 22.146 1.00 41.22 177 CYS A N 1
ATOM 1398 C CA . CYS A 1 177 ? 3.630 13.041 22.327 1.00 41.22 177 CYS A CA 1
ATOM 1399 C C . CYS A 1 177 ? 3.711 12.670 23.810 1.00 41.22 177 CYS A C 1
ATOM 1401 O O . CYS A 1 177 ? 4.669 12.023 24.231 1.00 41.22 177 CYS A O 1
ATOM 1403 N N . GLY A 1 178 ? 2.797 13.198 24.629 1.00 35.06 178 GLY A N 1
ATOM 1404 C CA . GLY A 1 178 ? 2.793 12.882 26.064 1.00 35.06 178 GLY A CA 1
ATOM 1405 C C . GLY A 1 178 ? 1.507 13.204 26.828 1.00 35.06 178 GLY A C 1
ATOM 1406 O O . GLY A 1 178 ? 1.540 14.166 27.587 1.00 35.06 178 GLY A O 1
ATOM 1407 N N . TYR A 1 179 ? 0.432 12.409 26.738 1.00 32.34 179 TYR A N 1
ATOM 1408 C CA . TYR A 1 179 ? -0.687 12.423 27.699 1.00 32.34 179 TYR A CA 1
ATOM 1409 C C . TYR A 1 179 ? -1.336 11.044 27.852 1.00 32.34 179 TYR A C 1
ATOM 1411 O O . TYR A 1 179 ? -1.921 10.512 26.916 1.00 32.34 179 TYR A O 1
ATOM 1419 N N . LYS A 1 180 ? -1.320 10.542 29.093 1.00 38.56 180 LYS A N 1
ATOM 1420 C CA . LYS A 1 180 ? -1.991 9.306 29.512 1.00 38.56 180 LYS A CA 1
ATOM 1421 C C . LYS A 1 180 ? -3.497 9.401 29.319 1.00 38.56 180 LYS A C 1
ATOM 1423 O O . LYS A 1 180 ? -4.091 10.388 29.764 1.00 38.56 180 LYS A O 1
ATOM 1428 N N . VAL A 1 181 ? -4.139 8.336 28.837 1.00 43.09 181 VAL A N 1
ATOM 1429 C CA . VAL A 1 181 ? -5.607 8.299 28.796 1.00 43.09 181 VAL A CA 1
ATOM 1430 C C . VAL A 1 181 ? -6.192 6.964 29.270 1.00 43.09 181 VAL A C 1
ATOM 1432 O O . VAL A 1 181 ? -6.297 5.994 28.531 1.00 43.09 181 VAL A O 1
ATOM 1435 N N . CYS A 1 182 ? -6.736 6.970 30.491 1.00 47.41 182 CYS A N 1
ATOM 1436 C CA . CYS A 1 182 ? -8.014 6.300 30.733 1.00 47.41 182 CYS A CA 1
ATOM 1437 C C . CYS A 1 182 ? -9.090 7.199 30.106 1.00 47.41 182 CYS A C 1
ATOM 1439 O O . CYS A 1 182 ? -9.108 8.383 30.438 1.00 47.41 182 CYS A O 1
ATOM 1441 N N . ASN A 1 183 ? -9.957 6.656 29.237 1.00 77.00 183 ASN A N 1
ATOM 1442 C CA . ASN A 1 183 ? -11.043 7.340 28.498 1.00 77.00 183 ASN A CA 1
ATOM 1443 C C . ASN A 1 183 ? -10.817 7.702 27.004 1.00 77.00 183 ASN A C 1
ATOM 1445 O O . ASN A 1 183 ? -11.548 8.530 26.460 1.00 77.00 183 ASN A O 1
ATOM 1449 N N . TYR A 1 184 ? -9.860 7.061 26.319 1.00 88.38 184 TYR A N 1
ATOM 1450 C CA . TYR A 1 184 ? -9.499 7.376 24.925 1.00 88.38 184 TYR A CA 1
ATOM 1451 C C . TYR A 1 184 ? -10.673 7.200 23.953 1.00 88.38 184 TYR A C 1
ATOM 1453 O O . TYR A 1 184 ? -10.935 8.064 23.117 1.00 88.38 184 TYR A O 1
ATOM 1461 N N . HIS A 1 185 ? -11.431 6.107 24.108 1.00 91.94 185 HIS A N 1
ATOM 1462 C CA . HIS A 1 185 ? -12.612 5.835 23.288 1.00 91.94 185 HIS A CA 1
ATOM 1463 C C . HIS A 1 185 ? -13.632 6.982 23.371 1.00 91.94 185 HIS A C 1
ATOM 1465 O O . HIS A 1 185 ? -13.957 7.573 22.350 1.00 91.94 185 HIS A O 1
ATOM 1471 N N . GLN A 1 186 ? -14.033 7.420 24.570 1.00 89.12 186 GLN A N 1
ATOM 1472 C CA . GLN A 1 186 ? -14.996 8.528 24.712 1.00 89.12 186 GLN A CA 1
ATOM 1473 C C . GLN A 1 186 ? -14.497 9.859 24.125 1.00 89.12 186 GLN A C 1
ATOM 1475 O O . GLN A 1 186 ? -15.307 10.715 23.759 1.00 89.12 186 GLN A O 1
ATOM 1480 N N . GLN A 1 187 ? -13.179 10.064 24.068 1.00 90.06 187 GLN A N 1
ATOM 1481 C CA . GLN A 1 187 ? -12.583 11.275 23.513 1.00 90.06 187 GLN A CA 1
ATOM 1482 C C . GLN A 1 187 ? -12.611 11.281 21.981 1.00 90.06 187 GLN A C 1
ATOM 1484 O O . GLN A 1 187 ? -13.005 12.293 21.399 1.00 90.06 187 GLN A O 1
ATOM 1489 N N . TYR A 1 188 ? -12.222 10.176 21.338 1.00 92.69 188 TYR A N 1
ATOM 1490 C CA . TYR A 1 188 ? -12.005 10.132 19.887 1.00 92.69 188 TYR A CA 1
ATOM 1491 C C . TYR A 1 188 ? -13.098 9.386 19.106 1.00 92.69 188 TYR A C 1
ATOM 1493 O O . TYR A 1 188 ? -13.397 9.776 17.980 1.00 92.69 188 TYR A O 1
ATOM 1501 N N . TYR A 1 189 ? -13.749 8.373 19.682 1.00 94.31 189 TYR A N 1
ATOM 1502 C CA . TYR A 1 189 ? -14.791 7.567 19.031 1.00 94.31 189 TYR A CA 1
ATOM 1503 C C . TYR A 1 189 ? -16.156 8.236 19.176 1.00 94.31 189 TYR A C 1
ATOM 1505 O O . TYR A 1 189 ? -17.029 7.813 19.937 1.00 94.31 189 TYR A O 1
ATOM 1513 N N . ARG A 1 190 ? -16.314 9.342 18.451 1.00 95.00 190 ARG A N 1
ATOM 1514 C CA . ARG A 1 190 ? -17.462 10.240 18.555 1.00 95.00 190 ARG A CA 1
ATOM 1515 C C . ARG A 1 190 ? -18.159 10.422 17.209 1.00 95.00 190 ARG A C 1
ATOM 1517 O O . ARG A 1 190 ? -17.465 10.478 16.195 1.00 95.00 190 ARG A O 1
ATOM 1524 N N . PRO A 1 191 ? -19.491 10.612 17.180 1.00 95.62 191 PRO A N 1
ATOM 1525 C CA . PRO A 1 191 ? -20.222 10.914 15.948 1.00 95.62 191 PRO A CA 1
ATOM 1526 C C . PRO A 1 191 ? -19.649 12.117 15.179 1.00 95.62 191 PRO A C 1
ATOM 1528 O O . PRO A 1 191 ? -19.471 12.056 13.964 1.00 95.62 191 PRO A O 1
ATOM 1531 N N . GLU A 1 192 ? -19.265 13.187 15.882 1.00 95.25 192 GLU A N 1
ATOM 1532 C CA . GLU A 1 192 ? -18.718 14.405 15.273 1.00 95.25 192 GLU A CA 1
ATOM 1533 C C . GLU A 1 192 ? -17.310 14.193 14.681 1.00 95.25 192 GLU A C 1
ATOM 1535 O O . GLU A 1 192 ? -16.876 14.963 13.818 1.00 95.25 192 GLU A O 1
ATOM 1540 N N . ASN A 1 193 ? -16.606 13.145 15.119 1.00 96.69 193 ASN A N 1
ATOM 1541 C CA . ASN A 1 193 ? -15.277 12.745 14.653 1.00 96.69 193 ASN A CA 1
ATOM 1542 C C . ASN A 1 193 ? -15.315 11.530 13.711 1.00 96.69 193 ASN A C 1
ATOM 1544 O O . ASN A 1 193 ? -14.282 10.921 13.457 1.00 96.69 193 ASN A O 1
ATOM 1548 N N . LEU A 1 194 ? -16.493 11.149 13.214 1.00 97.88 194 LEU A N 1
ATOM 1549 C CA . LEU A 1 194 ? -16.654 9.996 12.338 1.00 97.88 194 LEU A CA 1
ATOM 1550 C C . LEU A 1 194 ? -16.955 10.437 10.903 1.00 97.88 194 LEU A C 1
ATOM 1552 O O . LEU A 1 194 ? -17.898 11.196 10.645 1.00 97.88 194 LEU A O 1
ATOM 1556 N N . CYS A 1 195 ? -16.170 9.912 9.966 1.00 98.25 195 CYS A N 1
ATOM 1557 C CA . CYS A 1 195 ? -16.422 10.007 8.536 1.00 98.25 195 CYS A CA 1
ATOM 1558 C C . CYS A 1 195 ? -16.667 8.610 7.966 1.00 98.25 195 CYS A C 1
ATOM 1560 O O . CYS A 1 195 ? -15.779 7.760 7.989 1.00 98.25 195 CYS A O 1
ATOM 1562 N N . VAL A 1 196 ? -17.874 8.371 7.462 1.00 98.56 196 VAL A N 1
ATOM 1563 C CA . VAL A 1 196 ? -18.250 7.139 6.768 1.00 98.56 196 VAL A CA 1
ATOM 1564 C C . VAL A 1 196 ? -18.054 7.363 5.275 1.00 98.56 196 VAL A C 1
ATOM 1566 O O . VAL A 1 196 ? -18.834 8.061 4.627 1.00 98.56 196 VAL A O 1
ATOM 1569 N N . ILE A 1 197 ? -16.995 6.788 4.726 1.00 98.62 197 ILE A N 1
ATOM 1570 C CA . ILE A 1 197 ? -16.673 6.863 3.303 1.00 98.62 197 ILE A CA 1
ATOM 1571 C C . ILE A 1 197 ? -17.195 5.603 2.628 1.00 98.62 197 ILE A C 1
ATOM 1573 O O . ILE A 1 197 ? -16.915 4.503 3.085 1.00 98.62 197 ILE A O 1
ATOM 1577 N N . ILE A 1 198 ? -17.956 5.755 1.551 1.00 98.56 198 ILE A N 1
ATOM 1578 C CA . ILE A 1 198 ? -18.629 4.663 0.854 1.00 98.56 198 ILE A CA 1
ATOM 1579 C C . ILE A 1 198 ? -18.290 4.748 -0.630 1.00 98.56 198 ILE A C 1
ATOM 1581 O O . ILE A 1 198 ? -18.561 5.755 -1.286 1.00 98.56 198 ILE A O 1
ATOM 1585 N N . THR A 1 199 ? -17.702 3.694 -1.180 1.00 97.62 199 THR A N 1
ATOM 1586 C CA . THR A 1 199 ? -17.290 3.639 -2.584 1.00 97.62 199 THR A CA 1
ATOM 1587 C C . THR A 1 199 ? -17.941 2.436 -3.261 1.00 97.62 199 THR A C 1
ATOM 1589 O O . THR A 1 199 ? -17.855 1.316 -2.770 1.00 97.62 199 THR A O 1
ATOM 1592 N N . GLY A 1 200 ? -18.640 2.654 -4.375 1.00 95.94 200 GLY A N 1
ATOM 1593 C CA . GLY A 1 200 ? -19.394 1.612 -5.085 1.00 95.94 200 GLY A CA 1
ATOM 1594 C C . GLY A 1 200 ? -20.794 2.061 -5.509 1.00 95.94 200 GLY A C 1
ATOM 1595 O O . GLY A 1 200 ? -21.192 3.213 -5.310 1.00 95.94 200 GLY A O 1
ATOM 1596 N N . GLN A 1 201 ? -21.563 1.147 -6.104 1.00 93.62 201 GLN A N 1
ATOM 1597 C CA . GLN A 1 201 ? -22.928 1.424 -6.565 1.00 93.62 201 GLN A CA 1
ATOM 1598 C C . GLN A 1 201 ? -23.945 1.304 -5.423 1.00 93.62 201 GLN A C 1
ATOM 1600 O O . GLN A 1 201 ? -24.517 0.241 -5.171 1.00 93.62 201 GLN A O 1
ATOM 1605 N N . ILE A 1 202 ? -24.199 2.421 -4.743 1.00 94.88 202 ILE A N 1
ATOM 1606 C CA . ILE A 1 202 ? -25.177 2.511 -3.655 1.00 94.88 202 ILE A CA 1
ATOM 1607 C C . ILE A 1 202 ? -25.900 3.861 -3.663 1.00 94.88 202 ILE A C 1
ATOM 1609 O O . ILE A 1 202 ? -25.317 4.901 -3.967 1.00 94.88 202 ILE A O 1
ATOM 1613 N N . ASP A 1 203 ? -27.197 3.838 -3.349 1.00 95.38 203 ASP A N 1
ATOM 1614 C CA . ASP A 1 203 ? -28.020 5.043 -3.224 1.00 95.38 203 ASP A CA 1
ATOM 1615 C C . ASP A 1 203 ? -27.810 5.682 -1.838 1.00 95.38 203 ASP A C 1
ATOM 1617 O O . ASP A 1 203 ? -28.146 5.041 -0.833 1.00 95.38 203 ASP A O 1
ATOM 1621 N N . PRO A 1 204 ? -27.311 6.935 -1.757 1.00 96.88 204 PRO A N 1
ATOM 1622 C CA . PRO A 1 204 ? -27.141 7.639 -0.488 1.00 96.88 204 PRO A CA 1
ATOM 1623 C C . PRO A 1 204 ? -28.410 7.682 0.369 1.00 96.88 204 PRO A C 1
ATOM 1625 O O . PRO A 1 204 ? -28.328 7.549 1.588 1.00 96.88 204 PRO A O 1
ATOM 1628 N N . ASN A 1 205 ? -29.598 7.792 -0.237 1.00 96.56 205 ASN A N 1
ATOM 1629 C CA . ASN A 1 205 ? -30.849 7.862 0.524 1.00 96.56 205 ASN A CA 1
ATOM 1630 C C . ASN A 1 205 ? -31.136 6.563 1.281 1.00 96.56 205 ASN A C 1
ATOM 1632 O O . ASN A 1 205 ? -31.554 6.613 2.436 1.00 96.56 205 ASN A O 1
ATOM 1636 N N . LYS A 1 206 ? -30.852 5.406 0.671 1.00 96.62 206 LYS A N 1
ATOM 1637 C CA . LYS A 1 206 ? -31.000 4.106 1.341 1.00 96.62 206 LYS A CA 1
ATOM 1638 C C . LYS A 1 206 ? -30.028 3.964 2.507 1.00 96.62 206 LYS A C 1
ATOM 1640 O O . LYS A 1 206 ? -30.393 3.407 3.537 1.00 96.62 206 LYS A O 1
ATOM 1645 N N . VAL A 1 207 ? -28.811 4.495 2.367 1.00 97.62 207 VAL A N 1
ATOM 1646 C CA . VAL A 1 207 ? -27.838 4.539 3.468 1.00 97.62 207 VAL A CA 1
ATOM 1647 C C . VAL A 1 207 ? -28.381 5.382 4.616 1.00 97.62 207 VAL A C 1
ATOM 1649 O O . VAL A 1 207 ? -28.382 4.919 5.754 1.00 97.62 207 VAL A O 1
ATOM 1652 N N . PHE A 1 208 ? -28.903 6.575 4.328 1.00 97.56 208 PHE A N 1
ATOM 1653 C CA . PHE A 1 208 ? -29.500 7.457 5.334 1.00 97.56 208 PHE A CA 1
ATOM 1654 C C . PHE A 1 208 ? -30.687 6.809 6.056 1.00 97.56 208 PHE A C 1
ATOM 1656 O O . PHE A 1 208 ? -30.809 6.935 7.274 1.00 97.56 208 PHE A O 1
ATOM 1663 N N . GLU A 1 209 ? -31.535 6.075 5.335 1.00 96.50 209 GLU A N 1
ATOM 1664 C CA . GLU A 1 209 ? -32.623 5.288 5.924 1.00 96.50 209 GLU A CA 1
ATOM 1665 C C . GLU A 1 209 ? -32.096 4.173 6.837 1.00 96.50 209 GLU A C 1
ATOM 1667 O O . GLU A 1 209 ? -32.591 4.017 7.956 1.00 96.50 209 GLU A O 1
ATOM 1672 N N . ALA A 1 210 ? -31.063 3.444 6.403 1.00 96.31 210 ALA A N 1
ATOM 1673 C CA . ALA A 1 210 ? -30.461 2.357 7.172 1.00 96.31 210 ALA A CA 1
ATOM 1674 C C . ALA A 1 210 ? -29.804 2.842 8.476 1.00 96.31 210 ALA A C 1
ATOM 1676 O O . ALA A 1 210 ? -29.933 2.184 9.509 1.00 96.31 210 ALA A O 1
ATOM 1677 N N . VAL A 1 211 ? -29.136 4.003 8.465 1.00 96.81 211 VAL A N 1
ATOM 1678 C CA . VAL A 1 211 ? -28.472 4.555 9.663 1.00 96.81 211 VAL A CA 1
ATOM 1679 C C . VAL A 1 211 ? -29.410 5.348 10.574 1.00 96.81 211 VAL A C 1
ATOM 1681 O O . VAL A 1 211 ? -29.053 5.618 11.718 1.00 96.81 211 VAL A O 1
ATOM 1684 N N . ASN A 1 212 ? -30.619 5.699 10.129 1.00 94.81 212 ASN A N 1
ATOM 1685 C CA . ASN A 1 212 ? -31.540 6.517 10.920 1.00 94.81 212 ASN A CA 1
ATOM 1686 C C . ASN A 1 212 ? -31.846 5.934 12.322 1.00 94.81 212 ASN A C 1
ATOM 1688 O O . ASN A 1 212 ? -31.752 6.682 13.295 1.00 94.81 212 ASN A O 1
ATOM 1692 N N . PRO A 1 213 ? -32.130 4.623 12.497 1.00 94.12 213 PRO A N 1
ATOM 1693 C CA . PRO A 1 213 ? -32.309 4.036 13.830 1.00 94.12 213 PRO A CA 1
ATOM 1694 C C . PRO A 1 213 ? -31.062 4.138 14.719 1.00 94.12 213 PRO A C 1
ATOM 1696 O O . PRO A 1 213 ? -31.175 4.211 15.942 1.00 94.12 213 PRO A O 1
ATOM 1699 N N . PHE A 1 214 ? -29.871 4.137 14.118 1.00 95.88 214 PHE A N 1
ATOM 1700 C CA . PHE A 1 214 ? -28.615 4.306 14.840 1.00 95.88 214 PHE A CA 1
ATOM 1701 C C . PHE A 1 214 ? -28.409 5.763 15.285 1.00 95.88 214 PHE A C 1
ATOM 1703 O O . PHE A 1 214 ? -28.016 6.001 16.426 1.00 95.88 214 PHE A O 1
ATOM 1710 N N . GLU A 1 215 ? -28.764 6.749 14.457 1.00 95.25 215 GLU A N 1
ATOM 1711 C CA . GLU A 1 215 ? -28.752 8.157 14.880 1.00 95.25 215 GLU A CA 1
ATOM 1712 C C . GLU A 1 215 ? -29.725 8.437 16.034 1.00 95.25 215 GLU A C 1
ATOM 1714 O O . GLU A 1 215 ? -29.384 9.188 16.948 1.00 95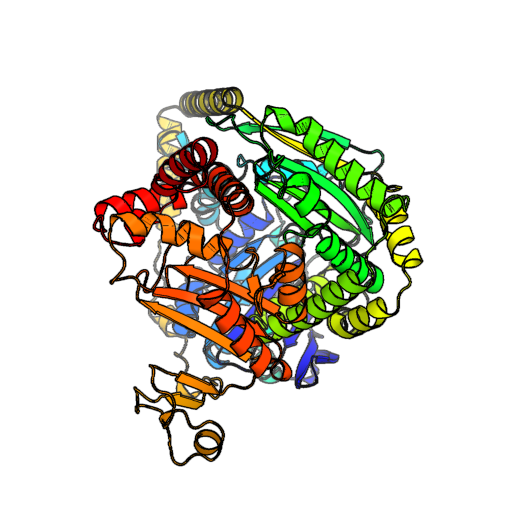.25 215 GLU A O 1
ATOM 1719 N N . GLU A 1 216 ? -30.901 7.796 16.054 1.00 95.19 216 GLU A N 1
ATOM 1720 C CA . GLU A 1 216 ? -31.812 7.868 17.211 1.00 95.19 216 GLU A CA 1
ATOM 1721 C C . GLU A 1 216 ? -31.152 7.331 18.487 1.00 95.19 216 GLU A C 1
ATOM 1723 O O . GLU A 1 216 ? -31.291 7.925 19.560 1.00 95.19 216 GLU A O 1
ATOM 1728 N N . LYS A 1 217 ? -30.389 6.230 18.379 1.00 95.31 217 LYS A N 1
ATOM 1729 C CA . LYS A 1 217 ? -29.613 5.690 19.504 1.00 95.31 217 LYS A CA 1
ATOM 1730 C C . LYS A 1 217 ? -28.612 6.727 20.007 1.00 95.31 217 LYS A C 1
ATOM 1732 O O . LYS A 1 217 ? -28.563 6.942 21.216 1.00 95.31 217 LYS A O 1
ATOM 1737 N N . ILE A 1 218 ? -27.863 7.377 19.112 1.00 95.38 218 ILE A N 1
ATOM 1738 C CA . ILE A 1 218 ? -26.887 8.420 19.470 1.00 95.38 218 ILE A CA 1
ATOM 1739 C C . ILE A 1 218 ? -27.562 9.555 20.244 1.00 95.38 218 ILE A C 1
ATOM 1741 O O . ILE A 1 218 ? -27.088 9.937 21.312 1.00 95.38 218 ILE A O 1
ATOM 1745 N N . ILE A 1 219 ? -28.688 10.064 19.747 1.00 93.69 219 ILE A N 1
ATOM 1746 C CA . ILE A 1 219 ? -29.410 11.188 20.367 1.00 93.69 219 ILE A CA 1
ATOM 1747 C C . ILE A 1 219 ? -29.976 10.807 21.738 1.00 93.69 219 ILE A C 1
ATOM 1749 O O . ILE A 1 219 ? -30.054 11.645 22.634 1.00 93.69 219 ILE A O 1
ATOM 1753 N N . GLY A 1 220 ? -30.342 9.537 21.925 1.00 93.25 220 GLY A N 1
ATOM 1754 C CA . GLY A 1 220 ? -30.767 9.005 23.217 1.00 93.25 220 GLY A CA 1
ATOM 1755 C C . GLY A 1 220 ? -29.640 8.857 24.250 1.00 93.25 220 GLY A C 1
ATOM 1756 O O . GLY A 1 220 ? -29.929 8.612 25.425 1.00 93.25 220 GLY A O 1
ATOM 1757 N N . LYS A 1 221 ? -28.364 8.981 23.857 1.00 92.81 221 LYS A N 1
ATOM 1758 C CA . LYS A 1 221 ? -27.220 8.921 24.781 1.00 92.81 221 LYS A CA 1
ATOM 1759 C C . LYS A 1 221 ? -26.982 10.268 25.464 1.00 92.81 221 LYS A C 1
ATOM 1761 O O . LYS A 1 221 ? -27.466 11.319 25.056 1.00 92.81 221 LYS A O 1
ATOM 1766 N N . LYS A 1 222 ? -26.215 10.229 26.556 1.00 86.88 222 LYS A N 1
ATOM 1767 C CA . LYS A 1 222 ? -25.818 11.446 27.270 1.00 86.88 222 LYS A CA 1
ATOM 1768 C C . LYS A 1 222 ? -24.886 12.288 26.387 1.00 86.88 222 LYS A C 1
ATOM 1770 O O . LYS A 1 222 ? -23.969 11.712 25.802 1.00 86.88 222 LYS A O 1
ATOM 1775 N N . PRO A 1 223 ? -25.061 13.621 26.347 1.00 83.94 223 PRO A N 1
ATOM 1776 C CA . PRO A 1 223 ? -24.121 14.505 25.673 1.00 83.94 223 PRO A CA 1
ATOM 1777 C C . PRO A 1 223 ? -22.710 14.342 26.240 1.00 83.94 223 PRO A C 1
ATOM 1779 O O . PRO A 1 223 ? -22.523 14.299 27.459 1.00 83.94 223 PRO A O 1
ATOM 1782 N N . LEU A 1 224 ? -21.727 14.260 25.350 1.00 86.12 224 LEU A N 1
ATOM 1783 C CA . LEU A 1 224 ? -20.313 14.259 25.709 1.00 86.12 224 LEU A CA 1
ATOM 1784 C C . LEU A 1 224 ? -19.811 15.700 25.905 1.00 86.12 224 LEU A C 1
ATOM 1786 O O . LEU A 1 224 ? -20.488 16.669 25.556 1.00 86.12 224 LEU A O 1
ATOM 1790 N N . ALA A 1 225 ? -18.601 15.847 26.449 1.00 86.94 225 ALA A N 1
ATOM 1791 C CA . ALA A 1 225 ? -17.922 17.142 26.516 1.00 86.94 225 ALA A CA 1
ATOM 1792 C C . ALA A 1 225 ? -17.784 17.776 25.113 1.00 86.94 225 ALA A C 1
ATOM 1794 O O . ALA A 1 225 ? -17.819 17.036 24.123 1.00 86.94 225 ALA A O 1
ATOM 1795 N N . PRO A 1 226 ? -17.606 19.108 24.995 1.00 89.38 226 PRO A N 1
ATOM 1796 C CA . PRO A 1 226 ? -17.403 19.760 23.704 1.00 89.38 226 PRO A CA 1
ATOM 1797 C C . PRO A 1 226 ? -16.313 19.071 22.882 1.00 89.38 226 PRO A C 1
ATOM 1799 O O . PRO A 1 226 ? -15.234 18.770 23.393 1.00 89.38 226 PRO A O 1
ATOM 1802 N N . TYR A 1 227 ? -16.624 18.788 21.621 1.00 90.44 227 TYR A N 1
ATOM 1803 C CA . TYR A 1 227 ? -15.694 18.143 20.709 1.00 90.44 227 TYR A CA 1
ATOM 1804 C C . TYR A 1 227 ? -14.582 19.117 20.301 1.00 90.44 227 TYR A C 1
ATOM 1806 O O . TYR A 1 227 ? -14.851 20.246 19.888 1.00 90.44 227 TYR A O 1
ATOM 1814 N N . VAL A 1 228 ? -13.336 18.661 20.405 1.00 89.38 228 VAL A N 1
ATOM 1815 C CA . VAL A 1 228 ? -12.159 19.344 19.867 1.00 89.38 228 VAL A CA 1
ATOM 1816 C C . VAL A 1 228 ? -11.680 18.518 18.687 1.00 89.38 228 VAL A C 1
ATOM 1818 O O . VAL A 1 228 ? -11.369 17.340 18.851 1.00 89.38 228 VAL A O 1
ATOM 1821 N N . ARG A 1 229 ? -11.650 19.130 17.500 1.00 89.56 229 ARG A N 1
ATOM 1822 C CA . ARG A 1 229 ? -11.175 18.455 16.293 1.00 89.56 229 ARG A CA 1
ATOM 1823 C C . ARG A 1 229 ? -9.694 18.084 16.469 1.00 89.56 229 ARG A C 1
ATOM 1825 O O . ARG A 1 229 ? -8.925 18.963 16.857 1.00 89.56 229 ARG A O 1
ATOM 1832 N N . PRO A 1 230 ? -9.294 16.837 16.179 1.00 89.81 230 PRO A N 1
ATOM 1833 C CA . PRO A 1 230 ? -7.888 16.456 16.128 1.00 89.81 230 PRO A CA 1
ATOM 1834 C C . PRO A 1 230 ? -7.109 17.177 15.017 1.00 89.81 230 PRO A C 1
ATOM 1836 O O . PRO A 1 230 ? -7.688 17.729 14.075 1.00 89.81 230 PRO A O 1
ATOM 1839 N N . TRP A 1 231 ? -5.785 17.162 15.125 1.00 87.06 231 TRP A N 1
ATOM 1840 C CA . TRP A 1 231 ? -4.806 17.651 14.152 1.00 87.06 231 TRP A CA 1
ATOM 1841 C C . TRP A 1 231 ? -4.912 19.143 13.841 1.00 87.06 231 TRP A C 1
ATOM 1843 O O . TRP A 1 231 ? -4.625 19.579 12.732 1.00 87.06 231 TRP A O 1
ATOM 1853 N N . GLN A 1 232 ? -5.332 19.937 14.829 1.00 83.88 232 GLN A N 1
ATOM 1854 C CA . GLN A 1 232 ? -5.420 21.400 14.709 1.00 83.88 232 GLN A CA 1
ATOM 1855 C C . GLN A 1 232 ? -4.188 22.121 15.274 1.00 83.88 232 GLN A C 1
ATOM 1857 O O . GLN A 1 232 ? -4.042 23.330 15.103 1.00 83.88 232 GLN A O 1
ATOM 1862 N N . THR A 1 233 ? -3.304 21.397 15.966 1.00 83.69 233 THR A N 1
ATOM 1863 C CA . THR A 1 233 ? -2.073 21.961 16.526 1.00 83.69 233 THR A CA 1
ATOM 1864 C C . THR A 1 233 ? -1.019 22.094 15.425 1.00 83.69 233 THR A C 1
ATOM 1866 O O . THR A 1 233 ? -0.700 21.091 14.783 1.00 83.69 233 THR A O 1
ATOM 1869 N N . PRO A 1 234 ? -0.440 23.292 15.211 1.00 83.88 234 PRO A N 1
ATOM 1870 C CA . PRO A 1 234 ? 0.629 23.471 14.239 1.00 83.88 234 PRO A CA 1
ATOM 1871 C C . PRO A 1 234 ? 1.833 22.590 14.560 1.00 83.88 234 PRO A C 1
ATOM 1873 O O . PRO A 1 234 ? 2.254 22.482 15.714 1.00 83.88 234 PRO A O 1
ATOM 1876 N N . VAL A 1 235 ? 2.415 21.999 13.524 1.00 85.38 235 VAL A N 1
ATOM 1877 C CA . VAL A 1 235 ? 3.604 21.163 13.663 1.00 85.38 235 VAL A CA 1
ATOM 1878 C C . VAL A 1 235 ? 4.836 22.068 13.805 1.00 85.38 235 VAL A C 1
ATOM 1880 O O . VAL A 1 235 ? 5.047 22.940 12.958 1.00 85.38 235 VAL A O 1
ATOM 1883 N N . PRO A 1 236 ? 5.671 21.896 14.847 1.00 87.56 236 PRO A N 1
ATOM 1884 C CA . PRO A 1 236 ? 6.876 22.701 15.001 1.00 87.56 236 PRO A CA 1
ATOM 1885 C C . PRO A 1 236 ? 7.856 22.505 13.832 1.00 87.56 236 PRO A C 1
ATOM 1887 O O . PRO A 1 236 ? 8.018 21.383 13.342 1.00 87.56 236 PRO A O 1
ATOM 1890 N N . PRO A 1 237 ? 8.552 23.568 13.391 1.00 86.50 237 PRO A N 1
ATOM 1891 C CA . PRO A 1 237 ? 9.572 23.437 12.361 1.00 86.50 237 PRO A CA 1
ATOM 1892 C C . PRO A 1 237 ? 10.763 22.623 12.880 1.00 86.50 237 PRO A C 1
ATOM 1894 O O . PRO A 1 237 ? 11.123 22.698 14.056 1.00 86.50 237 PRO A O 1
ATOM 1897 N N . LEU A 1 238 ? 11.430 21.900 11.979 1.00 89.06 238 LEU A N 1
ATOM 1898 C CA . LEU A 1 238 ? 12.662 21.182 12.304 1.00 89.06 238 LEU A CA 1
ATOM 1899 C C . LEU A 1 238 ? 13.755 22.184 12.704 1.00 89.06 238 LEU A C 1
ATOM 1901 O O . LEU A 1 238 ? 14.048 23.085 11.922 1.00 89.06 238 LEU A O 1
ATOM 1905 N N . GLY A 1 239 ? 14.339 22.057 13.901 1.00 85.25 239 GLY A N 1
ATOM 1906 C CA . GLY A 1 239 ? 15.282 23.028 14.482 1.00 85.25 239 GLY A CA 1
ATOM 1907 C C . GLY A 1 239 ? 16.709 22.972 13.922 1.00 85.25 239 GLY A C 1
ATOM 1908 O O . GLY A 1 239 ? 17.325 24.013 13.702 1.00 85.25 239 GLY A O 1
ATOM 1909 N N . GLU A 1 240 ? 17.218 21.779 13.635 1.00 92.56 240 GLU A N 1
ATOM 1910 C CA . GLU A 1 240 ? 18.526 21.533 13.019 1.00 92.56 240 GLU A CA 1
ATOM 1911 C C . GLU A 1 240 ? 18.477 20.250 12.185 1.00 92.56 240 GLU A C 1
ATOM 1913 O O . GLU A 1 240 ? 17.518 19.486 12.291 1.00 92.56 240 GLU A O 1
ATOM 1918 N N . SER A 1 241 ? 19.472 20.030 11.324 1.00 95.56 241 SER A N 1
ATOM 1919 C CA . SER A 1 241 ? 19.580 18.746 10.630 1.00 95.56 241 SER A CA 1
ATOM 1920 C C . SER A 1 241 ? 20.047 17.670 11.608 1.00 95.56 241 SER A C 1
ATOM 1922 O O . SER A 1 241 ? 20.981 17.897 12.376 1.00 95.56 241 SER A O 1
ATOM 1924 N N . VAL A 1 242 ? 19.427 16.497 11.551 1.00 96.25 242 VAL A N 1
ATOM 1925 C CA . VAL A 1 242 ? 19.696 15.375 12.453 1.00 96.25 242 VAL A CA 1
ATOM 1926 C C . VAL A 1 242 ? 20.335 14.235 11.674 1.00 96.25 242 VAL A C 1
ATOM 1928 O O . VAL A 1 242 ? 19.890 13.898 10.581 1.00 96.25 242 VAL A O 1
ATOM 1931 N N . ASP A 1 243 ? 21.360 13.613 12.249 1.00 96.81 243 ASP A N 1
ATOM 1932 C CA . ASP A 1 243 ? 21.994 12.412 11.706 1.00 96.81 243 ASP A CA 1
ATOM 1933 C C . ASP A 1 243 ? 22.158 11.380 12.826 1.00 96.81 243 ASP A C 1
ATOM 1935 O O . ASP A 1 243 ? 22.862 11.628 13.810 1.00 96.81 243 ASP A O 1
ATOM 1939 N N . LYS A 1 244 ? 21.461 10.246 12.719 1.00 97.06 244 LYS A N 1
ATOM 1940 C CA . LYS A 1 244 ? 21.446 9.191 13.741 1.00 97.06 244 LYS A CA 1
ATOM 1941 C C . LYS A 1 244 ? 21.737 7.828 13.139 1.00 97.06 244 LYS A C 1
ATOM 1943 O O . LYS A 1 244 ? 21.241 7.470 12.076 1.00 97.06 244 LYS A O 1
ATOM 1948 N N . ILE A 1 245 ? 22.487 7.031 13.892 1.00 97.19 245 ILE A N 1
ATOM 1949 C CA . ILE A 1 245 ? 22.699 5.612 13.614 1.00 97.19 245 ILE A CA 1
ATOM 1950 C C . ILE A 1 245 ? 21.818 4.825 14.575 1.00 97.19 245 ILE A C 1
ATOM 1952 O O . ILE A 1 245 ? 21.966 4.947 15.792 1.00 97.19 245 ILE A O 1
ATOM 1956 N N . ILE A 1 246 ? 20.908 4.027 14.030 1.00 97.31 246 ILE A N 1
ATOM 1957 C CA . ILE A 1 246 ? 19.947 3.239 14.796 1.00 97.31 246 ILE A CA 1
ATOM 1958 C C . ILE A 1 246 ? 20.271 1.760 14.596 1.00 97.31 246 ILE A C 1
ATOM 1960 O O . ILE A 1 246 ? 20.098 1.246 13.488 1.00 97.31 246 ILE A O 1
ATOM 1964 N N . PRO A 1 247 ? 20.748 1.060 15.640 1.00 96.31 247 PRO A N 1
ATOM 1965 C CA . PRO A 1 247 ? 20.985 -0.364 15.534 1.00 96.31 247 PRO A CA 1
ATOM 1966 C C . PRO A 1 247 ? 19.659 -1.137 15.505 1.00 96.31 247 PRO A C 1
ATOM 1968 O O . PRO A 1 247 ? 18.699 -0.768 16.199 1.00 96.31 247 PRO A O 1
ATOM 1971 N N . PHE A 1 248 ? 19.622 -2.228 14.743 1.00 94.00 248 PHE A N 1
ATOM 1972 C CA . PHE A 1 248 ? 18.527 -3.199 14.738 1.00 94.00 248 PHE A CA 1
ATOM 1973 C C . PHE A 1 248 ? 19.054 -4.633 14.945 1.00 94.00 248 PHE A C 1
ATOM 1975 O O . PHE A 1 248 ? 20.154 -4.951 14.490 1.00 94.00 248 PHE A O 1
ATOM 1982 N N . PRO A 1 249 ? 18.312 -5.494 15.666 1.00 93.62 249 PRO A N 1
ATOM 1983 C CA . PRO A 1 249 ? 18.756 -6.846 15.993 1.00 93.62 249 PRO A CA 1
ATOM 1984 C C . PRO A 1 249 ? 18.703 -7.776 14.770 1.00 93.62 249 PRO A C 1
ATOM 1986 O O . PRO A 1 249 ? 17.632 -8.030 14.225 1.00 93.62 249 PRO A O 1
ATOM 1989 N N . THR A 1 250 ? 19.849 -8.321 14.359 1.00 90.19 250 THR A N 1
ATOM 1990 C CA . THR A 1 250 ? 19.969 -9.319 13.273 1.00 90.19 250 THR A CA 1
ATOM 1991 C C . THR A 1 250 ? 21.263 -10.122 13.433 1.00 90.19 250 THR A C 1
ATOM 1993 O O . THR A 1 250 ? 22.251 -9.569 13.902 1.00 90.19 250 THR A O 1
ATOM 1996 N N . GLU A 1 251 ? 21.277 -11.405 13.059 1.00 87.81 251 GLU A N 1
ATOM 1997 C CA . GLU A 1 251 ? 22.525 -12.193 12.980 1.00 87.81 251 GLU A CA 1
ATOM 1998 C C . GLU A 1 251 ? 23.329 -11.869 11.711 1.00 87.81 251 GLU A C 1
ATOM 2000 O O . GLU A 1 251 ? 24.550 -11.988 11.704 1.00 87.81 251 GLU A O 1
ATOM 2005 N N . ASP A 1 252 ? 22.636 -11.454 10.648 1.00 85.69 252 ASP A N 1
ATOM 2006 C CA . ASP A 1 252 ? 23.228 -11.030 9.382 1.00 85.69 252 ASP A CA 1
ATOM 2007 C C . ASP A 1 252 ? 23.618 -9.547 9.457 1.00 85.69 252 ASP A C 1
ATOM 2009 O O . ASP A 1 252 ? 22.743 -8.677 9.522 1.00 85.69 252 ASP A O 1
ATOM 2013 N N . GLU A 1 253 ? 24.926 -9.276 9.468 1.00 89.19 253 GLU A N 1
ATOM 2014 C CA . GLU A 1 253 ? 25.517 -7.932 9.517 1.00 89.19 253 GLU A CA 1
ATOM 2015 C C . GLU A 1 253 ? 26.069 -7.454 8.158 1.00 89.19 253 GLU A C 1
ATOM 2017 O O . GLU A 1 253 ? 26.844 -6.498 8.113 1.00 89.19 253 GLU A O 1
ATOM 2022 N N . GLU A 1 254 ? 25.672 -8.078 7.043 1.00 87.94 254 GLU A N 1
ATOM 2023 C CA . GLU A 1 254 ? 26.171 -7.726 5.703 1.00 87.94 254 GLU A CA 1
ATOM 2024 C C . GLU A 1 254 ? 25.579 -6.414 5.161 1.00 87.94 254 GLU A C 1
ATOM 2026 O O . GLU A 1 254 ? 26.248 -5.681 4.424 1.00 87.94 254 GLU A O 1
ATOM 2031 N N . SER A 1 255 ? 24.333 -6.091 5.525 1.00 90.69 255 SER A N 1
ATOM 2032 C CA . SER A 1 255 ? 23.605 -4.947 4.964 1.00 90.69 255 SER A CA 1
ATOM 2033 C C . SER A 1 255 ? 22.743 -4.191 5.976 1.00 90.69 255 SER A C 1
ATOM 2035 O O . SER A 1 255 ? 22.205 -4.762 6.928 1.00 90.69 255 SER A O 1
ATOM 2037 N N . GLY A 1 256 ? 22.596 -2.887 5.745 1.00 93.50 256 GLY A N 1
ATOM 2038 C CA . GLY A 1 256 ? 21.700 -1.992 6.476 1.00 93.50 256 GLY A CA 1
ATOM 2039 C C . GLY A 1 256 ? 20.859 -1.134 5.532 1.00 93.50 256 GLY A C 1
ATOM 2040 O O . GLY A 1 256 ? 20.655 -1.481 4.369 1.00 93.50 256 GLY A O 1
ATOM 2041 N N . SER A 1 257 ? 20.408 0.019 6.015 1.00 94.88 257 SER A N 1
ATOM 2042 C CA . SER A 1 257 ? 19.603 0.961 5.230 1.00 94.88 257 SER A CA 1
ATOM 2043 C C . SER A 1 257 ? 19.934 2.408 5.545 1.00 94.88 257 SER A C 1
ATOM 2045 O O . SER A 1 257 ? 20.486 2.747 6.600 1.00 94.88 257 SER A O 1
ATOM 2047 N N . ILE A 1 258 ? 19.569 3.285 4.615 1.00 96.75 258 ILE A N 1
ATOM 2048 C CA . ILE A 1 258 ? 19.635 4.732 4.797 1.00 96.75 258 ILE A CA 1
ATOM 2049 C C . ILE A 1 258 ? 18.259 5.298 4.527 1.00 96.75 258 ILE A C 1
ATOM 2051 O O . ILE A 1 258 ? 17.624 4.970 3.530 1.00 96.75 258 ILE A O 1
ATOM 2055 N N . MET A 1 259 ? 17.828 6.189 5.405 1.00 96.81 259 MET A N 1
ATOM 2056 C CA . MET A 1 259 ? 16.608 6.950 5.245 1.00 96.81 259 MET A CA 1
ATOM 2057 C C . MET A 1 259 ? 16.931 8.427 5.435 1.00 96.81 259 MET A C 1
ATOM 2059 O O . MET A 1 259 ? 17.293 8.856 6.532 1.00 96.81 259 MET A O 1
ATOM 2063 N N . LEU A 1 260 ? 16.823 9.196 4.358 1.00 96.94 260 LEU A N 1
ATOM 2064 C CA . LEU A 1 260 ? 17.033 10.637 4.346 1.00 96.94 260 LEU A CA 1
ATOM 2065 C C . LEU A 1 260 ? 15.699 11.316 4.068 1.00 96.94 260 LEU A C 1
ATOM 2067 O O . LEU A 1 260 ? 15.067 11.014 3.065 1.00 96.94 260 LEU A O 1
ATOM 2071 N N . GLY A 1 261 ? 15.275 12.253 4.905 1.00 96.12 261 GLY A N 1
ATOM 2072 C CA . GLY A 1 261 ? 14.022 12.956 4.662 1.00 96.12 261 GLY A CA 1
ATOM 2073 C C . GLY A 1 261 ? 14.029 14.416 5.065 1.00 96.12 261 GLY A C 1
ATOM 2074 O O . GLY A 1 261 ? 14.893 14.892 5.806 1.00 96.12 261 GLY A O 1
ATOM 2075 N N . PHE A 1 262 ? 13.045 15.125 4.529 1.00 96.06 262 PHE A N 1
ATOM 2076 C CA . PHE A 1 262 ? 12.924 16.576 4.583 1.00 96.06 262 PHE A CA 1
ATOM 2077 C C . PHE A 1 262 ? 11.462 16.970 4.787 1.00 96.06 262 PHE A C 1
ATOM 2079 O O . PHE A 1 262 ? 10.544 16.188 4.528 1.00 96.06 262 PHE A O 1
ATOM 2086 N N . ARG A 1 263 ? 11.235 18.213 5.220 1.00 94.19 263 ARG A N 1
ATOM 2087 C CA . ARG A 1 263 ? 9.896 18.812 5.222 1.00 94.19 263 ARG A CA 1
ATOM 2088 C C . ARG A 1 263 ? 9.491 19.209 3.808 1.00 94.19 263 ARG A C 1
ATOM 2090 O O . ARG A 1 263 ? 10.268 19.847 3.104 1.00 94.19 263 ARG A O 1
ATOM 2097 N N . GLY A 1 264 ? 8.282 18.826 3.416 1.00 93.69 264 GLY A N 1
ATOM 2098 C CA . GLY A 1 264 ? 7.700 19.163 2.123 1.00 93.69 264 GLY A CA 1
ATOM 2099 C C . GLY A 1 264 ? 6.803 20.406 2.184 1.00 93.69 264 GLY A C 1
ATOM 2100 O O . GLY A 1 264 ? 6.801 21.140 3.174 1.00 93.69 264 GLY A O 1
ATOM 2101 N N . PRO A 1 265 ? 6.042 20.679 1.111 1.00 93.06 265 PRO A N 1
ATOM 2102 C CA . PRO A 1 265 ? 4.985 21.690 1.104 1.00 93.06 265 PRO A CA 1
ATOM 2103 C C . PRO A 1 265 ? 3.902 21.423 2.169 1.00 93.06 265 PRO A C 1
ATOM 2105 O O . PRO A 1 265 ? 3.776 20.317 2.690 1.00 93.06 265 PRO A O 1
ATOM 2108 N N . SER A 1 266 ? 3.070 22.414 2.486 1.00 88.62 266 SER A N 1
ATOM 2109 C CA . SER A 1 266 ? 1.899 22.181 3.349 1.00 88.62 266 SER A CA 1
ATOM 2110 C C . SER A 1 266 ? 0.899 21.239 2.659 1.00 88.62 266 SER A C 1
ATOM 2112 O O . SER A 1 266 ? 0.877 21.154 1.427 1.00 88.62 266 SER A O 1
ATOM 2114 N N . CYS A 1 267 ? 0.047 20.542 3.417 1.00 85.44 267 CYS A N 1
ATOM 2115 C CA . CYS A 1 267 ? -1.029 19.726 2.840 1.00 85.44 267 CYS A CA 1
ATOM 2116 C C . CYS A 1 267 ? -2.105 20.547 2.098 1.00 85.44 267 CYS A C 1
ATOM 2118 O O . CYS A 1 267 ? -2.886 19.969 1.339 1.00 85.44 267 CYS A O 1
ATOM 2120 N N . GLU A 1 268 ? -2.134 21.870 2.299 1.00 87.06 268 GLU A N 1
ATOM 2121 C CA . GLU A 1 268 ? -2.974 22.823 1.557 1.00 87.06 268 GLU A CA 1
ATOM 2122 C C . GLU A 1 268 ? -2.328 23.273 0.230 1.00 87.06 268 GLU A C 1
ATOM 2124 O O . GLU A 1 268 ? -3.022 23.710 -0.686 1.00 87.06 268 GLU A O 1
ATOM 2129 N N . ASP A 1 269 ? -1.003 23.143 0.078 1.00 92.25 269 ASP A N 1
ATOM 2130 C CA . ASP A 1 269 ? -0.295 23.472 -1.167 1.00 92.25 269 ASP A CA 1
ATOM 2131 C C . ASP A 1 269 ? -0.364 22.299 -2.152 1.00 92.25 269 ASP A C 1
ATOM 2133 O O . ASP A 1 269 ? 0.617 21.606 -2.427 1.00 92.25 269 ASP A O 1
ATOM 2137 N N . HIS A 1 270 ? -1.556 22.059 -2.697 1.00 91.62 270 HIS A N 1
ATOM 2138 C CA . HIS A 1 270 ? -1.804 20.941 -3.608 1.00 91.62 270 HIS A CA 1
ATOM 2139 C C . HIS A 1 270 ? -0.934 20.975 -4.875 1.00 91.62 270 HIS A C 1
ATOM 2141 O O . HIS A 1 270 ? -0.650 19.925 -5.456 1.00 91.62 270 HIS A O 1
ATOM 2147 N N . TYR A 1 271 ? -0.517 22.164 -5.325 1.00 95.00 271 TYR A N 1
ATOM 2148 C CA . TYR A 1 271 ? 0.379 22.307 -6.474 1.00 95.00 271 TYR A CA 1
ATOM 2149 C C . TYR A 1 271 ? 1.814 21.919 -6.108 1.00 95.00 271 TYR A C 1
ATOM 2151 O O . TYR A 1 271 ? 2.428 21.124 -6.820 1.00 95.00 271 TYR A O 1
ATOM 2159 N N . GLY A 1 272 ? 2.313 22.394 -4.964 1.00 95.62 272 GLY A N 1
ATOM 2160 C CA . GLY A 1 272 ? 3.596 21.980 -4.409 1.00 95.62 272 GLY A CA 1
ATOM 2161 C C . GLY A 1 272 ? 3.661 20.479 -4.131 1.00 95.62 272 GLY A C 1
ATOM 2162 O O . GLY A 1 272 ? 4.673 19.862 -4.450 1.00 95.62 272 GLY A O 1
ATOM 2163 N N . GLN A 1 273 ? 2.593 19.868 -3.602 1.00 94.25 273 GLN A N 1
ATOM 2164 C CA . GLN A 1 273 ? 2.521 18.412 -3.394 1.00 94.25 273 GLN A CA 1
ATOM 2165 C C . GLN A 1 273 ? 2.625 17.638 -4.713 1.00 94.25 273 GLN A C 1
ATOM 2167 O O . GLN A 1 273 ? 3.382 16.675 -4.816 1.00 94.25 273 GLN A O 1
ATOM 2172 N N . ALA A 1 274 ? 1.916 18.087 -5.755 1.00 95.88 274 ALA A N 1
ATOM 2173 C CA . ALA A 1 274 ? 2.014 17.479 -7.079 1.00 95.88 274 ALA A CA 1
ATOM 2174 C C . ALA A 1 274 ? 3.433 17.616 -7.663 1.00 95.88 274 ALA A C 1
ATOM 2176 O O . ALA A 1 274 ? 3.963 16.647 -8.206 1.00 95.88 274 ALA A O 1
ATOM 2177 N N . ALA A 1 275 ? 4.071 18.782 -7.503 1.00 97.56 275 ALA A N 1
ATOM 2178 C CA . ALA A 1 275 ? 5.452 19.009 -7.928 1.00 97.56 275 ALA A CA 1
ATOM 2179 C C . ALA A 1 275 ? 6.444 18.124 -7.155 1.00 97.56 275 ALA A C 1
ATOM 2181 O O . ALA A 1 275 ? 7.304 17.495 -7.770 1.00 97.56 275 ALA A O 1
ATOM 2182 N N . LEU A 1 276 ? 6.288 18.012 -5.830 1.00 97.31 276 LEU A N 1
ATOM 2183 C CA . LEU A 1 276 ? 7.091 17.119 -4.992 1.00 97.31 276 LEU A CA 1
ATOM 2184 C C . LEU A 1 276 ? 6.975 15.677 -5.484 1.00 97.31 276 LEU A C 1
ATOM 2186 O O . LEU A 1 276 ? 7.974 15.012 -5.724 1.00 97.31 276 LEU A O 1
ATOM 2190 N N . SER A 1 277 ? 5.749 15.215 -5.704 1.00 95.81 277 SER A N 1
ATOM 2191 C CA . SER A 1 277 ? 5.501 13.861 -6.176 1.00 95.81 277 SER A CA 1
ATOM 2192 C C . SER A 1 277 ? 6.144 13.609 -7.551 1.00 95.81 277 SER A C 1
ATOM 2194 O O . SER A 1 277 ? 6.709 12.546 -7.771 1.00 95.81 277 SER A O 1
ATOM 2196 N N . VAL A 1 278 ? 6.105 14.566 -8.486 1.00 97.75 278 VAL A N 1
ATOM 2197 C CA . VAL A 1 278 ? 6.759 14.432 -9.806 1.00 97.75 278 VAL A CA 1
ATOM 2198 C C . VAL A 1 278 ? 8.283 14.390 -9.695 1.00 97.75 278 VAL A C 1
ATOM 2200 O O . VAL A 1 278 ? 8.917 13.574 -10.363 1.00 97.75 278 VAL A O 1
ATOM 2203 N N . ILE A 1 279 ? 8.890 15.269 -8.889 1.00 97.62 279 ILE A N 1
ATOM 2204 C CA . ILE A 1 279 ? 10.354 15.328 -8.806 1.00 97.62 279 ILE A CA 1
ATOM 2205 C C . ILE A 1 279 ? 10.928 14.095 -8.103 1.00 97.62 279 ILE A C 1
ATOM 2207 O O . ILE A 1 279 ? 12.006 13.645 -8.477 1.00 97.62 279 ILE A O 1
ATOM 2211 N N . LEU A 1 280 ? 10.203 13.515 -7.140 1.00 97.56 280 LEU A N 1
ATOM 2212 C CA . LEU A 1 280 ? 10.591 12.255 -6.508 1.00 97.56 280 LEU A CA 1
ATOM 2213 C C . LEU A 1 280 ? 10.599 11.104 -7.524 1.00 97.56 280 LEU A C 1
ATOM 2215 O O . LEU A 1 280 ? 11.624 10.439 -7.639 1.00 97.56 280 LEU A O 1
ATOM 2219 N N . ASP A 1 281 ? 9.551 10.952 -8.345 1.00 96.44 281 ASP A N 1
ATOM 2220 C CA . ASP A 1 281 ? 9.547 9.961 -9.436 1.00 96.44 281 ASP A CA 1
ATOM 2221 C C . ASP A 1 281 ? 10.692 10.222 -10.427 1.00 96.44 281 ASP A C 1
ATOM 2223 O O . ASP A 1 281 ? 11.383 9.301 -10.842 1.00 96.44 281 ASP A O 1
ATOM 2227 N N . TYR A 1 282 ? 10.967 11.482 -10.785 1.00 97.50 282 TYR A N 1
ATOM 2228 C CA . TYR A 1 282 ? 12.107 11.791 -11.653 1.00 97.50 282 TYR A CA 1
ATOM 2229 C C . TYR A 1 282 ? 13.430 11.310 -11.040 1.00 97.50 282 TYR A C 1
ATOM 2231 O O . TYR A 1 282 ? 14.301 10.845 -11.773 1.00 97.50 282 TYR A O 1
ATOM 2239 N N . LEU A 1 283 ? 13.602 11.413 -9.722 1.00 97.25 283 LEU A N 1
ATOM 2240 C CA . LEU A 1 283 ? 14.836 11.035 -9.036 1.00 97.25 283 LEU A CA 1
ATOM 2241 C C . LEU A 1 283 ? 15.026 9.517 -8.915 1.00 97.25 283 LEU A C 1
ATOM 2243 O O . LEU A 1 283 ? 16.177 9.083 -8.994 1.00 97.25 283 LEU A O 1
ATOM 2247 N N . SER A 1 284 ? 13.955 8.732 -8.753 1.00 95.44 284 SER A N 1
ATOM 2248 C CA . SER A 1 284 ? 14.039 7.299 -8.414 1.00 95.44 284 SER A CA 1
ATOM 2249 C C . SER A 1 284 ? 13.332 6.323 -9.366 1.00 95.44 284 SER A C 1
ATOM 2251 O O . SER A 1 284 ? 13.638 5.136 -9.306 1.00 95.44 284 SER A O 1
ATOM 2253 N N . ASP A 1 285 ? 12.421 6.757 -10.243 1.00 90.44 285 ASP A N 1
ATOM 2254 C CA . ASP A 1 285 ? 11.658 5.852 -11.119 1.00 90.44 285 ASP A CA 1
ATOM 2255 C C . ASP A 1 285 ? 12.455 5.470 -12.378 1.00 90.44 285 ASP A C 1
ATOM 2257 O O . ASP A 1 285 ? 12.799 6.339 -13.186 1.00 90.44 285 ASP A O 1
ATOM 2261 N N . THR A 1 286 ? 12.654 4.162 -12.592 1.00 91.19 286 THR A N 1
ATOM 2262 C CA . THR A 1 286 ? 13.468 3.495 -13.640 1.00 91.19 286 THR A CA 1
ATOM 2263 C C . THR A 1 286 ? 14.986 3.490 -13.415 1.00 91.19 286 THR A C 1
ATOM 2265 O O . THR A 1 286 ? 15.544 4.372 -12.769 1.00 91.19 286 THR A O 1
ATOM 2268 N N . SER A 1 287 ? 15.684 2.534 -14.039 1.00 91.00 287 SER A N 1
ATOM 2269 C CA . SER A 1 287 ? 17.150 2.376 -13.967 1.00 91.00 287 SER A CA 1
ATOM 2270 C C . SER A 1 287 ? 17.945 3.590 -14.476 1.00 91.00 287 SER A C 1
ATOM 2272 O O . SER A 1 287 ? 19.081 3.816 -14.071 1.00 91.00 287 SER A O 1
ATOM 2274 N N . ILE A 1 288 ? 17.348 4.444 -15.313 1.00 94.00 288 ILE A N 1
ATOM 2275 C CA . ILE A 1 288 ? 18.004 5.665 -15.813 1.00 94.00 288 ILE A CA 1
ATOM 2276 C C . ILE A 1 288 ? 17.791 6.895 -14.913 1.00 94.00 288 ILE A C 1
ATOM 2278 O O . ILE A 1 288 ? 18.284 7.980 -15.240 1.00 94.00 288 ILE A O 1
ATOM 2282 N N . ALA A 1 289 ? 17.041 6.776 -13.810 1.00 96.75 289 ALA A N 1
ATOM 2283 C CA . ALA A 1 289 ? 16.829 7.877 -12.872 1.00 96.75 289 ALA A CA 1
ATOM 2284 C C . ALA A 1 289 ? 18.114 8.248 -12.118 1.00 96.75 289 ALA A C 1
ATOM 2286 O O . ALA A 1 289 ? 18.897 7.357 -11.821 1.00 96.75 289 ALA A O 1
ATOM 2287 N N . PRO A 1 290 ? 18.353 9.525 -11.763 1.00 97.38 290 PRO A N 1
ATOM 2288 C CA . PRO A 1 290 ? 19.596 9.964 -11.137 1.00 97.38 290 PRO A CA 1
ATOM 2289 C C . PRO A 1 290 ? 20.005 9.156 -9.904 1.00 97.38 290 PRO A C 1
ATOM 2291 O O . PRO A 1 290 ? 21.168 8.790 -9.793 1.00 97.38 290 PRO A O 1
ATOM 2294 N N . LEU A 1 291 ? 19.079 8.844 -8.991 1.00 97.62 291 LEU A N 1
ATOM 2295 C CA . LEU A 1 291 ? 19.415 8.052 -7.804 1.00 97.62 291 LEU A CA 1
ATOM 2296 C C . LEU A 1 291 ? 19.678 6.585 -8.164 1.00 97.62 291 LEU A C 1
ATOM 2298 O O . LEU A 1 291 ? 20.667 6.023 -7.702 1.00 97.62 291 LEU A O 1
ATOM 2302 N N . GLN A 1 292 ? 18.854 5.988 -9.027 1.00 96.50 292 GLN A N 1
ATOM 2303 C CA . GLN A 1 292 ? 19.030 4.604 -9.487 1.00 96.50 292 GLN A CA 1
ATOM 2304 C C . GLN A 1 292 ? 20.349 4.430 -10.252 1.00 96.50 292 GLN A C 1
ATOM 2306 O O . GLN A 1 292 ? 21.171 3.586 -9.908 1.00 96.50 292 GLN A O 1
ATOM 2311 N N . ARG A 1 293 ? 20.611 5.301 -11.229 1.00 95.94 293 ARG A N 1
ATOM 2312 C CA . ARG A 1 293 ? 21.813 5.303 -12.069 1.00 95.94 293 ARG A CA 1
ATOM 2313 C C . ARG A 1 293 ? 23.099 5.403 -11.254 1.00 95.94 293 ARG A C 1
ATOM 2315 O O . ARG A 1 293 ? 24.086 4.761 -11.584 1.00 95.94 293 ARG A O 1
ATOM 2322 N N . GLU A 1 294 ? 23.101 6.239 -10.219 1.00 97.06 294 GLU A N 1
ATOM 2323 C CA . GLU A 1 294 ? 24.313 6.583 -9.471 1.00 97.06 294 GLU A CA 1
ATOM 2324 C C . GLU A 1 294 ? 24.552 5.698 -8.239 1.00 97.06 294 GLU A C 1
ATOM 2326 O O . GLU A 1 294 ? 25.680 5.666 -7.739 1.00 97.06 294 GLU A O 1
ATOM 2331 N N . LEU A 1 295 ? 23.519 5.015 -7.726 1.00 96.12 295 LEU A N 1
ATOM 2332 C CA . LEU A 1 295 ? 23.627 4.156 -6.541 1.00 96.12 295 LEU A CA 1
ATOM 2333 C C . LEU A 1 295 ? 23.394 2.664 -6.812 1.00 96.12 295 LEU A C 1
ATOM 2335 O O . LEU A 1 295 ? 23.976 1.844 -6.099 1.00 96.12 295 LEU A O 1
ATOM 2339 N N . VAL A 1 296 ? 22.583 2.313 -7.812 1.00 94.44 296 VAL A N 1
ATOM 2340 C CA . VAL A 1 296 ? 22.122 0.936 -8.072 1.00 94.44 296 VAL A CA 1
ATOM 2341 C C . VAL A 1 296 ? 22.694 0.389 -9.381 1.00 94.44 296 VAL A C 1
ATOM 2343 O O . VAL A 1 296 ? 23.269 -0.694 -9.395 1.00 94.44 296 VAL A O 1
ATOM 2346 N N . GLU A 1 297 ? 22.625 1.144 -10.476 1.00 93.69 297 GLU A N 1
ATOM 2347 C CA . GLU A 1 297 ? 23.018 0.683 -11.822 1.00 93.69 297 GLU A CA 1
ATOM 2348 C C . GLU A 1 297 ? 24.522 0.850 -12.115 1.00 93.69 297 GLU A C 1
ATOM 2350 O O . GLU A 1 297 ? 24.936 1.125 -13.243 1.00 93.69 297 GLU A O 1
ATOM 2355 N N . ILE A 1 298 ? 25.359 0.688 -11.090 1.00 92.94 298 ILE A N 1
ATOM 2356 C CA . ILE A 1 298 ? 26.822 0.762 -11.190 1.00 92.94 298 ILE A CA 1
ATOM 2357 C C . ILE A 1 298 ? 27.454 -0.617 -10.935 1.00 92.94 298 ILE A C 1
ATOM 2359 O O . ILE A 1 298 ? 26.861 -1.442 -10.243 1.00 92.94 298 ILE A O 1
ATOM 2363 N N . PRO A 1 299 ? 28.681 -0.890 -11.428 1.00 87.62 299 PRO A N 1
ATOM 2364 C CA . PRO A 1 299 ? 29.318 -2.206 -11.273 1.00 87.62 299 PRO A CA 1
ATOM 2365 C C . PRO A 1 299 ? 29.507 -2.673 -9.820 1.00 87.62 299 PRO A C 1
ATOM 2367 O O . PRO A 1 299 ? 29.532 -3.880 -9.550 1.00 87.62 299 PRO A O 1
ATOM 2370 N N . ASP A 1 300 ? 29.661 -1.710 -8.906 1.00 89.31 300 ASP A N 1
ATOM 2371 C CA . ASP A 1 300 ? 29.832 -1.913 -7.469 1.00 89.31 300 ASP A CA 1
ATOM 2372 C C . ASP A 1 300 ? 28.767 -1.114 -6.681 1.00 89.31 300 ASP A C 1
ATOM 2374 O O . ASP A 1 300 ? 29.074 -0.057 -6.118 1.00 89.31 300 ASP A O 1
ATOM 2378 N N . PRO A 1 301 ? 27.499 -1.572 -6.677 1.00 92.19 301 PRO A N 1
ATOM 2379 C CA . PRO A 1 301 ? 26.357 -0.799 -6.191 1.00 92.19 301 PRO A CA 1
ATOM 2380 C C . PRO A 1 301 ? 26.438 -0.480 -4.698 1.00 92.19 301 PRO A C 1
ATOM 2382 O O . PRO A 1 301 ? 27.033 -1.218 -3.906 1.00 92.19 301 PRO A O 1
ATOM 2385 N N . PHE A 1 302 ? 25.828 0.638 -4.310 1.00 93.75 302 PHE A N 1
ATOM 2386 C CA . PHE A 1 302 ? 25.701 1.051 -2.915 1.00 93.75 302 PHE A CA 1
ATOM 2387 C C . PHE A 1 302 ? 24.547 0.333 -2.213 1.00 93.75 302 PHE A C 1
ATOM 2389 O O . PHE A 1 302 ? 24.695 -0.026 -1.048 1.00 93.75 302 PHE A O 1
ATOM 2396 N N . CYS A 1 303 ? 23.425 0.144 -2.910 1.00 93.31 303 CYS A N 1
ATOM 2397 C CA . CYS A 1 303 ? 22.176 -0.441 -2.419 1.00 93.31 303 CYS A CA 1
ATOM 2398 C C . CYS A 1 303 ? 21.538 -1.341 -3.488 1.00 93.31 303 CYS A C 1
ATOM 2400 O O . CYS A 1 303 ? 21.949 -1.306 -4.649 1.00 93.31 303 CYS A O 1
ATOM 2402 N N . SER A 1 304 ? 20.556 -2.165 -3.106 1.00 90.94 304 SER A N 1
ATOM 2403 C CA . SER A 1 304 ? 19.808 -2.978 -4.081 1.00 90.94 304 SER A CA 1
ATOM 2404 C C . SER A 1 304 ? 18.663 -2.211 -4.736 1.00 90.94 304 SER A C 1
ATOM 2406 O O . SER A 1 304 ? 18.323 -2.478 -5.888 1.00 90.94 304 SER A O 1
ATOM 2408 N N . ASP A 1 305 ? 18.112 -1.231 -4.023 1.00 92.06 305 ASP A N 1
ATOM 2409 C CA . ASP A 1 305 ? 17.115 -0.307 -4.542 1.00 92.06 305 ASP A CA 1
ATOM 2410 C C . ASP A 1 305 ? 17.196 1.044 -3.823 1.00 92.06 305 ASP A C 1
ATOM 2412 O O . ASP A 1 305 ? 17.772 1.159 -2.729 1.00 92.06 305 ASP A O 1
ATOM 2416 N N . ILE A 1 306 ? 16.638 2.071 -4.456 1.00 95.31 306 ILE A N 1
ATOM 2417 C CA . ILE A 1 306 ? 16.444 3.390 -3.865 1.00 95.31 306 ILE A CA 1
ATOM 2418 C C . ILE A 1 306 ? 15.092 3.970 -4.276 1.00 95.31 306 ILE A C 1
ATOM 2420 O O . ILE A 1 306 ? 14.859 4.288 -5.442 1.00 95.31 306 ILE A O 1
ATOM 2424 N N . ASP A 1 307 ? 14.210 4.152 -3.298 1.00 94.94 307 ASP A N 1
ATOM 2425 C CA . ASP A 1 307 ? 12.864 4.679 -3.507 1.00 94.94 307 ASP A CA 1
ATOM 2426 C C . ASP A 1 307 ? 12.636 6.012 -2.787 1.00 94.94 307 ASP A C 1
ATOM 2428 O O . ASP A 1 307 ? 13.474 6.504 -2.019 1.00 94.94 307 ASP A O 1
ATOM 2432 N N . CYS A 1 308 ? 11.492 6.617 -3.097 1.00 96.25 308 CYS A N 1
ATOM 2433 C CA . CYS A 1 308 ? 11.031 7.842 -2.474 1.00 96.25 308 CYS A CA 1
ATOM 2434 C C . CYS A 1 308 ? 9.579 7.678 -2.013 1.00 96.25 308 CYS A C 1
ATOM 2436 O O . CYS A 1 308 ? 8.766 7.110 -2.739 1.00 96.25 308 CYS A O 1
ATOM 2438 N N . ASP A 1 309 ? 9.233 8.261 -0.867 1.00 93.19 309 ASP A N 1
ATOM 2439 C CA . ASP A 1 309 ? 7.871 8.246 -0.322 1.00 93.19 309 ASP A CA 1
ATOM 2440 C C . ASP A 1 309 ? 7.472 9.617 0.248 1.00 93.19 309 ASP A C 1
ATOM 2442 O O . ASP A 1 309 ? 8.332 10.419 0.632 1.00 93.19 309 ASP A O 1
ATOM 2446 N N . VAL A 1 310 ? 6.169 9.901 0.312 1.00 93.25 310 VAL A N 1
ATOM 2447 C CA . VAL A 1 310 ? 5.604 11.159 0.823 1.00 93.25 310 VAL A CA 1
ATOM 2448 C C . VAL A 1 310 ? 4.678 10.882 2.005 1.00 93.25 310 VAL A C 1
ATOM 2450 O O . VAL A 1 310 ? 3.662 10.204 1.900 1.00 93.25 310 VAL A O 1
ATOM 2453 N N . LEU A 1 311 ? 4.991 11.501 3.140 1.00 91.44 311 LEU A N 1
ATOM 2454 C CA . LEU A 1 311 ? 4.143 11.544 4.322 1.00 91.44 311 LEU A CA 1
ATOM 2455 C C . LEU A 1 311 ? 3.212 12.757 4.235 1.00 91.44 311 LEU A C 1
ATOM 2457 O O . LEU A 1 311 ? 3.578 13.872 4.614 1.00 91.44 311 LEU A O 1
ATOM 2461 N N . GLU A 1 312 ? 1.995 12.541 3.743 1.00 86.75 312 GLU A N 1
ATOM 2462 C CA . GLU A 1 312 ? 0.958 13.574 3.604 1.00 86.75 312 GLU A CA 1
ATOM 2463 C C . GLU A 1 312 ? 0.206 13.848 4.922 1.00 86.75 312 GLU A C 1
ATOM 2465 O O . GLU A 1 312 ? -1.010 13.657 5.025 1.00 86.75 312 GLU A O 1
ATOM 2470 N N . PHE A 1 313 ? 0.936 14.293 5.948 1.00 88.81 313 PHE A N 1
ATOM 2471 C CA . PHE A 1 313 ? 0.357 14.833 7.186 1.00 88.81 313 PHE A CA 1
ATOM 2472 C C . PHE A 1 313 ? 0.069 16.340 7.066 1.00 88.81 313 PHE A C 1
ATOM 2474 O O . PHE A 1 313 ? 0.285 16.927 6.008 1.00 88.81 313 PHE A O 1
ATOM 2481 N N . LEU A 1 314 ? -0.389 16.986 8.150 1.00 84.25 314 LEU A N 1
ATOM 2482 C CA . LEU A 1 314 ? -0.686 18.430 8.182 1.00 84.25 314 LEU A CA 1
ATOM 2483 C C . LEU A 1 314 ? 0.458 19.278 7.589 1.00 84.25 314 LEU A C 1
ATOM 2485 O O . LEU A 1 314 ? 0.241 20.101 6.699 1.00 84.25 314 LEU A O 1
ATOM 2489 N N . GLU A 1 315 ? 1.681 19.007 8.049 1.00 87.62 315 GLU A N 1
ATOM 2490 C CA . GLU A 1 315 ? 2.918 19.415 7.384 1.00 87.62 315 GLU A CA 1
ATOM 2491 C C . GLU A 1 315 ? 3.536 18.183 6.732 1.00 87.62 315 GLU A C 1
ATOM 2493 O O . GLU A 1 315 ? 3.914 17.235 7.437 1.00 87.62 315 GLU A O 1
ATOM 2498 N N . SER A 1 316 ? 3.651 18.183 5.403 1.00 91.94 316 SER A N 1
ATOM 2499 C CA . SER A 1 316 ? 4.176 17.009 4.713 1.00 91.94 316 SER A CA 1
ATOM 2500 C C . SER A 1 316 ? 5.663 16.797 5.002 1.00 91.94 316 SER A C 1
ATOM 2502 O O . SER A 1 316 ? 6.415 17.722 5.342 1.00 91.94 316 SER A O 1
ATOM 2504 N N . ALA A 1 317 ? 6.099 15.557 4.861 1.00 94.38 317 ALA A N 1
ATOM 2505 C CA . ALA A 1 317 ? 7.503 15.200 4.771 1.00 94.38 317 ALA A CA 1
ATOM 2506 C C . ALA A 1 317 ? 7.687 14.240 3.603 1.00 94.38 317 ALA A C 1
ATOM 2508 O O . ALA A 1 317 ? 6.733 13.620 3.147 1.00 94.38 317 ALA A O 1
ATOM 2509 N N . PHE A 1 318 ? 8.908 14.107 3.117 1.00 96.31 318 PHE A N 1
ATOM 2510 C CA . PHE A 1 318 ? 9.242 13.077 2.146 1.00 96.31 318 PHE A CA 1
ATOM 2511 C C . PHE A 1 318 ? 10.539 12.396 2.533 1.00 96.31 318 PHE A C 1
ATOM 2513 O O . PHE A 1 318 ? 11.372 12.965 3.248 1.00 96.31 318 PHE A O 1
ATOM 2520 N N . ILE A 1 319 ? 10.666 11.160 2.082 1.00 96.12 319 ILE A N 1
ATOM 2521 C CA . ILE A 1 319 ? 11.726 10.236 2.441 1.00 96.12 319 ILE A CA 1
ATOM 2522 C C . ILE A 1 319 ? 12.363 9.726 1.154 1.00 96.12 319 ILE A C 1
ATOM 2524 O O . ILE A 1 319 ? 11.658 9.435 0.198 1.00 96.12 319 ILE A O 1
ATOM 2528 N N . ILE A 1 320 ? 13.685 9.604 1.160 1.00 97.50 320 ILE A N 1
ATOM 2529 C CA . ILE A 1 320 ? 14.493 8.860 0.199 1.00 97.50 320 ILE A CA 1
ATOM 2530 C C . ILE A 1 320 ? 15.088 7.681 0.969 1.00 97.50 320 ILE A C 1
ATOM 2532 O O . ILE A 1 320 ? 15.783 7.890 1.976 1.00 97.50 320 ILE A O 1
ATOM 2536 N N . ARG A 1 321 ? 14.806 6.455 0.532 1.00 96.38 321 ARG A N 1
ATOM 2537 C CA . ARG A 1 321 ? 15.213 5.223 1.214 1.00 96.38 321 ARG A CA 1
ATOM 2538 C C . ARG A 1 321 ? 16.128 4.411 0.315 1.00 96.38 321 ARG A C 1
ATOM 2540 O O . ARG A 1 321 ? 15.731 4.032 -0.773 1.00 96.38 321 ARG A O 1
ATOM 2547 N N . ALA A 1 322 ? 17.336 4.124 0.788 1.00 95.81 322 ALA A N 1
ATOM 2548 C CA . ALA A 1 322 ? 18.232 3.162 0.155 1.00 95.81 322 ALA A CA 1
ATOM 2549 C C . ALA A 1 322 ? 18.171 1.836 0.921 1.00 95.81 322 ALA A C 1
ATOM 2551 O O . ALA A 1 322 ? 18.433 1.805 2.133 1.00 95.81 322 ALA A O 1
ATOM 2552 N N . GLU A 1 323 ? 17.831 0.757 0.220 1.00 91.75 323 GLU A N 1
ATOM 2553 C CA . GLU A 1 323 ? 17.634 -0.574 0.799 1.00 91.75 323 GLU A CA 1
ATOM 2554 C C . GLU A 1 323 ? 18.854 -1.481 0.614 1.00 91.75 323 GLU A C 1
ATOM 2556 O O . GLU A 1 323 ? 19.547 -1.425 -0.401 1.00 91.75 323 GLU A O 1
ATOM 2561 N N . ASN A 1 324 ? 19.106 -2.359 1.588 1.00 90.62 324 ASN A N 1
ATOM 2562 C CA . ASN A 1 324 ? 20.184 -3.357 1.535 1.00 90.62 324 ASN A CA 1
ATOM 2563 C C . ASN A 1 324 ? 21.553 -2.743 1.201 1.00 90.62 324 ASN A C 1
ATOM 2565 O O . ASN A 1 324 ? 22.320 -3.271 0.396 1.00 90.62 324 ASN A O 1
ATOM 2569 N N . VAL A 1 325 ? 21.854 -1.606 1.826 1.00 93.56 325 VAL A N 1
ATOM 2570 C CA . VAL A 1 325 ? 23.124 -0.903 1.662 1.00 93.56 325 VAL A CA 1
ATOM 2571 C C . VAL A 1 325 ? 24.233 -1.743 2.284 1.00 93.56 325 VAL A C 1
ATOM 2573 O O . VAL A 1 325 ? 24.133 -2.094 3.464 1.00 93.56 325 VAL A O 1
ATOM 2576 N N . SER A 1 326 ? 25.298 -2.040 1.534 1.00 90.75 326 SER A N 1
ATOM 2577 C CA . SER A 1 326 ? 26.444 -2.792 2.065 1.00 90.75 326 SER A CA 1
ATOM 2578 C C . SER A 1 326 ? 27.008 -2.105 3.310 1.00 90.75 326 SER A C 1
ATOM 2580 O O . SER A 1 326 ? 27.162 -0.879 3.341 1.00 90.75 326 SER A O 1
ATOM 2582 N N . PHE A 1 327 ? 27.306 -2.881 4.352 1.00 90.19 327 PHE A N 1
ATOM 2583 C CA . PHE A 1 327 ? 27.680 -2.346 5.664 1.00 90.19 327 PHE A CA 1
ATOM 2584 C C . PHE A 1 327 ? 28.858 -1.358 5.614 1.00 90.19 327 PHE A C 1
ATOM 2586 O O . PHE A 1 327 ? 28.832 -0.307 6.259 1.00 90.19 327 PHE A O 1
ATOM 2593 N N . ASP A 1 328 ? 29.880 -1.662 4.817 1.00 92.75 328 ASP A N 1
ATOM 2594 C CA . ASP A 1 328 ? 31.067 -0.831 4.601 1.00 92.75 328 ASP A CA 1
ATOM 2595 C C . ASP A 1 328 ? 30.775 0.452 3.800 1.00 92.75 328 ASP A C 1
ATOM 2597 O O . ASP A 1 328 ? 31.510 1.437 3.911 1.00 92.75 328 ASP A O 1
ATOM 2601 N N . LYS A 1 329 ? 29.665 0.481 3.054 1.00 94.69 329 LYS A N 1
ATOM 2602 C CA . LYS A 1 329 ? 29.244 1.601 2.204 1.00 94.69 329 LYS A CA 1
ATOM 2603 C C . LYS A 1 329 ? 28.189 2.509 2.831 1.00 94.69 329 LYS A C 1
ATOM 2605 O O . LYS A 1 329 ? 27.891 3.544 2.239 1.00 94.69 329 LYS A O 1
ATOM 2610 N N . LEU A 1 330 ? 27.671 2.212 4.029 1.00 93.75 330 LEU A N 1
ATOM 2611 C CA . LEU A 1 330 ? 26.598 2.992 4.678 1.00 93.75 330 LEU A CA 1
ATOM 2612 C C . LEU A 1 330 ? 26.877 4.505 4.720 1.00 93.75 330 LEU A C 1
ATOM 2614 O O . LEU A 1 330 ? 26.020 5.321 4.387 1.00 93.75 330 LEU A O 1
ATOM 2618 N N . SER A 1 331 ? 28.095 4.909 5.090 1.00 91.94 331 SER A N 1
ATOM 2619 C CA . SER A 1 331 ? 28.437 6.337 5.114 1.00 91.94 331 SER A CA 1
ATOM 2620 C C . SER A 1 331 ? 28.570 6.926 3.709 1.00 91.94 331 SER A C 1
ATOM 2622 O O . SER A 1 331 ? 28.165 8.064 3.487 1.00 91.94 331 SER A O 1
ATOM 2624 N N . ALA A 1 332 ? 29.152 6.174 2.775 1.00 95.62 332 ALA A N 1
ATOM 2625 C CA . ALA A 1 332 ? 29.425 6.644 1.422 1.00 95.62 332 ALA A CA 1
ATOM 2626 C C . ALA A 1 332 ? 28.137 6.776 0.593 1.00 95.62 332 ALA A C 1
ATOM 2628 O O . ALA A 1 332 ? 27.960 7.775 -0.096 1.00 95.62 332 ALA A O 1
ATOM 2629 N N . ALA A 1 333 ? 27.204 5.832 0.732 1.00 95.62 333 ALA A N 1
ATOM 2630 C CA . ALA A 1 333 ? 25.899 5.859 0.077 1.00 95.62 333 ALA A CA 1
ATOM 2631 C C . ALA A 1 333 ? 25.096 7.112 0.462 1.00 95.62 333 ALA A C 1
ATOM 2633 O O . ALA A 1 333 ? 24.556 7.797 -0.403 1.00 95.62 333 ALA A O 1
ATOM 2634 N N . LYS A 1 334 ? 25.082 7.476 1.751 1.00 94.06 334 LYS A N 1
ATOM 2635 C CA . LYS A 1 334 ? 24.393 8.682 2.237 1.00 94.06 334 LYS A CA 1
ATOM 2636 C C . LYS A 1 334 ? 24.949 9.954 1.600 1.00 94.06 334 LYS A C 1
ATOM 2638 O O . LYS A 1 334 ? 24.185 10.825 1.185 1.00 94.06 334 LYS A O 1
ATOM 2643 N N . GLU A 1 335 ? 26.272 10.076 1.541 1.00 95.25 335 GLU A N 1
ATOM 2644 C CA . GLU A 1 335 ? 26.911 11.234 0.914 1.00 95.25 335 GLU A CA 1
ATOM 2645 C C . GLU A 1 335 ? 26.687 11.242 -0.600 1.00 95.25 335 GLU A C 1
ATOM 2647 O O . GLU A 1 335 ? 26.438 12.307 -1.162 1.00 95.25 335 GLU A O 1
ATOM 2652 N N . LYS A 1 336 ? 26.641 10.069 -1.243 1.00 97.25 336 LYS A N 1
ATOM 2653 C CA . LYS A 1 336 ? 26.306 9.957 -2.663 1.00 97.25 336 LYS A CA 1
ATOM 2654 C C . LYS A 1 336 ? 24.879 10.430 -2.961 1.00 97.25 336 LYS A C 1
ATOM 2656 O O . LYS A 1 336 ? 24.695 11.175 -3.918 1.00 97.25 336 LYS A O 1
ATOM 2661 N N . VAL A 1 337 ? 23.884 10.111 -2.123 1.00 96.50 337 VAL A N 1
ATOM 2662 C CA . VAL A 1 337 ? 22.517 10.664 -2.274 1.00 96.50 337 VAL A CA 1
ATOM 2663 C C . VAL A 1 337 ? 22.542 12.196 -2.242 1.00 96.50 337 VAL A C 1
ATOM 2665 O O . VAL A 1 337 ? 21.982 12.846 -3.125 1.00 96.50 337 VAL A O 1
ATOM 2668 N N . LYS A 1 338 ? 23.228 12.796 -1.260 1.00 95.00 338 LYS A N 1
ATOM 2669 C CA . LYS A 1 338 ? 23.346 14.262 -1.155 1.00 95.00 338 LYS A CA 1
ATOM 2670 C C . LYS A 1 338 ? 24.079 14.872 -2.351 1.00 95.00 338 LYS A C 1
ATOM 2672 O O . LYS A 1 338 ? 23.689 15.941 -2.812 1.00 95.00 338 LYS A O 1
ATOM 2677 N N . GLU A 1 339 ? 25.117 14.204 -2.849 1.00 96.62 339 GLU A N 1
ATOM 2678 C CA . GLU A 1 339 ? 25.866 14.618 -4.036 1.00 96.62 339 GLU A CA 1
ATOM 2679 C C . GLU A 1 339 ? 24.961 14.679 -5.271 1.00 96.62 339 GLU A C 1
ATOM 2681 O O . GLU A 1 339 ? 24.942 15.703 -5.952 1.00 96.62 339 GLU A O 1
ATOM 2686 N N . VAL A 1 340 ? 24.168 13.632 -5.530 1.00 97.19 340 VAL A N 1
ATOM 2687 C CA . VAL A 1 340 ? 23.239 13.580 -6.673 1.00 97.19 340 VAL A CA 1
ATOM 2688 C C . VAL A 1 340 ? 22.210 14.710 -6.597 1.00 97.19 340 VAL A C 1
ATOM 2690 O O . VAL A 1 340 ? 22.020 15.448 -7.566 1.00 97.19 340 VAL A O 1
ATOM 2693 N N . LEU A 1 341 ? 21.597 14.911 -5.425 1.00 95.94 341 LEU A N 1
ATOM 2694 C CA . LEU A 1 341 ? 20.645 16.006 -5.205 1.00 95.94 341 LEU A CA 1
ATOM 2695 C C . LEU A 1 341 ? 21.301 17.383 -5.395 1.00 95.94 341 LEU A C 1
ATOM 2697 O O . LEU A 1 341 ? 20.722 18.264 -6.033 1.00 95.94 341 LEU A O 1
ATOM 2701 N N . GLY A 1 342 ? 22.517 17.563 -4.872 1.00 95.81 342 GLY A N 1
ATOM 2702 C CA . GLY A 1 342 ? 23.293 18.795 -5.004 1.00 95.81 342 GLY A CA 1
ATOM 2703 C C . GLY A 1 342 ? 23.679 19.097 -6.451 1.00 95.81 342 GLY A C 1
ATOM 2704 O O . GLY A 1 342 ? 23.541 20.236 -6.892 1.00 95.81 342 GLY A O 1
ATOM 2705 N N . ASN A 1 343 ? 24.091 18.090 -7.222 1.00 96.94 343 ASN A N 1
ATOM 2706 C CA . ASN A 1 343 ? 24.461 18.258 -8.628 1.00 96.94 343 ASN A CA 1
ATOM 2707 C C . ASN A 1 343 ? 23.290 18.790 -9.469 1.00 96.94 343 ASN A C 1
ATOM 2709 O O . ASN A 1 343 ? 23.490 19.712 -10.263 1.00 96.94 343 ASN A O 1
ATOM 2713 N N . LEU A 1 344 ? 22.076 18.273 -9.253 1.00 95.88 344 LEU A N 1
ATOM 2714 C CA . LEU A 1 344 ? 20.863 18.751 -9.925 1.00 95.88 344 LEU A CA 1
ATOM 2715 C C . LEU A 1 344 ? 20.449 20.145 -9.435 1.00 95.88 344 LEU A C 1
ATOM 2717 O O . LEU A 1 344 ? 20.197 21.047 -10.234 1.00 95.88 344 LEU A O 1
ATOM 2721 N N . ALA A 1 345 ? 20.406 20.352 -8.117 1.00 93.75 345 ALA A N 1
ATOM 2722 C CA . ALA A 1 345 ? 19.956 21.611 -7.528 1.00 93.75 345 ALA A CA 1
ATOM 2723 C C . ALA A 1 345 ? 20.909 22.785 -7.813 1.00 93.75 345 ALA A C 1
ATOM 2725 O O . ALA A 1 345 ? 20.472 23.930 -7.916 1.00 93.75 345 ALA A O 1
ATOM 2726 N N . GLU A 1 346 ? 22.208 22.535 -7.957 1.00 92.06 346 GLU A N 1
ATOM 2727 C CA . GLU A 1 346 ? 23.204 23.554 -8.305 1.00 92.06 346 GLU A CA 1
ATOM 2728 C C . GLU A 1 346 ? 23.368 23.748 -9.821 1.00 92.06 346 GLU A C 1
ATOM 2730 O O . GLU A 1 346 ? 24.093 24.648 -10.247 1.00 92.06 346 GLU A O 1
ATOM 2735 N N . GLY A 1 347 ? 22.693 22.934 -10.641 1.00 88.69 347 GLY A N 1
ATOM 2736 C CA . GLY A 1 347 ? 22.782 22.986 -12.101 1.00 88.69 347 GLY A CA 1
ATOM 2737 C C . GLY A 1 347 ? 24.104 22.461 -12.668 1.00 88.69 347 GLY A C 1
ATOM 2738 O O . GLY A 1 347 ? 24.461 22.815 -13.791 1.00 88.69 347 GLY A O 1
ATOM 2739 N N . ARG A 1 348 ? 24.844 21.638 -11.907 1.00 93.44 348 ARG A N 1
ATOM 2740 C CA . ARG A 1 348 ? 26.015 20.899 -12.418 1.00 93.44 348 ARG A CA 1
ATOM 2741 C C . ARG A 1 348 ? 25.579 19.780 -13.362 1.00 93.44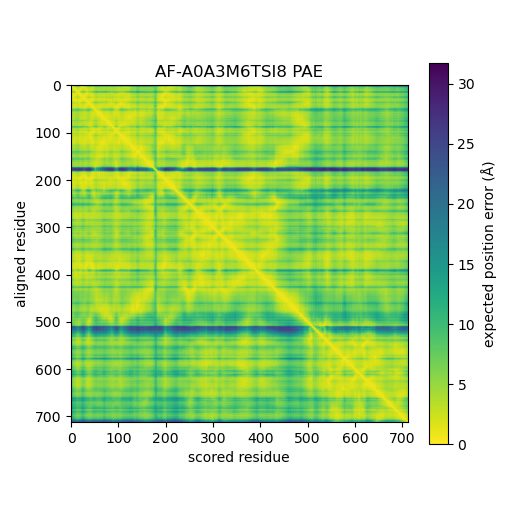 348 ARG A C 1
ATOM 2743 O O . ARG A 1 348 ? 26.244 19.530 -14.362 1.00 93.44 348 ARG A O 1
ATOM 2750 N N . GLU A 1 349 ? 24.450 19.148 -13.049 1.00 94.62 349 GLU A N 1
ATOM 2751 C CA . GLU A 1 349 ? 23.696 18.272 -13.942 1.00 94.62 349 GLU A CA 1
ATOM 2752 C C . GLU A 1 349 ? 22.393 18.979 -14.334 1.00 94.62 349 GLU A C 1
ATOM 2754 O O . GLU A 1 349 ? 21.694 19.541 -13.489 1.00 94.62 349 GLU A O 1
ATOM 2759 N N . VAL A 1 350 ? 22.082 18.992 -15.630 1.00 95.25 350 VAL A N 1
ATOM 2760 C CA . VAL A 1 350 ? 20.866 19.629 -16.147 1.00 95.25 350 VAL A CA 1
ATOM 2761 C C . VAL A 1 350 ? 19.695 18.661 -16.000 1.00 95.25 350 VAL A C 1
ATOM 2763 O O . VAL A 1 350 ? 19.809 17.493 -16.358 1.00 95.25 350 VAL A O 1
ATOM 2766 N N . ILE A 1 351 ? 18.554 19.154 -15.511 1.00 96.62 351 ILE A N 1
ATOM 2767 C CA . ILE A 1 351 ? 17.307 18.382 -15.502 1.00 96.62 351 ILE A CA 1
ATOM 2768 C C . ILE A 1 351 ? 16.863 18.159 -16.951 1.00 96.62 351 ILE A C 1
ATOM 2770 O O . ILE A 1 351 ? 16.594 19.115 -17.682 1.00 96.62 351 ILE A O 1
ATOM 2774 N N . ASP A 1 352 ? 16.774 16.894 -17.352 1.00 96.12 352 ASP A N 1
ATOM 2775 C CA . ASP A 1 352 ? 16.257 16.486 -18.652 1.00 96.12 352 ASP A CA 1
ATOM 2776 C C . ASP A 1 352 ? 14.742 16.723 -18.690 1.00 96.12 352 ASP A C 1
ATOM 2778 O O . ASP A 1 352 ? 13.950 15.960 -18.129 1.00 96.12 352 ASP A O 1
ATOM 2782 N N . MET A 1 353 ? 14.342 17.815 -19.343 1.00 96.50 353 MET A N 1
ATOM 2783 C CA . MET A 1 353 ? 12.939 18.213 -19.451 1.00 96.50 353 MET A CA 1
ATOM 2784 C C . MET A 1 353 ? 12.122 17.275 -20.346 1.00 96.50 353 MET A C 1
ATOM 2786 O O . MET A 1 353 ? 10.909 17.175 -20.150 1.00 96.50 353 MET A O 1
ATOM 2790 N N . ASP A 1 354 ? 12.741 16.569 -21.293 1.00 95.69 354 ASP A N 1
ATOM 2791 C CA . ASP A 1 354 ? 12.033 15.591 -22.122 1.00 95.69 354 ASP A CA 1
ATOM 2792 C C . ASP A 1 354 ? 11.680 14.367 -21.272 1.00 95.69 354 ASP A C 1
ATOM 2794 O O . ASP A 1 354 ? 10.519 13.944 -21.234 1.00 95.69 354 ASP A O 1
ATOM 2798 N N . ARG A 1 355 ? 12.640 13.869 -20.482 1.00 95.62 355 ARG A N 1
ATOM 2799 C CA . ARG A 1 355 ? 12.391 12.785 -19.519 1.00 95.62 355 ARG A CA 1
ATOM 2800 C C . ARG A 1 355 ? 11.407 13.202 -18.430 1.00 95.62 355 ARG A C 1
ATOM 2802 O O . ARG A 1 355 ? 10.512 12.432 -18.094 1.00 95.62 355 ARG A O 1
ATOM 2809 N N . LEU A 1 356 ? 11.516 14.420 -17.902 1.00 97.31 356 LEU A N 1
ATOM 2810 C CA . LEU A 1 356 ? 10.577 14.931 -16.900 1.00 97.31 356 LEU A CA 1
ATOM 2811 C C . LEU A 1 356 ? 9.144 15.001 -17.445 1.00 97.31 356 LEU A C 1
ATOM 2813 O O . LEU A 1 356 ? 8.203 14.625 -16.750 1.00 97.31 356 LEU A O 1
ATOM 2817 N N . ASN A 1 357 ? 8.965 15.403 -18.705 1.00 96.94 357 ASN A N 1
ATOM 2818 C CA . ASN A 1 357 ? 7.658 15.371 -19.360 1.00 96.94 357 ASN A CA 1
ATOM 2819 C C . ASN A 1 357 ? 7.110 13.945 -19.512 1.00 96.94 357 ASN A C 1
ATOM 2821 O O . ASN A 1 357 ? 5.905 13.744 -19.343 1.00 96.94 357 ASN A O 1
ATOM 2825 N N . VAL A 1 358 ? 7.970 12.959 -19.789 1.00 95.94 358 VAL A N 1
ATOM 2826 C CA . VAL A 1 358 ? 7.587 11.537 -19.781 1.00 95.94 358 VAL A CA 1
ATOM 2827 C C . VAL A 1 358 ? 7.143 11.102 -18.384 1.00 95.94 358 VAL A C 1
ATOM 2829 O O . VAL A 1 358 ? 6.083 10.496 -18.262 1.00 95.94 358 VAL A O 1
ATOM 2832 N N . VAL A 1 359 ? 7.883 11.463 -17.331 1.00 96.88 359 VAL A N 1
ATOM 2833 C CA . VAL A 1 359 ? 7.514 11.168 -15.934 1.00 96.88 359 VAL A CA 1
ATOM 2834 C C . VAL A 1 359 ? 6.150 11.772 -15.587 1.00 96.88 359 VAL A C 1
ATOM 2836 O O . VAL A 1 359 ? 5.282 11.069 -15.074 1.00 96.88 359 VAL A O 1
ATOM 2839 N N . ILE A 1 360 ? 5.904 13.041 -15.932 1.00 97.62 360 ILE A N 1
ATOM 2840 C CA . ILE A 1 360 ? 4.606 13.688 -15.685 1.00 97.62 360 ILE A CA 1
ATOM 2841 C C . ILE A 1 360 ? 3.479 12.974 -16.444 1.00 97.62 360 ILE A C 1
ATOM 2843 O O . ILE A 1 360 ? 2.425 12.706 -15.864 1.00 97.62 360 ILE A O 1
ATOM 2847 N N . HIS A 1 361 ? 3.694 12.633 -17.720 1.00 96.12 361 HIS A N 1
ATOM 2848 C CA . HIS A 1 361 ? 2.712 11.890 -18.519 1.00 96.12 361 HIS A CA 1
ATOM 2849 C C . HIS A 1 361 ? 2.399 10.529 -17.893 1.00 96.12 361 HIS A C 1
ATOM 2851 O O . HIS A 1 361 ? 1.232 10.211 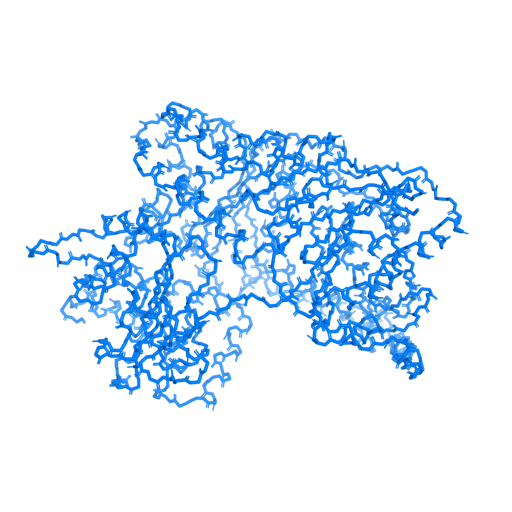-17.665 1.00 96.12 361 HIS A O 1
ATOM 2857 N N . ARG A 1 362 ? 3.426 9.753 -17.527 1.00 95.25 362 ARG A N 1
ATOM 2858 C CA . ARG A 1 362 ? 3.260 8.465 -16.839 1.00 95.25 362 ARG A CA 1
ATOM 2859 C C . ARG A 1 362 ? 2.503 8.623 -15.530 1.00 95.25 362 ARG A C 1
ATOM 2861 O O . ARG A 1 362 ? 1.594 7.843 -15.280 1.00 95.25 362 ARG A O 1
ATOM 2868 N N . LYS A 1 363 ? 2.786 9.660 -14.741 1.00 95.62 363 LYS A N 1
ATOM 2869 C CA . LYS A 1 363 ? 2.086 9.919 -13.476 1.00 95.62 363 LYS A CA 1
ATOM 2870 C C . LYS A 1 363 ? 0.604 10.250 -13.672 1.00 95.62 363 LYS A C 1
ATOM 2872 O O . LYS A 1 363 ? -0.237 9.830 -12.874 1.00 95.62 363 LYS A O 1
ATOM 2877 N N . ILE A 1 364 ? 0.255 10.950 -14.754 1.00 95.75 364 ILE A N 1
ATOM 2878 C CA . ILE A 1 364 ? -1.144 11.174 -15.156 1.00 95.75 364 ILE A CA 1
ATOM 2879 C C . ILE A 1 364 ? -1.818 9.844 -15.505 1.00 95.75 364 ILE A C 1
ATOM 2881 O O . ILE A 1 364 ? -2.934 9.580 -15.047 1.00 95.75 364 ILE A O 1
ATOM 2885 N N . LEU A 1 365 ? -1.155 9.009 -16.307 1.00 95.12 365 LEU A N 1
ATOM 2886 C CA . LEU A 1 365 ? -1.672 7.692 -16.677 1.00 95.12 365 LEU A CA 1
ATOM 2887 C C . LEU A 1 365 ? -1.810 6.776 -15.457 1.00 95.12 365 LEU A C 1
ATOM 2889 O O . LEU A 1 365 ? -2.839 6.126 -15.312 1.00 95.12 365 LEU A O 1
ATOM 2893 N N . ASP A 1 366 ? -0.836 6.772 -14.553 1.00 94.75 366 ASP A N 1
ATOM 2894 C CA . ASP A 1 366 ? -0.870 5.991 -13.320 1.00 94.75 366 ASP A CA 1
ATOM 2895 C C . ASP A 1 366 ? -2.004 6.443 -12.395 1.00 94.75 366 ASP A C 1
ATOM 2897 O O . ASP A 1 366 ? -2.752 5.625 -11.864 1.00 94.75 366 ASP A O 1
ATOM 2901 N N . THR A 1 367 ? -2.229 7.752 -12.289 1.00 94.12 367 THR A N 1
ATOM 2902 C CA . THR A 1 367 ? -3.377 8.291 -11.554 1.00 94.12 367 THR A CA 1
ATOM 2903 C C . THR A 1 367 ? -4.698 7.782 -12.141 1.00 94.12 367 THR A C 1
ATOM 2905 O O . THR A 1 367 ? -5.553 7.284 -11.409 1.00 94.12 367 THR A O 1
ATOM 2908 N N . LYS A 1 368 ? -4.872 7.845 -13.469 1.00 93.94 368 LYS A N 1
ATOM 2909 C CA . LYS A 1 368 ? -6.062 7.298 -14.153 1.00 93.94 368 LYS A CA 1
ATOM 2910 C C . LYS A 1 368 ? -6.196 5.787 -13.937 1.00 93.94 368 LYS A C 1
ATOM 2912 O O . LYS A 1 368 ? -7.289 5.292 -13.693 1.00 93.94 368 LYS A O 1
ATOM 2917 N N . ASN A 1 369 ? -5.084 5.063 -13.990 1.00 94.19 369 ASN A N 1
ATOM 2918 C CA . ASN A 1 369 ? -5.013 3.625 -13.771 1.00 94.19 369 ASN A CA 1
ATOM 2919 C C . ASN A 1 369 ? -5.416 3.218 -12.355 1.00 94.19 369 ASN A C 1
ATOM 2921 O O . ASN A 1 369 ? -6.149 2.245 -12.196 1.00 94.19 369 ASN A O 1
ATOM 2925 N N . ARG A 1 370 ? -5.003 3.973 -11.334 1.00 94.12 370 ARG A N 1
ATOM 2926 C CA . ARG A 1 370 ? -5.442 3.772 -9.949 1.00 94.12 370 ARG A CA 1
ATOM 2927 C C . ARG A 1 370 ? -6.958 3.921 -9.810 1.00 94.12 370 ARG A C 1
ATOM 2929 O O . ARG A 1 370 ? -7.588 3.054 -9.208 1.00 94.12 370 ARG A O 1
ATOM 2936 N N . PHE A 1 371 ? -7.554 4.917 -10.468 1.00 91.94 371 PHE A N 1
ATOM 2937 C CA . PHE A 1 371 ? -9.013 5.067 -10.528 1.00 91.94 371 PHE A CA 1
ATOM 2938 C C . PHE A 1 371 ? -9.743 3.926 -11.263 1.00 91.94 371 PHE A C 1
ATOM 2940 O O . PHE A 1 371 ? -10.925 3.734 -11.005 1.00 91.94 371 PHE A O 1
ATOM 2947 N N . GLU A 1 372 ? -9.097 3.162 -12.149 1.00 90.19 372 GLU A N 1
ATOM 2948 C CA . GLU A 1 372 ? -9.720 1.986 -12.784 1.00 90.19 372 GLU A CA 1
ATOM 2949 C C . GLU A 1 372 ? -9.482 0.685 -12.012 1.00 90.19 372 GLU A C 1
ATOM 2951 O O . GLU A 1 372 ? -10.408 -0.097 -11.812 1.00 90.19 372 GLU A O 1
ATOM 2956 N N . ASN A 1 373 ? -8.244 0.442 -11.579 1.00 90.38 373 ASN A N 1
ATOM 2957 C CA . ASN A 1 373 ? -7.828 -0.828 -10.984 1.00 90.38 373 ASN A CA 1
ATOM 2958 C C . ASN A 1 373 ? -8.088 -0.902 -9.474 1.00 90.38 373 ASN A C 1
ATOM 2960 O O . ASN A 1 373 ? -8.318 -1.988 -8.948 1.00 90.38 373 ASN A O 1
ATOM 2964 N N . ARG A 1 374 ? -7.987 0.228 -8.763 1.00 94.31 374 ARG A N 1
ATOM 2965 C CA . ARG A 1 374 ? -8.162 0.323 -7.303 1.00 94.31 374 ARG A CA 1
ATOM 2966 C C . ARG A 1 374 ? -9.024 1.535 -6.918 1.00 94.31 374 ARG A C 1
ATOM 2968 O O . ARG A 1 374 ? -8.617 2.327 -6.063 1.00 94.31 374 ARG A O 1
ATOM 2975 N N . PRO A 1 375 ? -10.206 1.724 -7.536 1.00 94.56 375 PRO A N 1
ATOM 2976 C CA . PRO A 1 375 ? -11.022 2.912 -7.308 1.00 94.56 375 PRO A CA 1
ATOM 2977 C C . PRO A 1 375 ? -11.423 3.077 -5.843 1.00 94.56 375 PRO A C 1
ATOM 2979 O O . PRO A 1 375 ? -11.379 4.189 -5.327 1.00 94.56 375 PRO A O 1
ATOM 2982 N N . HIS A 1 376 ? -11.807 1.985 -5.177 1.00 95.81 376 HIS A N 1
ATOM 2983 C CA . HIS A 1 376 ? -12.302 2.023 -3.803 1.00 95.81 376 HIS A CA 1
ATOM 2984 C C . HIS A 1 376 ? -11.277 2.644 -2.846 1.00 95.81 376 HIS A C 1
ATOM 2986 O O . HIS A 1 376 ? -11.609 3.623 -2.179 1.00 95.81 376 HIS A O 1
ATOM 2992 N N . ASP A 1 377 ? -10.040 2.139 -2.866 1.00 95.94 377 ASP A N 1
ATOM 2993 C CA . ASP A 1 377 ? -8.921 2.665 -2.073 1.00 95.94 377 ASP A CA 1
ATOM 2994 C C . ASP A 1 377 ? -8.547 4.085 -2.515 1.00 95.94 377 ASP A C 1
ATOM 2996 O O . ASP A 1 377 ? -8.438 4.982 -1.689 1.00 95.94 377 ASP A O 1
ATOM 3000 N N . THR A 1 378 ? -8.449 4.332 -3.828 1.00 96.00 378 THR A N 1
ATOM 3001 C CA . THR A 1 378 ? -8.040 5.641 -4.372 1.00 96.00 378 THR A CA 1
ATOM 3002 C C . THR A 1 378 ? -8.971 6.769 -3.918 1.00 96.00 378 THR A C 1
ATOM 3004 O O . THR A 1 378 ? -8.514 7.843 -3.528 1.00 96.00 378 THR A O 1
ATOM 3007 N N . PHE A 1 379 ? -10.291 6.546 -3.948 1.00 96.94 379 PHE A N 1
ATOM 3008 C CA . PHE A 1 379 ? -11.247 7.525 -3.427 1.00 96.94 379 PHE A CA 1
ATOM 3009 C C . PHE A 1 379 ? -11.197 7.614 -1.902 1.00 96.94 379 PHE A C 1
ATOM 3011 O O . PHE A 1 379 ? -11.303 8.720 -1.368 1.00 96.94 379 PHE A O 1
ATOM 3018 N N . ALA A 1 380 ? -11.048 6.482 -1.207 1.00 96.94 380 ALA A N 1
ATOM 3019 C CA . ALA A 1 380 ? -10.969 6.456 0.247 1.00 96.94 380 ALA A CA 1
ATOM 3020 C C . ALA A 1 380 ? -9.774 7.260 0.764 1.00 96.94 380 ALA A C 1
ATOM 3022 O O . ALA A 1 380 ? -9.975 8.121 1.616 1.00 96.94 380 ALA A O 1
ATOM 3023 N N . ASP A 1 381 ? -8.585 7.083 0.191 1.00 95.06 381 ASP A N 1
ATOM 3024 C CA . ASP A 1 381 ? -7.364 7.792 0.584 1.00 95.06 381 ASP A CA 1
ATOM 3025 C C . ASP A 1 381 ? -7.550 9.312 0.518 1.00 95.06 381 ASP A C 1
ATOM 3027 O O . ASP A 1 381 ? -7.307 10.028 1.494 1.00 95.06 381 ASP A O 1
ATOM 3031 N N . VAL A 1 382 ? -8.071 9.825 -0.602 1.00 95.00 382 VAL A N 1
ATOM 3032 C CA . VAL A 1 382 ? -8.306 11.268 -0.763 1.00 95.00 382 VAL A CA 1
ATOM 3033 C C . VAL A 1 382 ? -9.372 11.776 0.216 1.00 95.00 382 VAL A C 1
ATOM 3035 O O . VAL A 1 382 ? -9.230 12.867 0.773 1.00 95.00 382 VAL A O 1
ATOM 3038 N N . LEU A 1 383 ? -10.430 10.996 0.458 1.00 97.00 383 LEU A N 1
ATOM 3039 C CA . LEU A 1 383 ? -11.516 11.363 1.373 1.00 97.00 383 LEU A CA 1
ATOM 3040 C C . LEU A 1 383 ? -11.100 11.299 2.850 1.00 97.00 383 LEU A C 1
ATOM 3042 O O . LEU A 1 383 ? -11.569 12.118 3.643 1.00 97.00 383 LEU A O 1
ATOM 3046 N N . VAL A 1 384 ? -10.201 10.384 3.222 1.00 96.44 384 VAL A N 1
ATOM 3047 C CA . VAL A 1 384 ? -9.577 10.336 4.551 1.00 96.44 384 VAL A CA 1
ATOM 3048 C C . VAL A 1 384 ? -8.720 11.582 4.757 1.00 96.44 384 VAL A C 1
ATOM 3050 O O . VAL A 1 384 ? -8.898 12.282 5.754 1.00 96.44 384 VAL A O 1
ATOM 3053 N N . ARG A 1 385 ? -7.859 11.939 3.794 1.00 93.69 385 ARG A N 1
ATOM 3054 C CA . ARG A 1 385 ? -7.038 13.164 3.873 1.00 93.69 385 ARG A CA 1
ATOM 3055 C C . ARG A 1 385 ? -7.894 14.429 3.953 1.00 93.69 385 ARG A C 1
ATOM 3057 O O . ARG A 1 385 ? -7.574 15.333 4.724 1.00 93.69 385 ARG A O 1
ATOM 3064 N N . ASP A 1 386 ? -8.999 14.482 3.209 1.00 94.75 386 ASP A N 1
ATOM 3065 C CA . ASP A 1 386 ? -9.966 15.581 3.296 1.00 94.75 386 ASP A CA 1
ATOM 3066 C C . ASP A 1 386 ? -10.607 15.668 4.687 1.00 94.75 386 ASP A C 1
ATOM 3068 O O . ASP A 1 386 ? -10.685 16.743 5.282 1.00 94.75 386 ASP A O 1
ATOM 3072 N N . PHE A 1 387 ? -11.027 14.531 5.243 1.00 95.25 387 PHE A N 1
ATOM 3073 C CA . PHE A 1 387 ? -11.605 14.475 6.581 1.00 95.25 387 PHE A CA 1
ATOM 3074 C C . PHE A 1 387 ? -10.617 14.936 7.666 1.00 95.25 387 PHE A C 1
ATOM 3076 O O . PHE A 1 387 ? -11.002 15.693 8.566 1.00 95.25 387 PHE A O 1
ATOM 3083 N N . LEU A 1 388 ? -9.352 14.534 7.561 1.00 92.81 388 LEU A N 1
ATOM 3084 C CA . LEU A 1 388 ? -8.322 14.864 8.543 1.00 92.81 388 LEU A CA 1
ATOM 3085 C C . LEU A 1 388 ? -7.901 16.333 8.474 1.00 92.81 388 LEU A C 1
ATOM 3087 O O . LEU A 1 388 ? -7.876 17.002 9.507 1.00 92.81 388 LEU A O 1
ATOM 3091 N N . TYR A 1 389 ? -7.622 16.848 7.274 1.00 91.12 389 TYR A N 1
ATOM 3092 C CA . TYR A 1 389 ? -6.866 18.096 7.127 1.00 91.12 389 TYR A CA 1
ATOM 3093 C C . TYR A 1 389 ? -7.602 19.229 6.417 1.00 91.12 389 TYR A C 1
ATOM 3095 O O . TYR A 1 389 ? -7.205 20.379 6.577 1.00 91.12 389 TYR A O 1
ATOM 3103 N N . SER A 1 390 ? -8.677 18.968 5.667 1.00 89.56 390 SER A N 1
ATOM 3104 C CA . SER A 1 390 ? -9.397 20.063 5.000 1.00 89.56 390 SER A CA 1
ATOM 3105 C C . SER A 1 390 ? -10.206 20.896 5.991 1.00 89.56 390 SER A C 1
ATOM 3107 O O . SER A 1 390 ? -10.761 20.389 6.978 1.00 89.56 390 SER A O 1
ATOM 3109 N N . SER A 1 391 ? -10.331 22.186 5.698 1.00 82.81 391 SER A N 1
ATOM 3110 C CA . SER A 1 391 ? -11.103 23.139 6.502 1.00 82.81 391 SER A CA 1
ATOM 3111 C C 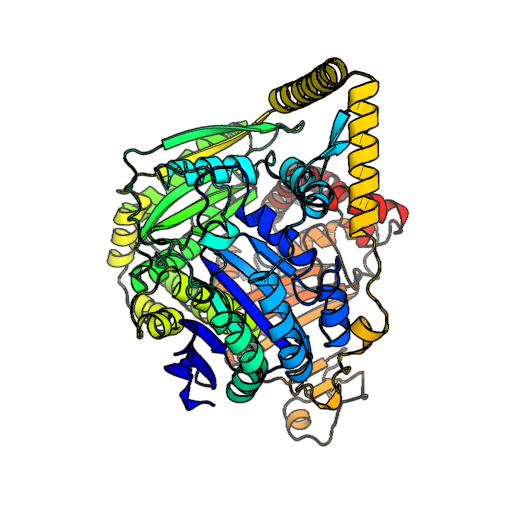. SER A 1 391 ? -12.285 23.743 5.741 1.00 82.81 391 SER A C 1
ATOM 3113 O O . SER A 1 391 ? -13.258 24.154 6.381 1.00 82.81 391 SER A O 1
ATOM 3115 N N . LYS A 1 392 ? -12.253 23.750 4.403 1.00 86.56 392 LYS A N 1
ATOM 3116 C CA . LYS A 1 392 ? -13.279 24.349 3.537 1.00 86.56 392 LYS A CA 1
ATOM 3117 C C . LYS A 1 392 ? -14.011 23.296 2.704 1.00 86.56 392 LYS A C 1
ATOM 3119 O O . LYS A 1 392 ? -13.568 22.159 2.558 1.00 86.56 392 LYS A O 1
ATOM 3124 N N . SER A 1 393 ? -15.164 23.675 2.156 1.00 79.56 393 SER A N 1
ATOM 3125 C CA . SER A 1 393 ? -15.980 22.810 1.293 1.00 79.56 393 SER A CA 1
ATOM 3126 C C . SER A 1 393 ? -15.330 22.535 -0.063 1.00 79.56 393 SER A C 1
ATOM 3128 O O . SER A 1 393 ? -15.571 21.478 -0.651 1.00 79.56 393 SER A O 1
ATOM 3130 N N . GLU A 1 394 ? -14.520 23.471 -0.559 1.00 86.62 394 GLU A N 1
ATOM 3131 C CA . GLU A 1 394 ? -13.885 23.413 -1.878 1.00 86.62 394 GLU A CA 1
ATOM 3132 C C . GLU A 1 394 ? -12.639 22.514 -1.895 1.00 86.62 394 GLU A C 1
ATOM 3134 O O . GLU A 1 394 ? -12.353 21.906 -2.928 1.00 86.62 394 GLU A O 1
ATOM 3139 N N . ASP A 1 395 ? -11.963 22.361 -0.749 1.00 89.69 395 ASP A N 1
ATOM 3140 C CA . ASP A 1 395 ? -10.707 21.612 -0.591 1.00 89.69 395 ASP A CA 1
ATOM 3141 C C . ASP A 1 395 ? -10.810 20.181 -1.147 1.00 89.69 395 ASP A C 1
ATOM 3143 O O . ASP A 1 395 ? -9.902 19.700 -1.822 1.00 89.69 395 ASP A O 1
ATOM 3147 N N . LEU A 1 396 ? -11.942 19.496 -0.935 1.00 92.75 396 LEU A N 1
ATOM 3148 C CA . LEU A 1 396 ? -12.144 18.138 -1.447 1.00 92.75 396 LEU A CA 1
ATOM 3149 C C . LEU A 1 396 ? -12.082 18.090 -2.980 1.00 92.75 396 LEU A C 1
ATOM 3151 O O . LEU A 1 396 ? -11.479 17.184 -3.563 1.00 92.75 396 LEU A O 1
ATOM 3155 N N . LYS A 1 397 ? -12.722 19.058 -3.644 1.00 92.44 397 LYS A N 1
ATOM 3156 C CA . LYS A 1 397 ? -12.704 19.132 -5.105 1.00 92.44 397 LYS A CA 1
ATOM 3157 C C . LYS A 1 397 ? -11.287 19.415 -5.585 1.00 92.44 397 LYS A C 1
ATOM 3159 O O . LYS A 1 397 ? -10.817 18.742 -6.497 1.00 92.44 397 LYS A O 1
ATOM 3164 N N . GLU A 1 398 ? -10.595 20.347 -4.936 1.00 90.88 398 GLU A N 1
ATOM 3165 C CA . GLU A 1 398 ? -9.206 20.650 -5.262 1.00 90.88 398 GLU A CA 1
ATOM 3166 C C . GLU A 1 398 ? -8.324 19.408 -5.100 1.00 90.88 398 GLU A C 1
ATOM 3168 O O . GLU A 1 398 ? -7.624 19.047 -6.042 1.00 90.88 398 GLU A O 1
ATOM 3173 N N . ARG A 1 399 ? -8.401 18.663 -3.993 1.00 91.06 399 ARG A N 1
ATOM 3174 C CA . ARG A 1 399 ? -7.636 17.415 -3.799 1.00 91.06 399 ARG A CA 1
ATOM 3175 C C . ARG A 1 399 ? -7.846 16.404 -4.934 1.00 91.06 399 ARG A C 1
ATOM 3177 O O . ARG A 1 399 ? -6.871 15.825 -5.407 1.00 91.06 399 ARG A O 1
ATOM 3184 N N . MET A 1 400 ? -9.071 16.275 -5.446 1.00 91.62 400 MET A N 1
ATOM 3185 C CA . MET A 1 400 ? -9.412 15.366 -6.553 1.00 91.62 400 MET A CA 1
ATOM 3186 C C . MET A 1 400 ? -8.943 15.845 -7.946 1.00 91.62 400 MET A C 1
ATOM 3188 O O . MET A 1 400 ? -8.869 15.041 -8.873 1.00 91.62 400 MET A O 1
ATOM 3192 N N . GLU A 1 401 ? -8.573 17.119 -8.118 1.00 91.44 401 GLU A N 1
ATOM 3193 C CA . GLU A 1 401 ? -8.101 17.700 -9.392 1.00 91.44 401 GLU A CA 1
ATOM 3194 C C . GLU A 1 401 ? -6.587 17.508 -9.646 1.00 91.44 401 GLU A C 1
ATOM 3196 O O . GLU A 1 401 ? -5.884 18.379 -10.173 1.00 91.44 401 GLU A O 1
ATOM 3201 N N . ILE A 1 402 ? -6.040 16.354 -9.253 1.00 92.44 402 ILE A N 1
ATOM 3202 C CA . ILE A 1 402 ? -4.604 16.065 -9.384 1.00 92.44 402 ILE A CA 1
ATOM 3203 C C . ILE A 1 402 ? -4.149 16.000 -10.851 1.00 92.44 402 ILE A C 1
ATOM 3205 O O . ILE A 1 402 ? -3.088 16.525 -11.182 1.00 92.44 402 ILE A O 1
ATOM 3209 N N . ILE A 1 403 ? -4.966 15.456 -11.759 1.00 94.19 403 ILE A N 1
ATOM 3210 C CA . ILE A 1 403 ? -4.619 15.351 -13.187 1.00 94.19 403 ILE A CA 1
ATOM 3211 C C . ILE A 1 403 ? -4.474 16.743 -13.810 1.00 94.19 403 ILE A C 1
ATOM 3213 O O . ILE A 1 403 ? -3.507 17.002 -14.523 1.00 94.19 403 ILE A O 1
ATOM 3217 N N . GLN A 1 404 ? -5.384 17.673 -13.502 1.00 94.50 404 GLN A N 1
ATOM 3218 C CA . GLN A 1 404 ? -5.304 19.046 -14.004 1.00 94.50 404 GLN A CA 1
ATOM 3219 C C . GLN A 1 404 ? -4.053 19.765 -13.487 1.00 94.50 404 GLN A C 1
ATOM 3221 O O . GLN A 1 404 ? -3.469 20.575 -14.208 1.00 94.50 404 GLN A O 1
ATOM 3226 N N . ARG A 1 405 ? -3.622 19.484 -12.249 1.00 95.44 405 ARG A N 1
ATOM 3227 C CA . ARG A 1 405 ? -2.359 20.014 -11.711 1.00 95.44 405 ARG A CA 1
ATOM 3228 C C . ARG A 1 405 ? -1.141 19.438 -12.422 1.00 95.44 405 ARG A C 1
ATOM 3230 O O . ARG A 1 405 ? -0.256 20.208 -12.784 1.00 95.44 405 ARG A O 1
ATOM 3237 N N . LEU A 1 406 ? -1.111 18.128 -12.655 1.00 97.12 406 LEU A N 1
ATOM 3238 C CA . LEU A 1 406 ? -0.022 17.476 -13.385 1.00 97.12 406 LEU A CA 1
ATOM 3239 C C . LEU A 1 406 ? 0.112 18.035 -14.809 1.00 97.12 406 LEU A C 1
ATOM 3241 O O . LEU A 1 406 ? 1.217 18.355 -15.233 1.00 97.12 406 LEU A O 1
ATOM 3245 N N . GLU A 1 407 ? -0.996 18.270 -15.517 1.00 96.50 407 GLU A N 1
ATOM 3246 C CA . GLU A 1 407 ? -0.952 18.896 -16.850 1.00 96.50 407 GLU A CA 1
ATOM 3247 C C . GLU A 1 407 ? -0.405 20.331 -16.817 1.00 96.50 407 GLU A C 1
ATOM 3249 O O . GLU A 1 407 ? 0.323 20.739 -17.722 1.00 96.50 407 GLU A O 1
ATOM 3254 N N . LYS A 1 408 ? -0.697 21.102 -15.760 1.00 97.06 408 LYS A N 1
ATOM 3255 C CA . LYS A 1 408 ? -0.095 22.432 -15.568 1.00 97.06 408 LYS A CA 1
ATOM 3256 C C . LYS A 1 408 ? 1.413 22.342 -15.325 1.00 97.06 408 LYS A C 1
ATOM 3258 O O . LYS A 1 408 ? 2.149 23.154 -15.874 1.00 97.06 408 LYS A O 1
ATOM 3263 N N . LEU A 1 409 ? 1.879 21.354 -14.557 1.00 97.75 409 LEU A N 1
ATOM 3264 C CA . LEU A 1 409 ? 3.308 21.154 -14.266 1.00 97.75 409 LEU A CA 1
ATOM 3265 C C . LEU A 1 409 ? 4.148 20.878 -15.523 1.00 97.75 409 LEU A C 1
ATOM 3267 O O . LEU A 1 409 ? 5.327 21.217 -15.549 1.00 97.75 409 LEU A O 1
ATOM 3271 N N . ARG A 1 410 ? 3.554 20.343 -16.599 1.00 95.38 410 ARG A N 1
ATOM 3272 C CA . ARG A 1 410 ? 4.243 20.159 -17.895 1.00 95.38 410 ARG A CA 1
ATOM 3273 C C . ARG A 1 410 ? 4.685 21.469 -18.544 1.00 95.38 410 ARG A C 1
ATOM 3275 O O . ARG A 1 410 ? 5.543 21.461 -19.420 1.00 95.38 410 ARG A O 1
ATOM 3282 N N . GLN A 1 411 ? 4.059 22.581 -18.166 1.00 95.88 411 GLN A N 1
ATOM 3283 C CA . GLN A 1 411 ? 4.362 23.906 -18.705 1.00 95.88 411 GLN A CA 1
ATOM 3284 C C . GLN A 1 411 ? 5.435 24.635 -17.886 1.00 95.88 411 GLN A C 1
ATOM 3286 O O . GLN A 1 411 ? 5.876 25.712 -18.288 1.00 95.88 411 GLN A O 1
ATOM 3291 N N . GLU A 1 412 ? 5.853 24.068 -16.751 1.00 97.94 412 GLU A N 1
ATOM 3292 C CA . GLU A 1 412 ? 6.850 24.686 -15.886 1.00 97.94 412 GLU A CA 1
ATOM 3293 C C . GLU A 1 412 ? 8.252 24.641 -16.494 1.00 97.94 412 GLU A C 1
ATOM 3295 O O . GLU A 1 412 ? 8.663 23.689 -17.160 1.00 97.94 412 GLU A O 1
ATOM 3300 N N . SER A 1 413 ? 9.010 25.705 -16.242 1.00 96.94 413 SER A N 1
ATOM 3301 C CA . SER A 1 413 ? 10.380 25.834 -16.740 1.00 96.94 413 SER A CA 1
ATOM 3302 C C . SER A 1 413 ? 11.366 24.982 -15.940 1.00 96.94 413 SER A C 1
ATOM 3304 O O . SER A 1 413 ? 11.144 24.679 -14.771 1.00 96.94 413 SER A O 1
ATOM 3306 N N . VAL A 1 414 ? 12.532 24.684 -16.519 1.00 96.44 414 VAL A N 1
ATOM 3307 C CA . VAL A 1 414 ? 13.637 24.047 -15.778 1.00 96.44 414 VAL A CA 1
ATOM 3308 C C . VAL A 1 414 ? 14.015 24.823 -14.506 1.00 96.44 414 VAL A C 1
ATOM 3310 O O . VAL A 1 414 ? 14.319 24.221 -13.480 1.00 96.44 414 VAL A O 1
ATOM 3313 N N . THR A 1 415 ? 13.925 26.159 -14.536 1.00 96.56 415 THR A N 1
ATOM 3314 C CA . THR A 1 415 ? 14.206 27.023 -13.382 1.00 96.56 415 THR A CA 1
ATOM 3315 C C . THR A 1 415 ? 13.258 26.745 -12.218 1.00 96.56 415 THR A C 1
ATOM 3317 O O . THR A 1 415 ? 13.715 26.693 -11.081 1.00 96.56 415 THR A O 1
ATOM 3320 N N . PHE A 1 416 ? 11.971 26.498 -12.490 1.00 97.75 416 PHE A N 1
ATOM 3321 C CA . PHE A 1 416 ? 10.997 26.133 -11.457 1.00 97.75 416 PHE A CA 1
ATOM 3322 C C . PHE A 1 416 ? 11.438 24.870 -10.708 1.00 97.75 416 PHE A C 1
ATOM 3324 O O . PHE A 1 416 ? 11.490 24.869 -9.480 1.00 97.75 416 PHE A O 1
ATOM 3331 N N . TRP A 1 417 ? 11.826 23.822 -11.439 1.00 97.50 417 TRP A N 1
ATOM 3332 C CA . TRP A 1 417 ? 12.249 22.545 -10.855 1.00 97.50 417 TRP A CA 1
ATOM 3333 C C . TRP A 1 417 ? 13.566 22.652 -10.085 1.00 97.50 417 TRP A C 1
ATOM 3335 O O . TRP A 1 417 ? 13.690 22.108 -8.988 1.00 97.50 417 TRP A O 1
ATOM 3345 N N . VAL A 1 418 ? 14.532 23.405 -10.615 1.00 96.94 418 VAL A N 1
ATOM 3346 C CA . VAL A 1 418 ? 15.798 23.687 -9.925 1.00 96.94 418 VAL A CA 1
ATOM 3347 C C . VAL A 1 418 ? 15.551 24.460 -8.626 1.00 96.94 418 VAL A C 1
ATOM 3349 O O . VAL A 1 418 ? 16.102 24.105 -7.582 1.00 96.94 418 VAL A O 1
ATOM 3352 N N . ASP A 1 419 ? 14.704 25.487 -8.650 1.00 96.75 419 ASP A N 1
ATOM 3353 C CA . ASP A 1 419 ? 14.375 26.267 -7.456 1.00 96.75 419 ASP A CA 1
ATOM 3354 C C . ASP A 1 419 ? 13.564 25.446 -6.442 1.00 96.75 419 ASP A C 1
ATOM 3356 O O . ASP A 1 419 ? 13.771 25.579 -5.232 1.00 96.75 419 ASP A O 1
ATOM 3360 N N . PHE A 1 420 ? 12.711 24.533 -6.916 1.00 96.75 420 PHE A N 1
ATOM 3361 C CA . PHE A 1 420 ? 11.996 23.574 -6.076 1.00 96.75 420 PHE A CA 1
ATOM 3362 C C . PHE A 1 420 ? 12.963 22.637 -5.336 1.00 96.75 420 PHE A C 1
ATOM 3364 O O . PHE A 1 420 ? 12.882 22.514 -4.109 1.00 96.75 420 PHE A O 1
ATOM 3371 N N . LEU A 1 421 ? 13.929 22.042 -6.049 1.00 96.25 421 LEU A N 1
ATOM 3372 C CA . LEU A 1 421 ? 14.986 21.215 -5.454 1.00 96.25 421 LEU A CA 1
ATOM 3373 C C . LEU A 1 421 ? 15.805 22.008 -4.429 1.00 96.25 421 LEU A C 1
ATOM 3375 O O . LEU A 1 421 ? 15.987 21.562 -3.295 1.00 96.25 421 LEU A O 1
ATOM 3379 N N . LYS A 1 422 ? 16.244 23.226 -4.770 1.00 95.75 422 LYS A N 1
ATOM 3380 C CA . LYS A 1 422 ? 16.987 24.088 -3.835 1.00 95.75 422 LYS A CA 1
ATOM 3381 C C . LYS A 1 422 ? 16.198 24.374 -2.563 1.00 95.75 422 LYS A C 1
ATOM 3383 O O . LYS A 1 422 ? 16.780 24.358 -1.476 1.00 95.75 422 LYS A O 1
ATOM 3388 N N . LYS A 1 423 ? 14.898 24.648 -2.683 1.00 95.56 423 LYS A N 1
ATOM 3389 C CA . LYS A 1 423 ? 14.026 24.966 -1.548 1.00 95.56 423 LYS A CA 1
ATOM 3390 C C . LYS A 1 423 ? 13.870 23.768 -0.609 1.00 95.56 423 LYS A C 1
ATOM 3392 O O . LYS A 1 423 ? 14.125 23.908 0.587 1.00 95.56 423 LYS A O 1
ATOM 3397 N N . TYR A 1 424 ? 13.483 22.609 -1.139 1.00 95.00 424 TYR A N 1
ATOM 3398 C CA . TYR A 1 424 ? 13.055 21.470 -0.317 1.00 95.00 424 TYR A CA 1
ATOM 3399 C C . TYR A 1 424 ? 14.147 20.427 -0.036 1.00 95.00 424 TYR A C 1
ATOM 3401 O O . TYR A 1 424 ? 14.079 19.770 0.996 1.00 95.00 424 TYR A O 1
ATOM 3409 N N . PHE A 1 425 ? 15.168 20.296 -0.886 1.00 93.50 425 PHE A N 1
ATOM 3410 C CA . PHE A 1 425 ? 16.189 19.241 -0.770 1.00 93.50 425 PHE A CA 1
ATOM 3411 C C . PHE A 1 425 ? 17.554 19.765 -0.302 1.00 93.50 425 PHE A C 1
ATOM 3413 O O . PHE A 1 425 ? 18.340 19.001 0.250 1.00 93.50 425 PHE A O 1
ATOM 3420 N N . ILE A 1 426 ? 17.855 21.055 -0.509 1.00 90.81 426 ILE A N 1
ATOM 3421 C CA . ILE A 1 426 ? 19.175 21.633 -0.180 1.00 90.81 426 ILE A CA 1
ATOM 3422 C C . ILE A 1 426 ? 19.102 22.626 0.978 1.00 90.81 426 ILE A C 1
ATOM 3424 O O . ILE A 1 426 ? 19.835 22.506 1.955 1.00 90.81 426 ILE A O 1
ATOM 3428 N N . SER A 1 427 ? 18.224 23.626 0.876 1.00 89.12 427 SER A N 1
ATOM 3429 C CA . SER A 1 427 ? 18.118 24.695 1.883 1.00 89.12 427 SER A CA 1
ATOM 3430 C C . SER A 1 427 ? 17.371 24.242 3.137 1.00 89.12 427 SER A C 1
ATOM 3432 O O . SER A 1 427 ? 17.470 24.877 4.189 1.00 89.12 427 SER A O 1
ATOM 3434 N N . SER A 1 428 ? 16.594 23.166 3.016 1.00 90.06 428 SER A N 1
ATOM 3435 C CA . SER A 1 428 ? 15.819 22.600 4.111 1.00 90.06 428 SER A CA 1
ATOM 3436 C C . SER A 1 428 ? 16.691 21.730 5.008 1.00 90.06 428 SER A C 1
ATOM 3438 O O . SER A 1 428 ? 17.579 21.008 4.559 1.00 90.06 428 SER A O 1
ATOM 3440 N N . ARG A 1 429 ? 16.404 21.784 6.309 1.00 94.75 429 ARG A N 1
ATOM 3441 C CA . ARG A 1 429 ? 16.997 20.872 7.289 1.00 94.75 429 ARG A CA 1
ATOM 3442 C C . ARG A 1 429 ? 16.524 19.450 6.997 1.00 94.75 429 ARG A C 1
ATOM 3444 O O . ARG A 1 429 ? 15.385 19.256 6.567 1.00 94.75 429 ARG A O 1
ATOM 3451 N N . SER A 1 430 ? 17.392 18.479 7.243 1.00 95.44 430 SER A N 1
ATOM 3452 C CA . SER A 1 430 ? 17.137 17.070 6.938 1.00 95.44 430 SER A CA 1
ATOM 3453 C C . SER A 1 430 ? 17.256 16.189 8.168 1.00 95.44 430 SER A C 1
ATOM 3455 O O . SER A 1 430 ? 17.958 16.519 9.123 1.00 95.44 430 SER A O 1
ATOM 3457 N N . VAL A 1 431 ? 16.582 15.047 8.128 1.00 97.19 431 VAL A N 1
ATOM 3458 C CA . VAL A 1 431 ? 16.761 13.955 9.081 1.00 97.19 431 VAL A CA 1
ATOM 3459 C C . VAL A 1 431 ? 17.340 12.772 8.321 1.00 97.19 431 VAL A C 1
ATOM 3461 O O . VAL A 1 431 ? 16.750 12.301 7.353 1.00 97.19 431 VAL A O 1
ATOM 3464 N N . SER A 1 432 ? 18.497 12.304 8.767 1.00 97.06 432 SER A N 1
ATOM 3465 C CA . SER A 1 432 ? 19.203 11.137 8.254 1.00 97.06 432 SER A CA 1
ATOM 3466 C C . SER A 1 432 ? 19.215 10.053 9.323 1.00 97.06 432 SER A C 1
ATOM 3468 O O . SER A 1 432 ? 19.764 10.249 10.409 1.00 97.06 432 SER A O 1
ATOM 3470 N N . ILE A 1 433 ? 18.632 8.900 9.013 1.00 97.75 433 ILE A N 1
ATOM 3471 C CA . ILE A 1 433 ? 18.684 7.699 9.840 1.00 97.75 433 ILE A CA 1
ATOM 3472 C C . ILE A 1 433 ? 19.456 6.619 9.086 1.00 97.75 433 ILE A C 1
ATOM 3474 O O . ILE A 1 433 ? 19.082 6.227 7.985 1.00 97.75 433 ILE A O 1
ATOM 3478 N N . THR A 1 434 ? 20.529 6.118 9.692 1.00 97.62 434 THR A N 1
ATOM 3479 C CA . THR A 1 434 ? 21.267 4.940 9.219 1.00 97.62 434 THR A CA 1
ATOM 3480 C C . THR A 1 434 ? 20.841 3.726 10.039 1.00 97.62 434 THR A C 1
ATOM 3482 O O . THR A 1 434 ?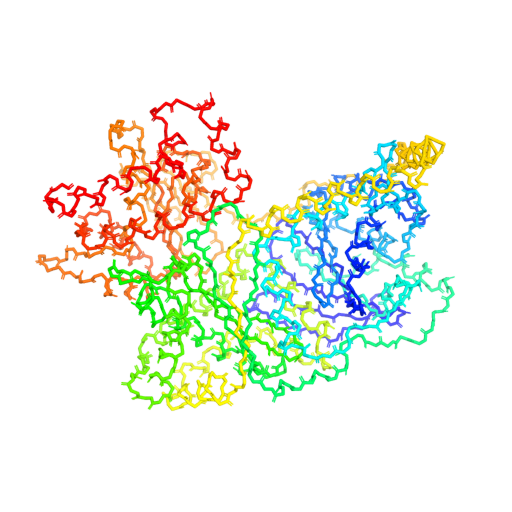 21.140 3.659 11.235 1.00 97.62 434 THR A O 1
ATOM 3485 N N . GLY A 1 435 ? 20.144 2.776 9.416 1.00 96.38 435 GLY A N 1
ATOM 3486 C CA . GLY A 1 435 ? 19.821 1.480 10.008 1.00 96.38 435 GLY A CA 1
ATOM 3487 C C . GLY A 1 435 ? 21.055 0.587 10.002 1.00 96.38 435 GLY A C 1
ATOM 3488 O O . GLY A 1 435 ? 21.534 0.206 8.936 1.00 96.38 435 GLY A O 1
ATOM 3489 N N . LYS A 1 436 ? 21.594 0.270 11.182 1.00 95.56 436 LYS A N 1
ATOM 3490 C CA . LYS A 1 436 ? 22.807 -0.545 11.323 1.00 95.56 436 LYS A CA 1
ATOM 3491 C C . LYS A 1 436 ? 22.464 -1.941 11.865 1.00 95.56 436 LYS A C 1
ATOM 3493 O O . LYS A 1 436 ? 21.911 -2.017 12.964 1.00 95.56 436 LYS A O 1
ATOM 3498 N N . PRO A 1 437 ? 22.815 -3.034 11.172 1.00 93.69 437 PRO A N 1
ATOM 3499 C CA . PRO A 1 437 ? 22.597 -4.372 11.711 1.00 93.69 437 PRO A CA 1
ATOM 3500 C C . PRO A 1 437 ? 23.458 -4.605 12.966 1.00 93.69 437 PRO A C 1
ATOM 3502 O O . PRO A 1 437 ? 24.556 -4.051 13.081 1.00 93.69 437 PRO A O 1
ATOM 3505 N N . SER A 1 438 ? 22.947 -5.371 13.936 1.00 95.44 438 SER A N 1
ATOM 3506 C CA . SER A 1 438 ? 23.677 -5.699 15.165 1.00 95.44 438 SER A CA 1
ATOM 3507 C C . SER A 1 438 ? 23.299 -7.063 15.759 1.00 95.44 438 SER A C 1
ATOM 3509 O O . SER A 1 438 ? 22.242 -7.221 16.384 1.00 95.44 438 SER A O 1
ATOM 3511 N N . ALA A 1 439 ? 24.221 -8.020 15.667 1.00 95.06 439 ALA A N 1
ATOM 3512 C CA . ALA A 1 439 ? 24.121 -9.329 16.318 1.00 95.06 439 ALA A CA 1
ATOM 3513 C C . ALA A 1 439 ? 24.272 -9.210 17.839 1.00 95.06 439 ALA A C 1
ATOM 3515 O O . ALA A 1 439 ? 23.610 -9.914 18.608 1.00 95.06 439 ALA A O 1
ATOM 3516 N N . GLN A 1 440 ? 25.097 -8.261 18.292 1.00 96.44 440 GLN A N 1
ATOM 3517 C CA . GLN A 1 440 ? 25.224 -7.939 19.711 1.00 96.44 440 GLN A CA 1
ATOM 3518 C C . GLN A 1 440 ? 23.889 -7.459 20.297 1.00 96.44 440 GLN A C 1
ATOM 3520 O O . GLN A 1 440 ? 23.476 -7.977 21.332 1.00 96.44 440 GLN A O 1
ATOM 3525 N N . LEU A 1 441 ? 23.189 -6.536 19.626 1.00 96.00 441 LEU A N 1
ATOM 3526 C CA . LEU A 1 441 ? 21.885 -6.055 20.088 1.00 96.00 441 LEU A CA 1
ATOM 3527 C C . LEU A 1 441 ? 20.862 -7.194 20.161 1.00 96.00 441 LEU A C 1
ATOM 3529 O O . LEU A 1 441 ? 20.126 -7.287 21.138 1.00 96.00 441 LEU A O 1
ATOM 3533 N N . MET A 1 442 ? 20.837 -8.092 19.169 1.00 94.25 442 MET A N 1
ATOM 3534 C CA . MET A 1 442 ? 19.967 -9.272 19.205 1.00 94.25 442 MET A CA 1
ATOM 3535 C C . MET A 1 442 ? 20.233 -10.135 20.444 1.00 94.25 442 MET A C 1
ATOM 3537 O O . MET A 1 442 ? 19.295 -10.544 21.134 1.00 94.25 442 MET A O 1
ATOM 3541 N N . LYS A 1 443 ? 21.509 -10.389 20.753 1.00 95.94 443 LYS A N 1
ATOM 3542 C CA . LYS A 1 443 ? 21.904 -11.154 21.937 1.00 95.94 443 LYS A CA 1
ATOM 3543 C C . LYS A 1 443 ? 21.495 -10.447 23.232 1.00 95.94 443 LYS A C 1
ATOM 3545 O O . LYS A 1 443 ? 20.879 -11.079 24.086 1.00 95.94 443 LYS A O 1
ATOM 3550 N N . GLU A 1 444 ? 21.786 -9.153 23.356 1.00 96.75 444 GLU A N 1
ATOM 3551 C CA . GLU A 1 444 ? 21.431 -8.337 24.525 1.00 96.75 444 GLU A CA 1
ATOM 3552 C C . GLU A 1 444 ? 19.918 -8.309 24.761 1.00 96.75 444 GLU A C 1
ATOM 3554 O O . GLU A 1 444 ? 19.467 -8.488 25.891 1.00 96.75 444 GLU A O 1
ATOM 3559 N N . MET A 1 445 ? 19.125 -8.155 23.700 1.00 94.69 445 MET A N 1
ATOM 3560 C CA . MET A 1 445 ? 17.665 -8.191 23.777 1.00 94.69 445 MET A CA 1
ATOM 3561 C C . MET A 1 445 ? 17.147 -9.573 24.189 1.00 94.69 445 MET A C 1
ATOM 3563 O O . MET A 1 445 ? 16.285 -9.664 25.059 1.00 94.69 445 MET A O 1
ATOM 3567 N N . SER A 1 446 ? 17.694 -10.653 23.622 1.00 94.31 446 SER A N 1
ATOM 3568 C CA . SER A 1 446 ? 17.302 -12.023 23.982 1.00 94.31 446 SER A CA 1
ATOM 3569 C C . SER A 1 446 ? 17.633 -12.356 25.441 1.00 94.31 446 SER A C 1
ATOM 3571 O O . SER A 1 446 ? 16.825 -12.957 26.150 1.00 94.31 446 SER A O 1
ATOM 3573 N N . GLU A 1 447 ? 18.819 -11.968 25.912 1.00 96.81 447 GLU A N 1
ATOM 3574 C CA . GLU A 1 447 ? 19.244 -12.167 27.301 1.00 96.81 447 GLU A CA 1
ATOM 3575 C C . GLU A 1 447 ? 18.449 -11.284 28.270 1.00 96.81 447 GLU A C 1
ATOM 3577 O O . GLU A 1 447 ? 18.019 -11.762 29.323 1.00 96.81 447 GLU A O 1
ATOM 3582 N N . GLY A 1 448 ? 18.204 -10.026 27.896 1.00 96.50 448 GLY A N 1
ATOM 3583 C CA . GLY A 1 448 ? 17.378 -9.087 28.648 1.00 96.50 448 GLY A CA 1
ATOM 3584 C C . GLY A 1 448 ? 15.950 -9.592 28.824 1.00 96.50 448 GLY A C 1
ATOM 3585 O O . GLY A 1 448 ? 15.439 -9.586 29.943 1.00 96.50 448 GLY A O 1
ATOM 3586 N N . GLU A 1 449 ? 15.340 -10.116 27.761 1.00 94.50 449 GLU A N 1
ATOM 3587 C CA . GLU A 1 449 ? 13.987 -10.670 27.814 1.00 94.50 449 GLU A CA 1
ATOM 3588 C C . GLU A 1 449 ? 13.918 -11.931 28.684 1.00 94.50 449 GLU A C 1
ATOM 3590 O O . GLU A 1 449 ? 13.061 -12.038 29.562 1.00 94.50 449 GLU A O 1
ATOM 3595 N N . LYS A 1 450 ? 14.881 -12.853 28.541 1.00 96.25 450 LYS A N 1
ATOM 3596 C CA . LYS A 1 450 ? 14.981 -14.035 29.418 1.00 96.25 450 LYS A CA 1
ATOM 3597 C C . LYS A 1 450 ? 15.100 -13.643 30.889 1.00 96.25 450 LYS A C 1
ATOM 3599 O O . LYS A 1 450 ? 14.467 -14.266 31.742 1.00 96.25 450 LYS A O 1
ATOM 3604 N N . LYS A 1 451 ? 15.900 -12.617 31.190 1.00 97.50 451 LYS A N 1
ATOM 3605 C CA . LYS A 1 451 ? 16.073 -12.102 32.550 1.00 97.50 451 LYS A CA 1
ATOM 3606 C C . LYS A 1 451 ? 14.787 -11.459 33.074 1.00 97.50 451 LYS A C 1
ATOM 3608 O O . LYS A 1 451 ? 14.372 -11.791 34.180 1.00 97.50 451 LYS A O 1
ATOM 3613 N N . ARG A 1 452 ? 14.131 -10.609 32.278 1.00 96.88 452 ARG A N 1
ATOM 3614 C CA . ARG A 1 452 ? 12.860 -9.956 32.628 1.00 96.88 452 ARG A CA 1
ATOM 3615 C C . ARG A 1 452 ? 11.777 -10.983 32.968 1.00 96.88 452 ARG A C 1
ATOM 3617 O O . ARG A 1 452 ? 11.132 -10.867 34.008 1.00 96.88 452 ARG A O 1
ATOM 3624 N N . VAL A 1 453 ? 11.619 -12.018 32.138 1.00 96.62 453 VAL A N 1
ATOM 3625 C CA . VAL A 1 453 ? 10.659 -13.112 32.377 1.00 96.62 453 VAL A CA 1
ATOM 3626 C C . VAL A 1 453 ? 11.023 -13.909 33.636 1.00 96.62 453 VAL A C 1
ATOM 3628 O O . VAL A 1 453 ? 10.138 -14.265 34.414 1.00 96.62 453 VAL A O 1
ATOM 3631 N N . ALA A 1 454 ? 12.309 -14.164 33.894 1.00 97.38 454 ALA A N 1
ATOM 3632 C CA . ALA A 1 454 ? 12.746 -14.850 35.113 1.00 97.38 454 ALA A CA 1
ATOM 3633 C C . ALA A 1 454 ? 12.441 -14.040 36.389 1.00 97.38 454 ALA A C 1
ATOM 3635 O O . ALA A 1 454 ? 11.876 -14.588 37.335 1.00 97.38 454 ALA A O 1
ATOM 3636 N N . GLU A 1 455 ? 12.742 -12.738 36.396 1.00 97.69 455 GLU A N 1
ATOM 3637 C CA . GLU A 1 455 ? 12.421 -11.827 37.507 1.00 97.69 455 GLU A CA 1
ATOM 3638 C C . GLU A 1 455 ? 10.902 -11.715 37.720 1.00 97.69 455 GLU A C 1
ATOM 3640 O O . GLU A 1 455 ? 10.422 -11.711 38.856 1.00 97.69 455 GLU A O 1
ATOM 3645 N N . GLN A 1 456 ? 10.122 -11.700 36.634 1.00 97.38 456 GLN A N 1
ATOM 3646 C CA . GLN A 1 456 ? 8.660 -11.716 36.690 1.00 97.38 456 GLN A CA 1
ATOM 3647 C C . GLN A 1 456 ? 8.125 -13.009 37.324 1.00 97.38 456 GLN A C 1
ATOM 3649 O O . GLN A 1 456 ? 7.242 -12.951 38.184 1.00 97.38 456 GLN A O 1
ATOM 3654 N N . ARG A 1 457 ? 8.676 -14.174 36.959 1.00 97.69 457 ARG A N 1
ATOM 3655 C CA . ARG A 1 457 ? 8.329 -15.469 37.572 1.00 97.69 457 ARG A CA 1
ATOM 3656 C C . ARG A 1 457 ? 8.647 -15.494 39.065 1.00 97.69 457 ARG A C 1
ATOM 3658 O O . ARG A 1 457 ? 7.810 -15.935 39.851 1.00 97.69 457 ARG A O 1
ATOM 3665 N N . GLU A 1 458 ? 9.815 -14.993 39.460 1.00 97.06 458 GLU A N 1
ATOM 3666 C CA . GLU A 1 458 ? 10.224 -14.917 40.867 1.00 97.06 458 GLU A CA 1
ATOM 3667 C C . GLU A 1 458 ? 9.304 -13.992 41.675 1.00 97.06 458 GLU A C 1
ATOM 3669 O O . GLU A 1 458 ? 8.826 -14.371 42.744 1.00 97.06 458 GLU A O 1
ATOM 3674 N N . SER A 1 459 ? 8.990 -12.811 41.135 1.00 97.19 459 SER A N 1
ATOM 3675 C CA . SER A 1 459 ? 8.097 -11.839 41.774 1.00 97.19 459 SER A CA 1
ATOM 3676 C C . SER A 1 459 ? 6.671 -12.371 41.955 1.00 97.19 459 SER A C 1
ATOM 3678 O O . SER A 1 459 ? 6.041 -12.125 42.988 1.00 97.19 459 SER A O 1
ATOM 3680 N N . LEU A 1 460 ? 6.149 -13.103 40.966 1.00 96.56 460 LEU A N 1
ATOM 3681 C CA . LEU A 1 460 ? 4.810 -13.688 41.029 1.00 96.56 460 LEU A CA 1
ATOM 3682 C C . LEU A 1 460 ? 4.750 -14.896 41.976 1.00 96.56 460 LEU A C 1
ATOM 3684 O O . LEU A 1 460 ? 3.748 -15.065 42.680 1.00 96.56 460 LEU A O 1
ATOM 3688 N N . GLY A 1 461 ? 5.791 -15.733 41.992 1.00 97.38 461 GLY A N 1
ATOM 3689 C CA . GLY A 1 461 ? 5.792 -17.022 42.683 1.00 97.38 461 GLY A CA 1
ATOM 3690 C C . GLY A 1 461 ? 4.702 -17.979 42.174 1.00 97.38 461 GLY A C 1
ATOM 3691 O O . GLY A 1 461 ? 3.887 -17.638 41.314 1.00 97.38 461 GLY A O 1
ATOM 3692 N N . GLU A 1 462 ? 4.638 -19.191 42.731 1.00 96.56 462 GLU A N 1
ATOM 3693 C CA . GLU A 1 462 ? 3.681 -20.221 42.282 1.00 96.56 462 GLU A CA 1
ATOM 3694 C C . GLU A 1 462 ? 2.216 -19.757 42.380 1.00 96.56 462 GLU A C 1
ATOM 3696 O O . GLU A 1 462 ? 1.427 -19.933 41.449 1.00 96.56 462 GLU A O 1
ATOM 3701 N N . GLU A 1 463 ? 1.851 -19.087 43.475 1.00 96.56 463 GLU A N 1
ATOM 3702 C CA . GLU A 1 463 ? 0.487 -18.586 43.684 1.00 96.56 463 GLU A CA 1
ATOM 3703 C C . GLU A 1 463 ? 0.143 -17.385 42.786 1.00 96.56 463 GLU A C 1
ATOM 3705 O O . GLU A 1 463 ? -1.016 -17.192 42.413 1.00 96.56 463 GLU A O 1
ATOM 3710 N N . GLY A 1 464 ? 1.112 -16.539 42.420 1.00 97.44 464 GLY A N 1
ATOM 3711 C CA . GLY A 1 464 ? 0.889 -15.476 41.436 1.00 97.44 464 GLY A CA 1
ATOM 3712 C C . GLY A 1 464 ? 0.660 -16.045 40.041 1.00 97.44 464 GLY A C 1
ATOM 3713 O O . GLY A 1 464 ? -0.320 -15.675 39.395 1.00 97.44 464 GLY A O 1
ATOM 3714 N N . LEU A 1 465 ? 1.500 -16.991 39.619 1.00 97.44 465 LEU A N 1
ATOM 3715 C CA . LEU A 1 465 ? 1.391 -17.679 38.330 1.00 97.44 465 LEU A CA 1
ATOM 3716 C C . LEU A 1 465 ? 0.060 -18.429 38.189 1.00 97.44 465 LEU A C 1
ATOM 3718 O O . LEU A 1 465 ? -0.652 -18.270 37.195 1.00 97.44 465 LEU A O 1
ATOM 3722 N N . LYS A 1 466 ? -0.356 -19.157 39.230 1.00 97.69 466 LYS A N 1
ATOM 3723 C CA . LYS A 1 466 ? -1.659 -19.834 39.259 1.00 97.69 466 LYS A CA 1
ATOM 3724 C C . LYS A 1 466 ? -2.829 -18.854 39.135 1.00 97.69 466 LYS A C 1
ATOM 3726 O O . LYS A 1 466 ? -3.760 -19.114 38.375 1.00 97.69 466 LYS A O 1
ATOM 3731 N N . ARG A 1 467 ? -2.772 -17.705 39.822 1.00 97.50 467 ARG A N 1
ATOM 3732 C CA . ARG A 1 467 ? -3.789 -16.642 39.697 1.00 97.50 467 ARG A CA 1
ATOM 3733 C C . ARG A 1 467 ? -3.834 -16.041 38.292 1.00 97.50 467 ARG A C 1
ATOM 3735 O O . ARG A 1 467 ? -4.922 -15.755 37.800 1.00 97.50 467 ARG A O 1
ATOM 3742 N N . LYS A 1 468 ? -2.682 -15.857 37.640 1.00 97.12 468 LYS A N 1
ATOM 3743 C CA . LYS A 1 468 ? -2.605 -15.385 36.249 1.00 97.12 468 LYS A CA 1
ATOM 3744 C C . LYS A 1 468 ? -3.246 -16.377 35.278 1.00 97.12 468 LYS A C 1
ATOM 3746 O O . LYS A 1 468 ? -4.086 -15.960 34.486 1.00 97.12 468 LYS A O 1
ATOM 3751 N N . ARG A 1 469 ? -2.946 -17.675 35.417 1.00 97.50 469 ARG A N 1
ATOM 3752 C CA . ARG A 1 469 ? -3.582 -18.749 34.634 1.00 97.50 469 ARG A CA 1
ATOM 3753 C C . ARG A 1 469 ? -5.104 -18.728 34.773 1.00 97.50 469 ARG A C 1
ATOM 3755 O O . ARG A 1 469 ? -5.801 -18.629 33.776 1.00 97.50 469 ARG A O 1
ATOM 3762 N N . GLN A 1 470 ? -5.606 -18.720 36.007 1.00 97.62 470 GLN A N 1
ATOM 3763 C CA . GLN A 1 470 ? -7.048 -18.704 36.278 1.00 97.62 470 GLN A CA 1
ATOM 3764 C C . GLN A 1 470 ? -7.742 -17.447 35.738 1.00 97.62 470 GLN A C 1
ATOM 3766 O O . GLN A 1 470 ? -8.871 -17.522 35.262 1.00 97.62 470 GLN A O 1
ATOM 3771 N N . ARG A 1 471 ? -7.081 -16.282 35.807 1.00 97.19 471 ARG A N 1
ATOM 3772 C CA . ARG A 1 471 ? -7.608 -15.033 35.238 1.00 97.19 471 ARG A CA 1
ATOM 3773 C C . ARG A 1 471 ? -7.719 -15.115 33.713 1.00 97.19 471 ARG A C 1
ATOM 3775 O O . ARG A 1 471 ? -8.716 -14.646 33.178 1.00 97.19 471 ARG A O 1
ATOM 3782 N N . LEU A 1 472 ? -6.731 -15.709 33.042 1.00 97.19 472 LEU A N 1
ATOM 3783 C CA . LEU A 1 472 ? -6.745 -15.910 31.591 1.00 97.19 472 LEU A CA 1
ATOM 3784 C C . LEU A 1 472 ? -7.796 -16.939 31.158 1.00 97.19 472 LEU A C 1
ATOM 3786 O O . LEU A 1 472 ? -8.553 -16.663 30.234 1.00 97.19 472 LEU A O 1
ATOM 3790 N N . GLU A 1 473 ? -7.876 -18.087 31.836 1.00 97.50 473 GLU A N 1
ATOM 3791 C CA . GLU A 1 473 ? -8.891 -19.121 31.572 1.00 97.50 473 GLU A CA 1
ATOM 3792 C C . GLU A 1 473 ? -10.297 -18.530 31.699 1.00 97.50 473 GLU A C 1
ATOM 3794 O O . GLU A 1 473 ? -11.088 -18.609 30.767 1.00 97.50 473 GLU A O 1
ATOM 3799 N N . LYS A 1 474 ? -10.565 -17.807 32.795 1.00 97.69 474 LYS A N 1
ATOM 3800 C CA . LYS A 1 474 ? -11.846 -17.122 32.994 1.00 97.69 474 LYS A CA 1
ATOM 3801 C C . LYS A 1 474 ? -12.147 -16.102 31.887 1.00 97.69 474 LYS A C 1
ATOM 3803 O O . LYS A 1 474 ? -13.272 -16.050 31.406 1.00 97.69 474 LYS A O 1
ATOM 3808 N N . ALA A 1 475 ? -11.169 -15.280 31.502 1.00 96.69 475 ALA A N 1
ATOM 3809 C CA . ALA A 1 475 ? -11.353 -14.298 30.433 1.00 96.69 475 ALA A CA 1
ATOM 3810 C C . ALA A 1 475 ? -11.628 -14.966 29.075 1.00 96.69 475 ALA A C 1
ATOM 3812 O O . ALA A 1 475 ? -12.431 -14.466 28.290 1.00 96.69 475 ALA A O 1
ATOM 3813 N N . THR A 1 476 ? -10.987 -16.107 28.821 1.00 95.94 476 THR A N 1
ATOM 3814 C CA . THR A 1 476 ? -11.191 -16.912 27.612 1.00 95.94 476 THR A CA 1
ATOM 3815 C C . THR A 1 476 ? -12.600 -17.497 27.595 1.00 95.94 476 THR A C 1
ATOM 3817 O O . THR A 1 476 ? -13.332 -17.260 26.640 1.00 95.94 476 THR A O 1
ATOM 3820 N N . ASP A 1 477 ? -13.027 -18.140 28.685 1.00 96.75 477 ASP A N 1
ATOM 3821 C CA . ASP A 1 477 ? -14.375 -18.708 28.820 1.00 96.75 477 ASP A CA 1
ATOM 3822 C C . ASP A 1 477 ? -15.476 -17.647 28.633 1.00 96.75 477 ASP A C 1
ATOM 3824 O O . ASP A 1 477 ? -16.508 -17.919 28.021 1.00 96.75 477 ASP A O 1
ATOM 3828 N N . GLU A 1 478 ? -15.269 -16.428 29.145 1.00 95.44 478 GLU A N 1
ATOM 3829 C CA . GLU A 1 478 ? -16.205 -15.307 28.978 1.00 95.44 478 GLU A CA 1
ATOM 3830 C C . GLU A 1 478 ? -16.272 -14.796 27.529 1.00 95.44 478 GLU A C 1
ATOM 3832 O O . GLU A 1 478 ? -17.350 -14.426 27.063 1.00 95.44 478 GLU A O 1
ATOM 3837 N N . ASN A 1 479 ? -15.147 -14.788 26.809 1.00 94.75 479 ASN A N 1
ATOM 3838 C CA . ASN A 1 479 ? -15.078 -14.304 25.428 1.00 94.75 479 ASN A CA 1
ATOM 3839 C C . ASN A 1 479 ? -15.493 -15.362 24.392 1.00 94.75 479 ASN A C 1
ATOM 3841 O O . ASN A 1 479 ? -15.935 -14.998 23.304 1.00 94.75 479 ASN A O 1
ATOM 3845 N N . GLU A 1 480 ? -15.363 -16.654 24.702 1.00 94.00 480 GLU A N 1
ATOM 3846 C CA . GLU A 1 480 ? -15.717 -17.770 23.809 1.00 94.00 480 GLU A CA 1
ATOM 3847 C C . GLU A 1 480 ? -17.198 -18.183 23.899 1.00 94.00 480 GLU A C 1
ATOM 3849 O O . GLU A 1 480 ? -17.625 -19.171 23.291 1.00 94.00 480 GLU A O 1
ATOM 3854 N N . VAL A 1 481 ? -18.024 -17.409 24.612 1.00 93.88 481 VAL A N 1
ATOM 3855 C CA . VAL A 1 481 ? -19.476 -17.611 24.645 1.00 93.88 481 VAL A CA 1
ATOM 3856 C C . VAL A 1 481 ? -20.063 -17.407 23.246 1.00 93.88 481 VAL A C 1
ATOM 3858 O O . VAL A 1 481 ? -20.123 -16.293 22.723 1.00 93.88 481 VAL A O 1
ATOM 3861 N N . ALA A 1 482 ? -20.548 -18.497 22.650 1.00 92.81 482 ALA A N 1
ATOM 3862 C CA . ALA A 1 482 ? -21.134 -18.469 21.318 1.00 92.81 482 ALA A CA 1
ATOM 3863 C C . ALA A 1 482 ? -22.419 -17.611 21.268 1.00 92.81 482 ALA A C 1
ATOM 3865 O O . ALA A 1 482 ? -23.277 -17.729 22.154 1.00 92.81 482 ALA A O 1
ATOM 3866 N N . PRO A 1 483 ? -22.609 -16.795 20.214 1.00 92.81 483 PRO A N 1
ATOM 3867 C CA . PRO A 1 483 ? -23.830 -16.023 20.047 1.00 92.81 483 PRO A CA 1
ATOM 3868 C C . PRO A 1 483 ? -25.040 -16.944 19.798 1.00 92.81 483 PRO A C 1
ATOM 3870 O O . PRO A 1 483 ? -24.928 -17.937 19.070 1.00 92.81 483 PRO A O 1
ATOM 3873 N N . PRO A 1 484 ? -26.228 -16.615 20.341 1.00 93.06 484 PRO A N 1
ATOM 3874 C CA . PRO A 1 484 ? -27.457 -17.352 20.067 1.00 93.06 484 PRO A CA 1
ATOM 3875 C C . PRO A 1 484 ? -27.754 -17.459 18.558 1.00 93.06 484 PRO A C 1
ATOM 3877 O O . PRO A 1 484 ? -27.724 -16.433 17.867 1.00 93.06 484 PRO A O 1
ATOM 3880 N N . PRO A 1 485 ? -28.127 -18.647 18.033 1.00 90.75 485 PRO A N 1
ATOM 3881 C CA . PRO A 1 485 ? -28.397 -18.836 16.605 1.00 90.75 485 PRO A CA 1
ATOM 3882 C C . PRO A 1 485 ? -29.460 -17.891 16.034 1.00 90.75 485 PRO A C 1
ATOM 3884 O O . PRO A 1 485 ? -29.352 -17.472 14.885 1.00 90.75 485 PRO A O 1
ATOM 3887 N N . ASP A 1 486 ? -30.463 -17.515 16.830 1.00 92.81 486 ASP A N 1
ATOM 3888 C CA . ASP A 1 486 ? -31.523 -16.593 16.405 1.00 92.81 486 ASP A CA 1
ATOM 3889 C C . ASP A 1 486 ? -30.993 -15.177 16.138 1.00 92.81 486 ASP A C 1
ATOM 3891 O O . ASP A 1 486 ? -31.458 -14.506 15.218 1.00 92.81 486 ASP A O 1
ATOM 3895 N N . ILE A 1 487 ? -29.981 -14.733 16.894 1.00 91.31 487 ILE A N 1
ATOM 3896 C CA . ILE A 1 487 ? -29.321 -13.440 16.667 1.00 91.31 487 ILE A CA 1
ATOM 3897 C C . ILE A 1 487 ? -28.504 -13.507 15.379 1.00 91.31 487 ILE A C 1
ATOM 3899 O O . ILE A 1 487 ? -28.632 -12.622 14.535 1.00 91.31 487 ILE A O 1
ATOM 3903 N N . VAL A 1 488 ? -27.734 -14.580 15.178 1.00 88.75 488 VAL A N 1
ATOM 3904 C CA . VAL A 1 488 ? -26.945 -14.788 13.951 1.00 88.75 488 VAL A CA 1
ATOM 3905 C C . VAL A 1 488 ? -27.849 -14.838 12.714 1.00 88.75 488 VAL A C 1
ATOM 3907 O O . VAL A 1 488 ? -27.537 -14.240 11.685 1.00 88.75 488 VAL A O 1
ATOM 3910 N N . ASN A 1 489 ? -29.001 -15.503 12.816 1.00 91.19 489 ASN A N 1
ATOM 3911 C CA . ASN A 1 489 ? -29.955 -15.664 11.718 1.00 91.19 489 ASN A CA 1
ATOM 3912 C C . ASN A 1 489 ? -30.921 -14.484 11.538 1.00 91.19 489 ASN A C 1
ATOM 3914 O O . ASN A 1 489 ? -31.710 -14.500 10.594 1.00 91.19 489 ASN A O 1
ATOM 3918 N N . SER A 1 490 ? -30.857 -13.465 12.400 1.00 89.81 490 SER A N 1
ATOM 3919 C CA . SER A 1 490 ? -31.739 -12.294 12.322 1.00 89.81 490 SER A CA 1
ATOM 3920 C C . SER A 1 490 ? -31.513 -11.444 11.068 1.00 89.81 490 SER A C 1
ATOM 3922 O O . SER A 1 490 ? -32.439 -10.768 10.619 1.00 89.81 490 SER A O 1
ATOM 3924 N N . LEU A 1 491 ? -30.311 -11.501 10.478 1.00 88.75 491 LEU A N 1
ATOM 3925 C CA . LEU A 1 491 ? -30.013 -10.830 9.217 1.00 88.75 491 LEU A CA 1
ATOM 3926 C C . LEU A 1 491 ? -30.353 -11.718 8.011 1.00 88.75 491 LEU A C 1
ATOM 3928 O O . LEU A 1 491 ? -29.834 -12.845 7.910 1.00 88.75 491 LEU A O 1
ATOM 3932 N N . PRO A 1 492 ? -31.179 -11.219 7.071 1.00 87.75 492 PRO A N 1
ATOM 3933 C CA . PRO A 1 492 ? -31.424 -11.909 5.815 1.00 87.75 492 PRO A CA 1
ATOM 3934 C C . PRO A 1 492 ? -30.143 -11.938 4.975 1.00 87.75 492 PRO A C 1
ATOM 3936 O O . PRO A 1 492 ? -29.370 -10.981 4.969 1.00 87.75 492 PRO A O 1
ATOM 3939 N N . VAL A 1 493 ? -29.930 -13.045 4.261 1.00 92.31 493 VAL A N 1
ATOM 3940 C CA . VAL A 1 493 ? -28.842 -13.148 3.281 1.00 92.31 493 VAL A CA 1
ATOM 3941 C C . VAL A 1 493 ? -29.285 -12.412 2.009 1.00 92.31 493 VAL A C 1
ATOM 3943 O O . VAL A 1 493 ? -30.339 -12.768 1.471 1.00 92.31 493 VAL A O 1
ATOM 3946 N N . PRO A 1 494 ? -28.528 -11.407 1.533 1.00 92.56 494 PRO A N 1
ATOM 3947 C CA . PRO A 1 494 ? -28.848 -10.673 0.312 1.00 92.56 494 PRO A CA 1
ATOM 3948 C C . PRO A 1 494 ? -28.951 -11.567 -0.927 1.00 92.56 494 PRO A C 1
ATOM 3950 O O . PRO A 1 494 ? -28.284 -12.602 -1.023 1.00 92.56 494 PRO A O 1
ATOM 3953 N N . SER A 1 495 ? -29.737 -11.143 -1.921 1.00 89.75 495 SER A N 1
ATOM 3954 C CA . SER A 1 495 ? -29.803 -11.864 -3.200 1.00 89.75 495 SER A CA 1
ATOM 3955 C C . SER A 1 495 ? -28.603 -11.535 -4.086 1.00 89.75 495 SER A C 1
ATOM 3957 O O . SER A 1 495 ? -28.345 -10.366 -4.386 1.00 89.75 495 SER A O 1
ATOM 3959 N N . THR A 1 496 ? -27.944 -12.561 -4.631 1.00 90.38 496 THR A N 1
ATOM 3960 C CA . THR A 1 496 ? -26.851 -12.386 -5.605 1.00 90.38 496 THR A CA 1
ATOM 3961 C C . THR A 1 496 ? -27.314 -11.747 -6.917 1.00 90.38 496 THR A C 1
ATOM 3963 O O . THR A 1 496 ? -26.505 -11.170 -7.637 1.00 90.38 496 THR A O 1
ATOM 3966 N N . SER A 1 497 ? -28.618 -11.780 -7.215 1.00 88.69 497 SER A N 1
ATOM 3967 C CA . SER A 1 497 ? -29.199 -11.134 -8.401 1.00 88.69 497 SER A CA 1
ATOM 3968 C C . SER A 1 497 ? -29.136 -9.604 -8.360 1.00 88.69 497 SER A C 1
ATOM 3970 O O . SER A 1 497 ? -29.371 -8.962 -9.379 1.00 88.69 497 SER A O 1
ATOM 3972 N N . SER A 1 498 ? -28.887 -9.015 -7.186 1.00 82.94 498 SER A N 1
ATOM 3973 C CA . SER A 1 498 ? -28.761 -7.564 -7.000 1.00 82.94 498 SER A CA 1
ATOM 3974 C C . SER A 1 498 ? -27.344 -7.036 -7.268 1.00 82.94 498 SER A C 1
ATOM 3976 O O . SER A 1 498 ? -27.140 -5.822 -7.335 1.00 82.94 498 SER A O 1
ATOM 3978 N N . ILE A 1 499 ? -26.365 -7.934 -7.432 1.00 91.25 499 ILE A N 1
ATOM 3979 C CA . ILE A 1 499 ? -24.957 -7.588 -7.630 1.00 91.25 499 ILE A CA 1
ATOM 3980 C C . ILE A 1 499 ? -24.753 -7.109 -9.070 1.00 91.25 499 ILE A C 1
ATOM 3982 O O . ILE A 1 499 ? -25.089 -7.801 -10.031 1.00 91.25 499 ILE A O 1
ATOM 3986 N N . SER A 1 500 ? -24.184 -5.914 -9.218 1.00 88.62 500 SER A N 1
ATOM 3987 C CA . SER A 1 500 ? -23.930 -5.295 -10.522 1.00 88.62 500 SER A CA 1
ATOM 3988 C C . SER A 1 500 ? -22.510 -5.596 -10.996 1.00 88.62 500 SER A C 1
ATOM 3990 O O . SER A 1 500 ? -21.561 -4.974 -10.541 1.00 88.62 500 SER A O 1
ATOM 3992 N N . PHE A 1 501 ? -22.338 -6.543 -11.914 1.00 90.12 501 PHE A N 1
ATOM 3993 C CA . PHE A 1 501 ? -21.018 -6.876 -12.461 1.00 90.12 501 PHE A CA 1
ATOM 3994 C C . PHE A 1 501 ? -20.592 -5.915 -13.576 1.00 90.12 501 PHE A C 1
ATOM 3996 O O . PHE A 1 501 ? -21.428 -5.318 -14.257 1.00 90.12 501 PHE A O 1
ATOM 4003 N N . HIS A 1 502 ? -19.281 -5.803 -13.800 1.00 88.81 502 HIS A N 1
ATOM 4004 C CA . HIS A 1 502 ? -18.776 -5.144 -15.000 1.00 88.81 502 HIS A CA 1
ATOM 4005 C C . HIS A 1 502 ? -19.203 -5.934 -16.244 1.00 88.81 502 HIS A C 1
ATOM 4007 O O . HIS A 1 502 ? -19.068 -7.160 -16.257 1.00 88.81 502 HIS A O 1
ATOM 4013 N N . PRO A 1 503 ? -19.694 -5.267 -17.301 1.00 86.06 503 PRO A N 1
ATOM 4014 C CA . PRO A 1 503 ? -19.926 -5.934 -18.569 1.00 86.06 503 PRO A CA 1
ATOM 4015 C C . PRO A 1 503 ? -18.573 -6.324 -19.178 1.00 86.06 503 PRO A C 1
ATOM 4017 O O . PRO A 1 503 ? -17.738 -5.461 -19.447 1.00 86.06 503 PRO A O 1
ATOM 4020 N N . ILE A 1 504 ? -18.363 -7.624 -19.384 1.00 87.56 504 ILE A N 1
ATOM 4021 C CA . ILE A 1 504 ? -17.176 -8.179 -20.040 1.00 87.56 504 ILE A CA 1
ATOM 4022 C C . ILE A 1 504 ? -17.653 -8.972 -21.249 1.00 87.56 504 ILE A C 1
ATOM 4024 O O . ILE A 1 504 ? -18.497 -9.859 -21.116 1.00 87.56 504 ILE A O 1
ATOM 4028 N N . LYS A 1 505 ? -17.103 -8.653 -22.417 1.00 87.19 505 LYS A N 1
ATOM 4029 C CA . LYS A 1 505 ? -17.304 -9.419 -23.647 1.00 87.19 505 LYS A CA 1
ATOM 4030 C C . LYS A 1 505 ? -16.009 -10.140 -23.980 1.00 87.19 505 LYS A C 1
ATOM 4032 O O . LYS A 1 505 ? -14.968 -9.501 -24.087 1.00 87.19 505 LYS A O 1
ATOM 4037 N N . MET A 1 506 ? -16.070 -11.456 -24.121 1.00 87.81 506 MET A N 1
ATOM 4038 C CA . MET A 1 506 ? -14.899 -12.293 -24.364 1.00 87.81 506 MET A CA 1
ATOM 4039 C C . MET A 1 506 ? -14.954 -12.857 -25.782 1.00 87.81 506 MET A C 1
ATOM 4041 O O . MET A 1 506 ? -16.003 -13.318 -26.227 1.00 87.81 506 MET A O 1
ATOM 4045 N N . PHE A 1 507 ? -13.813 -12.853 -26.467 1.00 87.56 507 PHE A N 1
ATOM 4046 C CA . PHE A 1 507 ? -13.643 -13.462 -27.784 1.00 87.56 507 PHE A CA 1
ATOM 4047 C C . PHE A 1 507 ? -12.391 -14.342 -27.772 1.00 87.56 507 PHE A C 1
ATOM 4049 O O . PHE A 1 507 ? -11.314 -13.884 -27.390 1.00 87.56 507 PHE A O 1
ATOM 4056 N N . SER A 1 508 ? -12.496 -15.603 -28.193 1.00 88.12 508 SER A N 1
ATOM 4057 C CA . SER A 1 508 ? -11.356 -16.528 -28.237 1.00 88.12 508 SER A CA 1
ATOM 4058 C C . SER A 1 508 ? -11.414 -17.451 -29.451 1.00 88.12 508 SER A C 1
ATOM 4060 O O . SER A 1 508 ? -12.483 -17.872 -29.879 1.00 88.12 508 SER A O 1
ATOM 4062 N N . ASN A 1 509 ? -10.246 -17.824 -29.981 1.00 88.19 509 ASN A N 1
ATOM 4063 C CA . ASN A 1 509 ? -10.129 -18.823 -31.049 1.00 88.19 509 ASN A CA 1
ATOM 4064 C C . ASN A 1 509 ? -10.016 -20.266 -30.528 1.00 88.19 509 ASN A C 1
ATOM 4066 O O . ASN A 1 509 ? -9.927 -21.199 -31.325 1.00 88.19 509 ASN A O 1
ATOM 4070 N N . ARG A 1 510 ? -9.997 -20.464 -29.203 1.00 82.06 510 ARG A N 1
ATOM 4071 C CA . ARG A 1 510 ? -9.913 -21.794 -28.573 1.00 82.06 510 ARG A CA 1
ATOM 4072 C C . ARG A 1 510 ? -11.100 -22.142 -27.688 1.00 82.06 510 ARG A C 1
ATOM 4074 O O . ARG A 1 510 ? -11.395 -23.326 -27.541 1.00 82.06 510 ARG A O 1
ATOM 4081 N N . ARG A 1 511 ? -11.765 -21.150 -27.094 1.00 69.62 511 ARG A N 1
ATOM 4082 C CA . ARG A 1 511 ? -12.917 -21.353 -26.208 1.00 69.62 511 ARG A CA 1
ATOM 4083 C C . ARG A 1 511 ? -14.140 -20.647 -26.782 1.00 69.62 511 ARG A C 1
ATOM 4085 O O . ARG A 1 511 ? -14.075 -19.455 -27.031 1.00 69.62 511 ARG A O 1
ATOM 4092 N N . GLN A 1 512 ? -15.237 -21.381 -26.967 1.00 65.19 512 GLN A N 1
ATOM 4093 C CA . GLN A 1 512 ? -16.501 -20.818 -27.464 1.00 65.19 512 GLN A CA 1
ATOM 4094 C C . GLN A 1 512 ? -17.497 -20.487 -26.341 1.00 65.19 512 GLN A C 1
ATOM 4096 O O . GLN A 1 512 ? -18.405 -19.689 -26.546 1.00 65.19 512 GLN A O 1
ATOM 4101 N N . ASP A 1 513 ? -17.329 -21.050 -25.138 1.00 66.50 513 ASP A N 1
ATOM 4102 C CA . ASP A 1 513 ? -18.217 -20.756 -24.008 1.00 66.50 513 ASP A CA 1
ATOM 4103 C C . ASP A 1 513 ? -18.156 -19.269 -23.636 1.00 66.50 513 ASP A C 1
ATOM 4105 O O . ASP A 1 513 ? -17.097 -18.761 -23.264 1.00 66.50 513 ASP A O 1
ATOM 4109 N N . GLY A 1 514 ? -19.299 -18.583 -23.708 1.00 64.19 514 GLY A N 1
ATOM 4110 C CA . GLY A 1 514 ? -19.401 -17.154 -23.398 1.00 64.19 514 GLY A CA 1
ATOM 4111 C C . GLY A 1 514 ? -18.884 -16.215 -24.495 1.00 64.19 514 GLY A C 1
ATOM 4112 O O . GLY A 1 514 ? -18.872 -15.009 -24.267 1.00 64.19 514 GLY A O 1
ATOM 4113 N N . CYS A 1 515 ? -18.483 -16.741 -25.659 1.00 69.00 515 CYS A N 1
ATOM 4114 C CA . CYS A 1 515 ? -18.177 -15.948 -26.851 1.00 69.00 515 CYS A CA 1
ATOM 4115 C C . CYS A 1 515 ? -19.412 -15.909 -27.765 1.00 69.00 515 CYS A C 1
ATOM 4117 O O . CYS A 1 515 ? -19.982 -16.956 -28.073 1.00 69.00 515 CYS A O 1
ATOM 4119 N N . ASP A 1 516 ? -19.824 -14.721 -28.209 1.00 67.50 516 ASP A N 1
ATOM 4120 C CA . ASP A 1 516 ? -20.888 -14.559 -29.205 1.00 67.50 516 ASP A CA 1
ATOM 4121 C C . ASP A 1 516 ? -20.305 -13.994 -30.510 1.00 67.50 516 ASP A C 1
ATOM 4123 O O . ASP A 1 516 ? -20.096 -12.789 -30.665 1.00 67.50 516 ASP A O 1
ATOM 4127 N N . ASP A 1 517 ? -20.051 -14.887 -31.470 1.00 65.31 517 ASP A N 1
ATOM 4128 C CA . ASP A 1 517 ? -19.497 -14.553 -32.790 1.00 65.31 517 ASP A CA 1
ATOM 4129 C C . ASP A 1 517 ? -20.463 -13.720 -33.661 1.00 65.31 517 ASP A C 1
ATOM 4131 O O . ASP A 1 517 ? -20.091 -13.244 -34.741 1.00 65.31 517 ASP A O 1
ATOM 4135 N N . SER A 1 518 ? -21.718 -13.540 -33.227 1.00 67.06 518 SER A N 1
ATOM 4136 C CA . SER A 1 518 ? -22.692 -12.689 -33.917 1.00 67.06 518 SER A CA 1
ATOM 4137 C C . SER A 1 518 ? -22.517 -11.198 -33.608 1.00 67.06 518 SER A C 1
ATOM 4139 O O . SER A 1 518 ? -23.036 -10.356 -34.355 1.00 67.06 518 SER A O 1
ATOM 4141 N N . GLU A 1 519 ? -21.749 -10.854 -32.570 1.00 70.88 519 GLU A N 1
ATOM 4142 C CA . GLU A 1 519 ? -21.507 -9.472 -32.173 1.00 70.88 519 GLU A CA 1
ATOM 4143 C C . GLU A 1 519 ? -20.709 -8.678 -33.219 1.00 70.88 519 GLU A C 1
ATOM 4145 O O . GLU A 1 519 ? -19.859 -9.185 -33.956 1.00 70.88 519 GLU A O 1
ATOM 4150 N N . SER A 1 520 ? -20.977 -7.373 -33.289 1.00 72.12 520 SER A N 1
ATOM 4151 C CA . SER A 1 520 ? -20.317 -6.487 -34.253 1.00 72.12 520 SER A CA 1
ATOM 4152 C C . SER A 1 520 ? -18.823 -6.314 -33.966 1.00 72.12 520 SER A C 1
ATOM 4154 O O . SER A 1 520 ? -18.028 -6.095 -34.879 1.00 72.12 520 SER A O 1
ATOM 4156 N N . GLU A 1 521 ? -18.447 -6.431 -32.698 1.00 74.81 521 GLU A N 1
ATOM 4157 C CA . GLU A 1 521 ? -17.106 -6.279 -32.157 1.00 74.81 521 GLU A CA 1
ATOM 4158 C C . GLU A 1 521 ? -16.219 -7.472 -32.529 1.00 74.81 521 GLU A C 1
ATOM 4160 O O . GLU A 1 521 ? -15.079 -7.256 -32.940 1.00 74.81 521 GLU A O 1
ATOM 4165 N N . ALA A 1 522 ? -16.772 -8.692 -32.542 1.00 69.88 522 ALA A N 1
ATOM 4166 C CA . ALA A 1 522 ? -16.093 -9.895 -33.033 1.00 69.88 522 ALA A CA 1
ATOM 4167 C C . ALA A 1 522 ? -15.637 -9.753 -34.498 1.00 69.88 522 ALA A C 1
ATOM 4169 O O . ALA A 1 522 ? -14.614 -10.298 -34.901 1.00 69.88 522 ALA A O 1
ATOM 4170 N N . LYS A 1 523 ? -16.365 -8.967 -35.305 1.00 73.00 523 LYS A N 1
ATOM 4171 C CA . LYS A 1 523 ? -16.005 -8.687 -36.707 1.00 73.00 523 LYS A CA 1
ATOM 4172 C C . LYS A 1 523 ? -14.913 -7.629 -36.857 1.00 73.00 5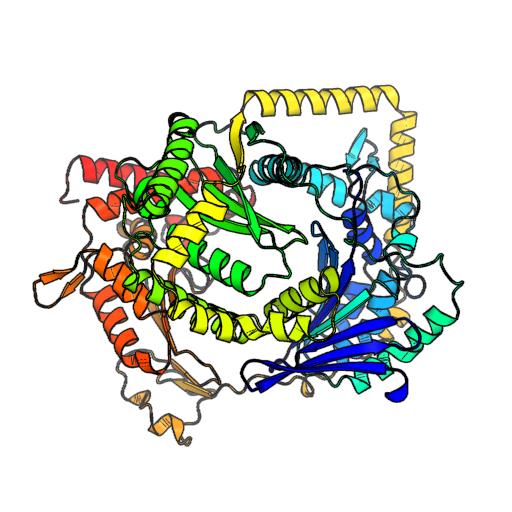23 LYS A C 1
ATOM 4174 O O . LYS A 1 523 ? -14.288 -7.563 -37.910 1.00 73.00 523 LYS A O 1
ATOM 4179 N N . LYS A 1 524 ? -14.708 -6.772 -35.849 1.00 80.81 524 LYS A N 1
ATOM 4180 C CA . LYS A 1 524 ? -13.676 -5.718 -35.873 1.00 80.81 524 LYS A CA 1
ATOM 4181 C C . LYS A 1 524 ? -12.296 -6.261 -35.522 1.00 80.81 524 LYS A C 1
ATOM 4183 O O . LYS A 1 524 ? -11.304 -5.708 -35.982 1.00 80.81 524 LYS A O 1
ATOM 4188 N N . PHE A 1 525 ? -12.244 -7.318 -34.716 1.00 83.38 525 PHE A N 1
ATOM 4189 C CA . PHE A 1 525 ? -11.009 -7.980 -34.322 1.00 83.38 525 PHE A CA 1
ATOM 4190 C C . PHE A 1 525 ? -11.125 -9.474 -34.662 1.00 83.38 525 PHE A C 1
ATOM 4192 O O . PHE A 1 525 ? -11.726 -10.215 -33.882 1.00 83.38 525 PHE A O 1
ATOM 4199 N N . PRO A 1 526 ? -10.604 -9.933 -35.818 1.00 82.75 526 PRO A N 1
ATOM 4200 C CA . PRO A 1 526 ? -10.816 -11.294 -36.310 1.00 82.75 526 PRO A CA 1
ATOM 4201 C C . PRO A 1 526 ? -9.978 -12.309 -35.517 1.00 82.75 526 PRO A C 1
ATOM 4203 O O . PRO A 1 526 ? -8.975 -12.836 -35.995 1.00 82.75 526 PRO A O 1
ATOM 4206 N N . VAL A 1 527 ? -10.390 -12.599 -34.279 1.00 85.38 527 VAL A N 1
ATOM 4207 C CA . VAL A 1 527 ? -9.691 -13.523 -33.367 1.00 85.38 527 VAL A CA 1
ATOM 4208 C C . VAL A 1 527 ? -9.496 -14.904 -34.007 1.00 85.38 527 VAL A C 1
ATOM 4210 O O . VAL A 1 527 ? -8.471 -15.546 -33.788 1.00 85.38 527 VAL A O 1
ATOM 4213 N N . SER A 1 528 ? -10.440 -15.344 -34.843 1.00 82.00 528 SER A N 1
ATOM 4214 C CA . SER A 1 528 ? -10.386 -16.618 -35.569 1.00 82.00 528 SER A CA 1
ATOM 4215 C C . SER A 1 528 ? -9.254 -16.717 -36.601 1.00 82.00 528 SER A C 1
ATOM 4217 O O . SER A 1 528 ? -8.865 -17.831 -36.948 1.00 82.00 528 SER A O 1
ATOM 4219 N N . GLU A 1 529 ? -8.704 -15.594 -37.073 1.00 87.94 529 GLU A N 1
ATOM 4220 C CA . GLU A 1 529 ? -7.586 -15.565 -38.029 1.00 87.94 529 GLU A CA 1
ATOM 4221 C C . GLU A 1 529 ? -6.212 -15.681 -37.341 1.00 87.94 529 GLU A C 1
ATOM 4223 O O . GLU A 1 529 ? -5.198 -15.899 -38.006 1.00 87.94 529 GLU A O 1
ATOM 4228 N N . ILE A 1 530 ? -6.155 -15.570 -36.008 1.00 89.12 530 ILE A N 1
ATOM 4229 C CA . ILE A 1 530 ? -4.900 -15.611 -35.247 1.00 89.12 530 ILE A CA 1
ATOM 4230 C C . ILE A 1 530 ? -4.403 -17.066 -35.125 1.00 89.12 530 ILE A C 1
ATOM 4232 O O . ILE A 1 530 ? -5.138 -17.920 -34.622 1.00 89.12 530 ILE A O 1
ATOM 4236 N N . PRO A 1 531 ? -3.150 -17.377 -35.525 1.00 90.19 531 PRO A N 1
ATOM 4237 C CA . PRO A 1 531 ? -2.665 -18.758 -35.658 1.00 90.19 531 PRO A CA 1
ATOM 4238 C C . PRO A 1 531 ? -2.211 -19.420 -34.341 1.00 90.19 531 PRO A C 1
ATOM 4240 O O . PRO A 1 531 ? -1.739 -20.557 -34.348 1.00 90.19 531 PRO A O 1
ATOM 4243 N N . TYR A 1 532 ? -2.329 -18.732 -33.206 1.00 88.31 532 TYR A N 1
ATOM 4244 C CA . TYR A 1 532 ? -1.949 -19.203 -31.868 1.00 88.31 532 TYR A CA 1
ATOM 4245 C C . TYR A 1 532 ? -3.071 -18.938 -30.860 1.00 88.31 532 TYR A C 1
ATOM 4247 O O . TYR A 1 532 ? -3.993 -18.186 -31.154 1.00 88.31 532 TYR A O 1
ATOM 4255 N N . SER A 1 533 ? -3.015 -19.559 -29.673 1.00 90.88 533 SER A N 1
ATOM 4256 C CA . SER A 1 533 ? -4.017 -19.346 -28.615 1.00 90.88 533 SER A CA 1
ATOM 4257 C C . SER A 1 533 ? -4.195 -17.860 -28.332 1.00 90.88 533 SER A C 1
ATOM 4259 O O . SER A 1 533 ? -3.237 -17.202 -27.930 1.00 90.88 533 SER A O 1
ATOM 4261 N N . PHE A 1 534 ? -5.408 -17.350 -28.509 1.00 91.19 534 PHE A N 1
ATOM 4262 C CA . PHE A 1 534 ? -5.690 -15.942 -28.289 1.00 91.19 534 PHE A CA 1
ATOM 4263 C C . PHE A 1 534 ? -7.031 -15.750 -27.586 1.00 91.19 534 PHE A C 1
ATOM 4265 O O . PHE A 1 534 ? -8.005 -16.469 -27.838 1.00 91.19 534 PHE A O 1
ATOM 4272 N N . GLN A 1 535 ? -7.056 -14.765 -26.695 1.00 90.81 535 GLN A N 1
ATOM 4273 C CA . GLN A 1 535 ? -8.249 -14.290 -26.016 1.00 90.81 535 GLN A CA 1
ATOM 4274 C C . GLN A 1 535 ? -8.215 -12.762 -25.992 1.00 90.81 535 GLN A C 1
ATOM 4276 O O . GLN A 1 535 ? -7.186 -12.164 -25.678 1.00 90.81 535 GLN A O 1
ATOM 4281 N N . LEU A 1 536 ? -9.347 -12.155 -26.333 1.00 89.75 536 LEU A N 1
ATOM 4282 C CA . LEU A 1 536 ? -9.610 -10.732 -26.210 1.00 89.75 536 LEU A CA 1
ATOM 4283 C C . LEU A 1 536 ? -10.739 -10.537 -25.205 1.00 89.75 536 LEU A C 1
ATOM 4285 O O . LEU A 1 536 ? -11.863 -10.975 -25.449 1.00 89.75 536 LEU A O 1
ATOM 4289 N N . ASP A 1 537 ? -10.441 -9.817 -24.131 1.00 90.19 537 ASP A N 1
ATOM 4290 C CA . ASP A 1 537 ? -11.438 -9.368 -23.168 1.00 90.19 537 ASP A CA 1
ATOM 4291 C C . ASP A 1 537 ? -11.750 -7.895 -23.449 1.00 90.19 537 ASP A C 1
ATOM 4293 O O . ASP A 1 537 ? -10.935 -7.004 -23.205 1.00 90.19 537 ASP A O 1
ATOM 4297 N N . HIS A 1 538 ? -12.927 -7.633 -24.012 1.00 88.31 538 HIS A N 1
ATOM 4298 C CA . HIS A 1 538 ? -13.417 -6.288 -24.268 1.00 88.31 538 HIS A CA 1
ATOM 4299 C C . HIS A 1 538 ? -14.183 -5.771 -23.048 1.00 88.31 538 HIS A C 1
ATOM 4301 O O . HIS A 1 538 ? -15.259 -6.267 -22.698 1.00 88.31 538 HIS A O 1
ATOM 4307 N N . VAL A 1 539 ? -13.598 -4.763 -22.404 1.00 89.50 539 VAL A N 1
ATOM 4308 C CA . VAL A 1 539 ? -14.096 -4.130 -21.180 1.00 89.50 539 VAL A CA 1
ATOM 4309 C C . VAL A 1 539 ? -14.036 -2.609 -21.310 1.00 89.50 539 VAL A C 1
ATOM 4311 O O . VAL A 1 539 ? -13.296 -2.073 -22.134 1.00 89.50 539 VAL A O 1
ATOM 4314 N N . SER A 1 540 ? -14.813 -1.898 -20.492 1.00 87.75 540 SER A N 1
ATOM 4315 C CA . SER A 1 540 ? -14.734 -0.436 -20.404 1.00 87.75 540 SER A CA 1
ATOM 4316 C C . SER A 1 540 ? -13.477 -0.033 -19.631 1.00 87.75 540 SER A C 1
ATOM 4318 O O . SER A 1 540 ? -13.484 -0.068 -18.404 1.00 87.75 540 SER A O 1
ATOM 4320 N N . THR A 1 541 ? -12.414 0.335 -20.343 1.00 89.94 541 THR A N 1
ATOM 4321 C CA . THR A 1 541 ? -11.123 0.752 -19.773 1.00 89.94 541 THR A CA 1
ATOM 4322 C C . THR A 1 541 ? -10.474 1.847 -20.620 1.00 89.94 541 THR A C 1
ATOM 4324 O O . THR A 1 541 ? -10.698 1.931 -21.829 1.00 89.94 541 THR A O 1
ATOM 4327 N N . LEU A 1 542 ? -9.651 2.673 -19.982 1.00 91.12 542 LEU A N 1
ATOM 4328 C CA . LEU A 1 542 ? -8.787 3.686 -20.583 1.00 91.12 542 LEU A CA 1
ATOM 4329 C C . LEU A 1 542 ? -7.492 3.099 -21.173 1.00 91.12 542 LEU A C 1
ATOM 4331 O O . LEU A 1 542 ? -6.724 3.835 -21.793 1.00 91.12 542 LEU A O 1
ATOM 4335 N N . PHE A 1 543 ? -7.219 1.803 -20.980 1.00 95.12 543 PHE A N 1
ATOM 4336 C CA . PHE A 1 543 ? -5.931 1.189 -21.313 1.00 95.12 543 PHE A CA 1
ATOM 4337 C C . PHE A 1 543 ? -6.065 -0.105 -22.115 1.00 95.12 543 PHE A C 1
ATOM 4339 O O . PHE A 1 543 ? -7.026 -0.856 -21.982 1.00 95.12 543 PHE A O 1
ATOM 4346 N N . ALA A 1 544 ? -5.032 -0.425 -22.888 1.00 95.12 544 ALA A N 1
ATOM 4347 C CA . ALA A 1 544 ? -4.820 -1.757 -23.436 1.00 95.12 544 ALA A CA 1
ATOM 4348 C C . ALA A 1 544 ? -3.835 -2.529 -22.545 1.00 95.12 544 ALA A C 1
ATOM 4350 O O . ALA A 1 544 ? -2.774 -2.014 -22.183 1.00 95.12 544 ALA A O 1
ATOM 4351 N N . LYS A 1 545 ? -4.175 -3.777 -22.206 1.00 95.75 545 LYS A N 1
ATOM 4352 C CA . LYS A 1 545 ? -3.282 -4.716 -21.515 1.00 95.75 545 LYS A CA 1
ATOM 4353 C C . LYS A 1 545 ? -2.970 -5.882 -22.444 1.00 95.75 545 LYS A C 1
ATOM 4355 O O . LYS A 1 545 ? -3.879 -6.573 -22.895 1.00 95.75 545 LYS A O 1
ATOM 4360 N N . LEU A 1 546 ? -1.691 -6.093 -22.719 1.00 96.31 546 LEU A N 1
ATOM 4361 C CA . LEU A 1 546 ? -1.190 -7.171 -23.563 1.00 96.31 546 LEU A CA 1
ATOM 4362 C C . LEU A 1 546 ? -0.403 -8.133 -22.684 1.00 96.31 546 LEU A C 1
ATOM 4364 O O . LEU A 1 546 ? 0.546 -7.704 -22.038 1.00 96.31 546 LEU A O 1
ATOM 4368 N N . THR A 1 547 ? -0.767 -9.412 -22.670 1.00 96.00 547 THR A N 1
ATOM 4369 C CA . THR A 1 547 ? -0.052 -10.437 -21.899 1.00 96.00 547 THR A CA 1
ATOM 4370 C C . THR A 1 547 ? 0.319 -11.600 -22.808 1.00 96.00 547 THR A C 1
ATOM 4372 O O . THR A 1 547 ? -0.548 -12.237 -23.405 1.00 96.00 547 THR A O 1
ATOM 4375 N N . VAL A 1 548 ? 1.615 -11.893 -22.888 1.00 96.19 548 VAL A N 1
ATOM 4376 C CA . VAL A 1 548 ? 2.155 -13.090 -23.533 1.00 96.19 548 VAL A CA 1
ATOM 4377 C C . VAL A 1 548 ? 2.385 -14.147 -22.462 1.00 96.19 548 VAL A C 1
ATOM 4379 O O . VAL A 1 548 ? 3.032 -13.881 -21.450 1.00 96.19 548 VAL A O 1
ATOM 4382 N N . LEU A 1 549 ? 1.847 -15.344 -22.696 1.00 95.38 549 LEU A N 1
ATOM 4383 C CA . LEU A 1 549 ? 2.001 -16.508 -21.827 1.00 95.38 549 LEU A CA 1
ATOM 4384 C C . LEU A 1 549 ? 2.842 -17.556 -22.556 1.00 95.38 549 LEU A C 1
ATOM 4386 O O . LEU A 1 549 ? 2.415 -18.100 -23.576 1.00 95.38 549 LEU A O 1
ATOM 4390 N N . LEU A 1 550 ? 4.034 -17.829 -22.037 1.00 95.00 550 LEU A N 1
ATOM 4391 C CA . LEU A 1 550 ? 4.975 -18.801 -22.584 1.00 95.00 550 LEU A CA 1
ATOM 4392 C C . LEU A 1 550 ? 4.996 -20.040 -21.688 1.00 95.00 550 LEU A C 1
ATOM 4394 O O . LEU A 1 550 ? 5.239 -19.935 -20.488 1.00 95.00 550 LEU A O 1
ATOM 4398 N N . ASP A 1 551 ? 4.753 -21.216 -22.263 1.00 94.81 551 ASP A N 1
ATOM 4399 C CA . ASP A 1 551 ? 4.855 -22.475 -21.527 1.00 94.81 551 ASP A CA 1
ATOM 4400 C C . ASP A 1 551 ? 6.328 -22.859 -21.340 1.00 94.81 551 ASP A C 1
ATOM 4402 O O . ASP A 1 551 ? 7.057 -23.100 -22.302 1.00 94.81 551 ASP A O 1
ATOM 4406 N N . THR A 1 552 ? 6.763 -22.918 -20.087 1.00 95.38 552 THR A N 1
ATOM 4407 C CA . THR A 1 552 ? 8.131 -23.279 -19.693 1.00 95.38 552 THR A CA 1
ATOM 4408 C C . THR A 1 552 ? 8.267 -24.754 -19.313 1.00 95.38 552 THR A C 1
ATOM 4410 O O . THR A 1 552 ? 9.353 -25.193 -18.932 1.00 95.38 552 THR A O 1
ATOM 4413 N N . ALA A 1 553 ? 7.207 -25.562 -19.435 1.00 91.38 553 ALA A N 1
ATOM 4414 C CA . ALA A 1 553 ? 7.291 -27.008 -19.222 1.00 91.38 553 ALA A CA 1
ATOM 4415 C C . ALA A 1 553 ? 8.284 -27.681 -20.187 1.00 91.38 553 ALA A C 1
ATOM 4417 O O . ALA A 1 553 ? 8.878 -28.700 -19.842 1.00 91.38 553 ALA A O 1
ATOM 4418 N N . VAL A 1 554 ? 8.497 -27.084 -21.363 1.00 92.00 554 VAL A N 1
ATOM 4419 C CA . VAL A 1 554 ? 9.455 -27.544 -22.381 1.00 92.00 554 VAL A CA 1
ATOM 4420 C C . VAL A 1 554 ? 10.906 -27.133 -22.103 1.00 92.00 554 VAL A C 1
ATOM 4422 O O . VAL A 1 554 ? 11.803 -27.594 -22.804 1.00 92.00 554 VAL A O 1
ATOM 4425 N N . VAL A 1 555 ? 11.154 -26.264 -21.116 1.00 94.25 555 VAL A N 1
ATOM 4426 C CA . VAL A 1 555 ? 12.505 -25.788 -20.781 1.00 94.25 555 VAL A CA 1
ATOM 4427 C C . VAL A 1 555 ? 13.268 -26.900 -20.043 1.00 94.25 555 VAL A C 1
ATOM 4429 O O . VAL A 1 555 ? 12.763 -27.383 -19.023 1.00 94.25 555 VAL A O 1
ATOM 4432 N N . PRO A 1 556 ? 14.466 -27.301 -20.516 1.00 93.25 556 PRO A N 1
ATOM 4433 C CA . PRO A 1 556 ? 15.313 -28.284 -19.836 1.00 93.25 556 PRO A CA 1
ATOM 4434 C C . PRO A 1 556 ? 15.628 -27.892 -18.389 1.00 93.25 556 PRO A C 1
ATOM 4436 O O . PRO A 1 556 ? 15.743 -26.705 -18.079 1.00 93.25 556 PRO A O 1
ATOM 4439 N N . GLU A 1 557 ? 15.774 -28.880 -17.503 1.00 90.81 557 GLU A N 1
ATOM 4440 C CA . GLU A 1 557 ? 15.969 -28.673 -16.058 1.00 90.81 557 GLU A CA 1
ATOM 4441 C C . GLU A 1 557 ? 17.166 -27.759 -15.761 1.00 90.81 557 GLU A C 1
ATOM 4443 O O . GLU A 1 557 ? 17.059 -26.842 -14.947 1.00 90.81 557 GLU A O 1
ATOM 4448 N N . GLU A 1 558 ? 18.268 -27.948 -16.483 1.00 91.56 558 GLU A N 1
ATOM 4449 C CA . GLU A 1 558 ? 19.502 -27.175 -16.364 1.00 91.56 558 GLU A CA 1
ATOM 4450 C C . GLU A 1 558 ? 19.340 -25.689 -16.721 1.00 91.56 558 GLU A C 1
ATOM 4452 O O . GLU A 1 558 ? 20.094 -24.856 -16.221 1.00 91.56 558 GLU A O 1
ATOM 4457 N N . LEU A 1 559 ? 18.334 -25.338 -17.532 1.00 93.19 559 LEU A N 1
ATOM 4458 C CA . LEU A 1 559 ? 18.043 -23.956 -17.926 1.00 93.19 559 LEU A CA 1
ATOM 4459 C C . LEU A 1 559 ? 16.975 -23.295 -17.047 1.00 93.19 559 LEU A C 1
ATOM 4461 O O . LEU A 1 559 ? 16.832 -22.073 -17.068 1.00 93.19 559 LEU A O 1
ATOM 4465 N N . LYS A 1 560 ? 16.236 -24.055 -16.231 1.00 92.56 560 LYS A N 1
ATOM 4466 C CA . LYS A 1 560 ? 15.184 -23.489 -15.367 1.00 92.56 560 LYS A CA 1
ATOM 4467 C C . LYS A 1 560 ? 15.679 -22.435 -14.375 1.00 92.56 560 LYS A C 1
ATOM 4469 O O . LYS A 1 560 ? 14.931 -21.482 -14.152 1.00 92.56 560 LYS A O 1
ATOM 4474 N N . PRO A 1 561 ? 16.885 -22.538 -13.781 1.00 92.62 561 PRO A N 1
ATOM 4475 C CA . PRO A 1 561 ? 17.407 -21.482 -12.915 1.00 92.62 561 PRO A CA 1
ATOM 4476 C C . PRO A 1 561 ? 17.542 -20.119 -13.610 1.00 92.62 561 PRO A C 1
ATOM 4478 O O . PRO A 1 561 ? 17.375 -19.101 -12.944 1.00 92.62 561 PRO A O 1
ATOM 4481 N N . TYR A 1 562 ? 17.752 -20.093 -14.932 1.00 94.00 562 TYR A N 1
ATOM 4482 C CA . TYR A 1 562 ? 17.908 -18.866 -15.718 1.00 94.00 562 TYR A CA 1
ATOM 4483 C C . TYR A 1 562 ? 16.589 -18.123 -15.949 1.00 94.00 562 TYR A C 1
ATOM 4485 O O . TYR A 1 562 ? 16.623 -16.944 -16.286 1.00 94.00 562 TYR A O 1
ATOM 4493 N N . LEU A 1 563 ? 15.431 -18.770 -15.766 1.00 94.75 563 LEU A N 1
ATOM 4494 C CA . LEU A 1 563 ? 14.127 -18.162 -16.056 1.00 94.75 563 LEU A CA 1
ATOM 4495 C C . LEU A 1 563 ? 13.877 -16.889 -15.242 1.00 94.75 563 LEU A C 1
ATOM 4497 O O . LEU A 1 563 ? 13.358 -15.918 -15.784 1.00 94.75 563 LEU A O 1
ATOM 4501 N N . SER A 1 564 ? 14.264 -16.882 -13.963 1.00 92.94 564 SER A N 1
ATOM 4502 C CA . SER A 1 564 ? 14.111 -15.703 -13.107 1.00 92.94 564 SER A CA 1
ATOM 4503 C C . SER A 1 564 ? 14.952 -14.539 -13.625 1.00 92.94 564 SER A C 1
ATOM 4505 O O . SER A 1 564 ? 14.419 -13.459 -13.840 1.00 92.94 564 SER A O 1
ATOM 4507 N N . LEU A 1 565 ? 16.241 -14.769 -13.895 1.00 94.50 565 LEU A N 1
ATOM 4508 C CA . LEU A 1 565 ? 17.132 -13.730 -14.416 1.00 94.50 565 LEU A CA 1
ATOM 4509 C C . LEU A 1 565 ? 16.699 -13.245 -15.806 1.00 94.50 565 LEU A C 1
ATOM 4511 O O . LEU A 1 565 ? 16.696 -12.046 -16.061 1.00 94.50 565 LEU A O 1
ATOM 4515 N N . TYR A 1 566 ? 16.290 -14.164 -16.685 1.00 94.69 566 TYR A N 1
ATOM 4516 C CA . TYR A 1 566 ? 15.781 -13.851 -18.021 1.00 94.69 566 TYR A CA 1
ATOM 4517 C C . TYR A 1 566 ? 14.586 -12.894 -17.964 1.00 94.69 566 TYR A C 1
ATOM 4519 O O . TYR A 1 566 ? 14.547 -11.912 -18.702 1.00 94.69 566 TYR A O 1
ATOM 4527 N N . LEU A 1 567 ? 13.621 -13.162 -17.080 1.00 94.19 567 LEU A N 1
ATOM 4528 C CA . LEU A 1 567 ? 12.436 -12.320 -16.938 1.00 94.19 567 LEU A CA 1
ATOM 4529 C C . LEU A 1 567 ? 12.763 -10.959 -16.320 1.00 94.19 567 LEU A C 1
ATOM 4531 O O . LEU A 1 567 ? 12.149 -9.974 -16.711 1.00 94.19 567 LEU A O 1
ATOM 4535 N N . GLU A 1 568 ? 13.728 -10.885 -15.409 1.00 92.06 568 GLU A N 1
ATOM 4536 C CA . GLU A 1 568 ? 14.149 -9.622 -14.788 1.00 92.06 568 GLU A CA 1
ATOM 4537 C C . GLU A 1 568 ? 14.908 -8.728 -15.780 1.00 92.06 568 GLU A C 1
ATOM 4539 O O . GLU A 1 568 ? 14.658 -7.530 -15.856 1.00 92.06 568 GLU A O 1
ATOM 4544 N N . VAL A 1 569 ? 15.792 -9.300 -16.605 1.00 94.25 569 VAL A N 1
ATOM 4545 C CA . VAL A 1 569 ? 16.659 -8.515 -17.500 1.00 94.25 569 VAL A CA 1
ATOM 4546 C C . VAL A 1 569 ? 15.964 -8.077 -18.800 1.00 94.25 569 VAL A C 1
ATOM 4548 O O . VAL A 1 569 ? 16.457 -7.182 -19.487 1.00 94.25 569 VAL A O 1
ATOM 4551 N N . ILE A 1 570 ? 14.824 -8.676 -19.172 1.00 94.38 570 ILE A N 1
ATOM 4552 C CA . ILE A 1 570 ? 14.208 -8.487 -20.500 1.00 94.38 570 ILE A CA 1
ATOM 4553 C C . ILE A 1 570 ? 13.839 -7.027 -20.811 1.00 94.38 570 ILE A C 1
ATOM 4555 O O . ILE A 1 570 ? 14.015 -6.588 -21.945 1.00 94.38 570 ILE A O 1
ATOM 4559 N N . PHE A 1 571 ? 13.373 -6.263 -19.819 1.00 92.81 571 PHE A N 1
ATOM 4560 C CA . PHE A 1 571 ? 12.951 -4.866 -20.000 1.00 92.81 571 PHE A CA 1
ATOM 4561 C C . PHE A 1 571 ? 14.108 -3.862 -19.945 1.00 92.81 571 PHE A C 1
ATOM 4563 O O . PHE A 1 571 ? 13.952 -2.710 -20.339 1.00 92.81 571 PHE A O 1
ATOM 4570 N N . GLU A 1 572 ? 15.279 -4.309 -19.501 1.00 91.06 572 GLU A N 1
ATOM 4571 C CA . GLU A 1 572 ? 16.474 -3.481 -19.320 1.00 91.06 572 GLU A CA 1
ATOM 4572 C C . GLU A 1 572 ? 17.646 -3.971 -20.183 1.00 91.06 572 GLU A C 1
ATOM 4574 O O . GLU A 1 572 ? 18.810 -3.647 -19.935 1.00 91.06 572 GLU A O 1
ATOM 4579 N N . SER A 1 573 ? 17.347 -4.778 -21.202 1.00 94.94 573 SER A N 1
ATOM 4580 C CA . SER A 1 573 ? 18.327 -5.282 -22.160 1.00 94.94 573 SER A CA 1
ATOM 4581 C C . SER A 1 573 ? 18.426 -4.367 -23.385 1.00 94.94 573 SER A C 1
ATOM 4583 O O . SER A 1 573 ? 17.406 -3.871 -23.870 1.00 94.94 573 SER A O 1
ATOM 4585 N N . PRO A 1 574 ? 19.629 -4.176 -23.957 1.00 96.56 574 PRO A N 1
ATOM 4586 C CA . PRO A 1 574 ? 19.784 -3.609 -25.291 1.00 96.56 574 PRO A CA 1
ATOM 4587 C C . PRO A 1 574 ? 18.957 -4.364 -26.340 1.00 96.56 574 PRO A C 1
ATOM 4589 O O . PRO A 1 574 ? 18.778 -5.580 -26.253 1.00 96.56 574 PRO A O 1
ATOM 4592 N N . LEU A 1 575 ? 18.495 -3.660 -27.374 1.00 97.00 575 LEU A N 1
ATOM 4593 C CA . LEU A 1 575 ? 17.720 -4.252 -28.471 1.00 97.00 575 LEU A CA 1
ATOM 4594 C C . LEU A 1 575 ? 18.478 -4.157 -29.794 1.00 97.00 575 LEU A C 1
ATOM 4596 O O . LEU A 1 575 ? 18.992 -3.097 -30.136 1.00 97.00 575 LEU A O 1
ATOM 4600 N N . LEU A 1 576 ? 18.496 -5.223 -30.592 1.00 96.62 576 LEU A N 1
ATOM 4601 C CA . LEU A 1 576 ? 19.053 -5.188 -31.947 1.00 96.62 576 LEU A CA 1
ATOM 4602 C C . LEU A 1 576 ? 17.961 -4.834 -32.968 1.00 96.62 576 LEU A C 1
ATOM 4604 O O . LEU A 1 576 ? 17.227 -5.708 -33.430 1.00 96.62 576 LEU A O 1
ATOM 4608 N N . ARG A 1 577 ? 17.850 -3.557 -33.348 1.00 94.81 577 ARG A N 1
ATOM 4609 C CA . ARG A 1 577 ? 16.886 -3.078 -34.358 1.00 94.81 577 ARG A CA 1
ATOM 4610 C C . ARG A 1 577 ? 17.601 -2.775 -35.668 1.00 94.81 577 ARG A C 1
ATOM 4612 O O . ARG A 1 577 ? 18.532 -1.980 -35.690 1.00 94.81 577 ARG A O 1
ATOM 4619 N N . ASP A 1 578 ? 17.183 -3.428 -36.751 1.00 92.19 578 ASP A N 1
ATOM 4620 C CA . ASP A 1 578 ? 17.725 -3.219 -38.104 1.00 92.19 578 ASP A CA 1
ATOM 4621 C C . ASP A 1 578 ? 19.264 -3.304 -38.182 1.00 92.19 578 ASP A C 1
ATOM 4623 O O . ASP A 1 578 ? 19.921 -2.565 -38.913 1.00 92.19 578 ASP A O 1
ATOM 4627 N N . GLY A 1 579 ? 19.856 -4.213 -37.398 1.00 91.12 579 GLY A N 1
ATOM 4628 C CA . GLY A 1 579 ? 21.308 -4.407 -37.315 1.00 91.12 579 GLY A CA 1
ATOM 4629 C C . GLY A 1 579 ? 22.050 -3.391 -36.438 1.00 91.12 579 GLY A C 1
ATOM 4630 O O . GLY A 1 579 ? 23.270 -3.479 -36.318 1.00 91.12 579 GLY A O 1
ATOM 4631 N N . VAL A 1 580 ? 21.340 -2.457 -35.800 1.00 95.31 580 VAL A N 1
ATOM 4632 C CA . VAL A 1 580 ? 21.892 -1.473 -34.863 1.00 95.31 580 VAL A CA 1
ATOM 4633 C C . VAL A 1 580 ? 21.533 -1.862 -33.432 1.00 95.31 580 VAL A C 1
ATOM 4635 O O . VAL A 1 580 ? 20.367 -2.094 -33.108 1.00 95.31 580 VAL A O 1
ATOM 4638 N N . LEU A 1 581 ? 22.544 -1.924 -32.563 1.00 95.75 581 LEU A N 1
ATOM 4639 C CA . LEU A 1 581 ? 22.349 -2.165 -31.138 1.00 95.75 581 LEU A CA 1
ATOM 4640 C C . LEU A 1 581 ? 21.870 -0.876 -30.461 1.00 95.75 581 LEU A C 1
ATOM 4642 O O . LEU A 1 581 ? 22.607 0.106 -30.375 1.00 95.75 581 LEU A O 1
ATOM 4646 N N . ILE A 1 582 ? 20.629 -0.886 -29.995 1.00 97.06 582 ILE A N 1
ATOM 4647 C CA . ILE A 1 582 ? 20.021 0.184 -29.212 1.00 97.06 582 ILE A CA 1
ATOM 4648 C C . ILE A 1 582 ? 20.445 0.001 -27.749 1.00 97.06 582 ILE A C 1
ATOM 4650 O O . ILE A 1 582 ? 20.134 -1.047 -27.179 1.00 97.06 582 ILE A O 1
ATOM 4654 N N . PRO A 1 583 ? 21.137 0.981 -27.137 1.00 96.00 583 PRO A N 1
ATOM 4655 C CA . PRO A 1 583 ? 21.565 0.900 -25.741 1.00 96.00 583 PRO A CA 1
ATOM 4656 C C . PRO A 1 583 ? 20.386 0.759 -24.778 1.00 96.00 583 PRO A C 1
ATOM 4658 O O . PRO A 1 583 ? 19.305 1.293 -25.040 1.00 96.00 583 PRO A O 1
ATOM 4661 N N . HIS A 1 584 ? 20.605 0.080 -23.653 1.00 94.62 584 HIS A N 1
ATOM 4662 C CA . HIS A 1 584 ? 19.549 -0.199 -22.680 1.00 94.62 584 HIS A CA 1
ATOM 4663 C C . HIS A 1 584 ? 18.899 1.067 -22.115 1.00 94.62 584 HIS A C 1
ATOM 4665 O O . HIS A 1 584 ? 17.688 1.099 -21.944 1.00 94.62 584 HIS A O 1
ATOM 4671 N N . GLU A 1 585 ? 19.659 2.143 -21.919 1.00 94.81 585 GLU A N 1
ATOM 4672 C CA . GLU A 1 585 ? 19.156 3.419 -21.412 1.00 94.81 585 GLU A CA 1
ATOM 4673 C C . GLU A 1 585 ? 18.077 3.982 -22.338 1.00 94.81 585 GLU A C 1
ATOM 4675 O O . GLU A 1 585 ? 17.052 4.496 -21.893 1.00 94.81 585 GLU A O 1
ATOM 4680 N N . LYS A 1 586 ? 18.288 3.831 -23.651 1.00 95.69 586 LYS A N 1
ATOM 4681 C CA . LYS A 1 586 ? 17.322 4.242 -24.666 1.00 95.69 586 LYS A CA 1
ATOM 4682 C C . LYS A 1 586 ? 16.119 3.301 -24.702 1.00 95.69 586 LYS A C 1
ATOM 4684 O O . LYS A 1 586 ? 15.002 3.782 -24.842 1.00 95.69 586 LYS A O 1
ATOM 4689 N N . VAL A 1 587 ? 16.327 1.993 -24.545 1.00 96.19 587 VAL A N 1
ATOM 4690 C CA . VAL A 1 587 ? 15.234 1.008 -24.453 1.00 96.19 587 VAL A CA 1
ATOM 4691 C C . VAL A 1 587 ? 14.326 1.320 -23.263 1.00 96.19 587 VAL A C 1
ATOM 4693 O O . VAL A 1 587 ? 13.118 1.432 -23.444 1.00 96.19 587 VAL A O 1
ATOM 4696 N N . VAL A 1 588 ? 14.904 1.544 -22.081 1.00 95.12 588 VAL A N 1
ATOM 4697 C CA . VAL A 1 588 ? 14.185 1.897 -20.848 1.00 95.12 588 VAL A CA 1
ATOM 4698 C C . VAL A 1 588 ? 13.446 3.227 -21.008 1.00 95.12 588 VAL A C 1
ATOM 4700 O O . VAL A 1 588 ? 12.267 3.313 -20.669 1.00 95.12 588 VAL A O 1
ATOM 4703 N N . ALA A 1 589 ? 14.090 4.251 -21.580 1.00 95.19 589 ALA A N 1
ATOM 4704 C CA . ALA A 1 589 ? 13.450 5.542 -21.833 1.00 95.19 589 ALA A CA 1
ATOM 4705 C C . ALA A 1 589 ? 12.252 5.430 -22.794 1.00 95.19 589 ALA A C 1
ATOM 4707 O O . ALA A 1 589 ? 11.191 6.000 -22.535 1.00 95.19 589 ALA A O 1
ATOM 4708 N N . GLU A 1 590 ? 12.401 4.693 -23.898 1.00 95.62 590 GLU A N 1
ATOM 4709 C CA . GLU A 1 590 ? 11.323 4.502 -24.872 1.00 95.62 590 GLU A CA 1
ATOM 4710 C C . GLU A 1 590 ? 10.187 3.631 -24.303 1.00 95.62 590 GLU A C 1
ATOM 4712 O O . GLU A 1 590 ? 9.017 3.966 -24.500 1.00 95.62 590 GLU A O 1
ATOM 4717 N N . LEU A 1 591 ? 10.503 2.569 -23.547 1.00 95.06 591 LEU A N 1
ATOM 4718 C CA . LEU A 1 591 ? 9.510 1.758 -22.829 1.00 95.06 591 LEU A CA 1
ATOM 4719 C C . LEU A 1 591 ? 8.721 2.609 -21.837 1.00 95.06 591 LEU A C 1
ATOM 4721 O O . LEU A 1 591 ? 7.493 2.545 -21.833 1.00 95.06 591 LEU A O 1
ATOM 4725 N N . ALA A 1 592 ? 9.393 3.436 -21.036 1.00 93.38 592 ALA A N 1
ATOM 4726 C CA . ALA A 1 592 ? 8.740 4.347 -20.101 1.00 93.38 592 ALA A CA 1
ATOM 4727 C C . ALA A 1 592 ? 7.832 5.360 -20.826 1.00 93.38 592 ALA A C 1
ATOM 4729 O O . ALA A 1 592 ? 6.739 5.667 -20.357 1.00 93.38 592 ALA A O 1
ATOM 4730 N N . ALA A 1 593 ? 8.237 5.868 -21.991 1.00 94.44 593 ALA A N 1
ATOM 4731 C CA . ALA A 1 593 ? 7.422 6.806 -22.767 1.00 94.44 593 ALA A CA 1
ATOM 4732 C C . ALA A 1 593 ? 6.168 6.161 -23.390 1.00 94.44 593 ALA A C 1
ATOM 4734 O O . ALA A 1 593 ? 5.121 6.811 -23.534 1.00 94.44 593 ALA A O 1
ATOM 4735 N N . ASP A 1 594 ? 6.258 4.892 -23.783 1.00 95.56 594 ASP A N 1
ATOM 4736 C CA . ASP A 1 594 ? 5.186 4.192 -24.492 1.00 95.56 594 ASP A CA 1
ATOM 4737 C C . ASP A 1 594 ? 4.284 3.345 -23.587 1.00 95.56 594 ASP A C 1
ATOM 4739 O O . ASP A 1 594 ? 3.130 3.102 -23.949 1.00 95.56 594 ASP A O 1
ATOM 4743 N N . THR A 1 595 ? 4.769 2.930 -22.418 1.00 94.94 595 THR A N 1
ATOM 4744 C CA . THR A 1 595 ? 4.048 2.051 -21.492 1.00 94.94 595 THR A CA 1
ATOM 4745 C C . THR A 1 595 ? 3.753 2.741 -20.168 1.00 94.94 595 THR A C 1
ATOM 4747 O O . THR A 1 595 ? 4.504 3.579 -19.673 1.00 94.94 595 THR A O 1
ATOM 4750 N N . LEU A 1 596 ? 2.614 2.380 -19.591 1.00 92.69 596 LEU A N 1
ATOM 4751 C CA . LEU A 1 596 ? 2.262 2.737 -18.227 1.00 92.69 596 LEU A CA 1
ATOM 4752 C C . LEU A 1 596 ? 2.936 1.780 -17.238 1.00 92.69 596 LEU A C 1
ATOM 4754 O O . LEU A 1 596 ? 3.504 2.221 -16.244 1.00 92.69 596 LEU A O 1
ATOM 4758 N N . ASP A 1 597 ? 2.847 0.482 -17.523 1.00 91.69 597 ASP A N 1
ATOM 4759 C CA . ASP A 1 597 ? 3.329 -0.590 -16.659 1.00 91.69 597 ASP A CA 1
ATOM 4760 C C . ASP A 1 597 ? 3.836 -1.752 -17.518 1.00 91.69 597 ASP A C 1
ATOM 4762 O O . ASP A 1 597 ? 3.320 -2.005 -18.616 1.00 91.69 597 ASP A O 1
ATOM 4766 N N . HIS A 1 598 ? 4.846 -2.454 -17.024 1.00 93.31 598 HIS A N 1
ATOM 4767 C CA . HIS A 1 598 ? 5.395 -3.643 -17.652 1.00 93.31 598 HIS A CA 1
ATOM 4768 C C . HIS A 1 598 ? 5.850 -4.622 -16.574 1.00 93.31 598 HIS A C 1
ATOM 4770 O O . HIS A 1 598 ? 6.583 -4.272 -15.657 1.00 93.31 598 HIS A O 1
ATOM 4776 N N . VAL A 1 599 ? 5.387 -5.866 -16.681 1.00 93.12 599 VAL A N 1
ATOM 4777 C CA . VAL A 1 599 ? 5.605 -6.889 -15.654 1.00 93.12 599 VAL A CA 1
ATOM 4778 C C . VAL A 1 599 ? 6.003 -8.192 -16.316 1.00 93.12 599 VAL A C 1
ATOM 4780 O O . VAL A 1 599 ? 5.361 -8.638 -17.272 1.00 93.12 599 VAL A O 1
ATOM 4783 N N . SER A 1 600 ? 7.031 -8.827 -15.772 1.00 94.62 600 SER A N 1
ATOM 4784 C CA . SER A 1 600 ? 7.432 -10.186 -16.103 1.00 94.62 600 SER A CA 1
ATOM 4785 C C . SER A 1 600 ? 7.373 -11.055 -14.849 1.00 94.62 600 SER A C 1
ATOM 4787 O O . SER A 1 600 ? 7.693 -10.614 -13.745 1.00 94.62 600 SER A O 1
ATOM 4789 N N . SER A 1 601 ? 6.904 -12.292 -14.988 1.00 95.06 601 SER A N 1
ATOM 4790 C CA . SER A 1 601 ? 6.744 -13.184 -13.837 1.00 95.06 601 SER A CA 1
ATOM 4791 C C . SER A 1 601 ? 6.696 -14.657 -14.222 1.00 95.06 601 SER A C 1
ATOM 4793 O O . SER A 1 601 ? 6.291 -15.027 -15.325 1.00 95.06 601 SER A O 1
ATOM 4795 N N . LEU A 1 602 ? 7.069 -15.520 -13.275 1.00 94.56 602 LEU A N 1
ATOM 4796 C CA . LEU A 1 602 ? 6.743 -16.944 -13.327 1.00 94.56 602 LEU A CA 1
ATOM 4797 C C . LEU A 1 602 ? 5.383 -17.168 -12.655 1.00 94.56 602 LEU A C 1
ATOM 4799 O O . LEU A 1 602 ? 5.249 -17.065 -11.436 1.00 94.56 602 LEU A O 1
ATOM 4803 N N . GLY A 1 603 ? 4.372 -17.473 -13.459 1.00 93.31 603 GLY A N 1
ATOM 4804 C CA . GLY A 1 603 ? 2.971 -17.555 -13.058 1.00 93.31 603 GLY A CA 1
ATOM 4805 C C . GLY A 1 603 ? 2.232 -16.218 -13.143 1.00 93.31 603 GLY A C 1
ATOM 4806 O O . GLY A 1 603 ? 2.835 -15.143 -13.138 1.00 93.31 603 GLY A O 1
ATOM 4807 N N . LEU A 1 604 ? 0.898 -16.287 -13.196 1.00 90.31 604 LEU A N 1
ATOM 4808 C CA . LEU A 1 604 ? 0.006 -15.145 -13.472 1.00 90.31 604 LEU A CA 1
ATOM 4809 C C . LEU A 1 604 ? 0.056 -14.036 -12.409 1.00 90.31 604 LEU A C 1
ATOM 4811 O O . LEU A 1 604 ? -0.347 -12.907 -12.676 1.00 90.31 604 LEU A O 1
ATOM 4815 N N . LYS A 1 605 ? 0.531 -14.363 -11.205 1.00 85.88 605 LYS A N 1
ATOM 4816 C CA . LYS A 1 605 ? 0.725 -13.435 -10.078 1.00 85.88 605 LYS A CA 1
ATOM 4817 C C . LYS A 1 605 ? 2.075 -13.649 -9.393 1.00 85.88 605 LYS A C 1
ATOM 4819 O O . LYS A 1 605 ? 2.212 -13.412 -8.196 1.00 85.88 605 LYS A O 1
ATOM 4824 N N . GLY A 1 606 ? 3.037 -14.201 -10.130 1.00 88.50 606 GLY A N 1
ATOM 4825 C CA . GLY A 1 606 ? 4.377 -14.411 -9.606 1.00 88.50 606 GLY A CA 1
ATOM 4826 C C . GLY A 1 606 ? 5.096 -13.091 -9.360 1.00 88.50 606 GLY A C 1
ATOM 4827 O O . GLY A 1 606 ? 4.825 -12.088 -10.015 1.00 88.50 606 GLY A O 1
ATOM 4828 N N . SER A 1 607 ? 6.053 -13.121 -8.448 1.00 88.75 607 SER A N 1
ATOM 4829 C CA . SER A 1 607 ? 7.030 -12.055 -8.252 1.00 88.75 607 SER A CA 1
ATOM 4830 C C . SER A 1 607 ? 8.431 -12.649 -8.132 1.00 88.75 607 SER A C 1
ATOM 4832 O O . SER A 1 607 ? 8.600 -13.877 -8.126 1.00 88.75 607 SER A O 1
ATOM 4834 N N . ARG A 1 608 ? 9.447 -11.785 -8.031 1.00 88.56 608 ARG A N 1
ATOM 4835 C CA . ARG A 1 608 ? 10.838 -12.196 -7.816 1.00 88.56 608 ARG A CA 1
ATOM 4836 C C . ARG A 1 608 ? 10.928 -13.222 -6.684 1.00 88.56 608 ARG A C 1
ATOM 4838 O O . ARG A 1 608 ? 10.381 -13.043 -5.595 1.00 88.56 608 ARG A O 1
ATOM 4845 N N . PHE A 1 609 ? 11.582 -14.341 -6.974 1.00 89.75 609 PHE A N 1
ATOM 4846 C CA . PHE A 1 609 ? 11.745 -15.501 -6.087 1.00 89.75 609 PHE A CA 1
ATOM 4847 C C . PHE A 1 609 ? 10.475 -16.230 -5.638 1.00 89.75 609 PHE A C 1
ATOM 4849 O O . PHE A 1 609 ? 10.548 -17.233 -4.918 1.00 89.75 609 PHE A O 1
ATOM 4856 N N . THR A 1 610 ? 9.308 -15.763 -6.068 1.00 88.19 610 THR A N 1
ATOM 4857 C CA . THR A 1 610 ? 8.019 -16.262 -5.613 1.00 88.19 610 THR A CA 1
ATOM 4858 C C . THR A 1 610 ? 7.119 -16.521 -6.813 1.00 88.19 610 THR A C 1
ATOM 4860 O O . THR A 1 610 ? 6.190 -15.754 -7.061 1.00 88.19 610 THR A O 1
ATOM 4863 N N . PRO A 1 611 ? 7.336 -17.627 -7.552 1.00 90.75 611 PRO A N 1
ATOM 4864 C CA . PRO A 1 611 ? 6.327 -18.071 -8.496 1.00 90.75 611 PRO A CA 1
ATOM 4865 C C . PRO A 1 611 ? 5.026 -18.369 -7.742 1.00 90.75 611 PRO A C 1
ATOM 4867 O O . PRO A 1 611 ? 5.058 -18.806 -6.583 1.00 90.75 611 PRO A O 1
ATOM 4870 N N . GLU A 1 612 ? 3.897 -18.096 -8.384 1.00 88.81 612 GLU A N 1
ATOM 4871 C CA . GLU A 1 612 ? 2.555 -18.311 -7.828 1.00 88.81 612 GLU A CA 1
ATOM 4872 C C . GLU A 1 612 ? 1.690 -19.060 -8.865 1.00 88.81 612 GLU A C 1
ATOM 4874 O O . GLU A 1 612 ? 2.186 -19.966 -9.533 1.00 88.81 612 GLU A O 1
ATOM 4879 N N . GLU A 1 613 ? 0.397 -18.745 -8.980 1.00 91.12 613 GLU A N 1
ATOM 4880 C CA . GLU A 1 613 ? -0.586 -19.438 -9.828 1.00 91.12 613 GLU A CA 1
ATOM 4881 C C . GLU A 1 613 ? -0.060 -19.747 -11.247 1.00 91.12 613 GLU A C 1
ATOM 4883 O O . GLU A 1 613 ? 0.370 -18.850 -11.972 1.00 91.12 613 GLU A O 1
ATOM 4888 N N . PHE A 1 614 ? -0.151 -21.019 -11.658 1.00 93.38 614 PHE A N 1
ATOM 4889 C CA . PHE A 1 614 ? 0.352 -21.536 -12.943 1.00 93.38 614 PHE A CA 1
ATOM 4890 C C . PHE A 1 614 ? 1.850 -21.255 -13.178 1.00 93.38 614 PHE A C 1
ATOM 4892 O O . PHE A 1 614 ? 2.215 -20.645 -14.185 1.00 93.38 614 PHE A O 1
ATOM 4899 N N . PRO A 1 615 ? 2.746 -21.723 -12.286 1.00 91.50 615 PRO A N 1
ATOM 4900 C CA . PRO A 1 615 ? 4.161 -21.346 -12.287 1.00 91.50 615 PRO A CA 1
ATOM 4901 C C . PRO A 1 615 ? 4.932 -21.844 -13.517 1.00 91.50 615 PRO A C 1
ATOM 4903 O O . PRO A 1 615 ? 6.049 -21.396 -13.754 1.00 91.50 615 PRO A O 1
ATOM 4906 N N . GLN A 1 616 ? 4.358 -22.759 -14.304 1.00 92.88 616 GLN A N 1
ATOM 4907 C CA . GLN A 1 616 ? 4.874 -23.179 -15.608 1.00 92.88 616 GLN A CA 1
ATOM 4908 C C . GLN A 1 616 ? 4.739 -22.109 -16.701 1.00 92.88 616 GLN A C 1
ATOM 4910 O O . GLN A 1 616 ? 5.291 -22.288 -17.782 1.00 92.88 616 GLN A O 1
ATOM 4915 N N . LEU A 1 617 ? 4.025 -21.012 -16.456 1.00 95.25 617 LEU A N 1
ATOM 4916 C CA . LEU A 1 617 ? 3.905 -19.912 -17.406 1.00 95.25 617 LEU A CA 1
ATOM 4917 C C . LEU A 1 617 ? 4.956 -18.842 -17.115 1.00 95.25 617 LEU A C 1
ATOM 4919 O O . LEU A 1 617 ? 4.976 -18.282 -16.024 1.00 95.25 617 LEU A O 1
ATOM 4923 N N . ALA A 1 618 ? 5.783 -18.506 -18.097 1.00 95.88 618 ALA A N 1
ATOM 4924 C CA . ALA A 1 618 ? 6.493 -17.234 -18.106 1.00 95.88 618 ALA A CA 1
ATOM 4925 C C . ALA A 1 618 ? 5.560 -16.180 -18.716 1.00 95.88 618 ALA A C 1
ATOM 4927 O O . ALA A 1 618 ? 5.108 -16.317 -19.855 1.00 95.88 618 ALA A O 1
ATOM 4928 N N . CYS A 1 619 ? 5.227 -15.164 -17.930 1.00 96.19 619 CYS A N 1
ATOM 4929 C CA . CYS A 1 619 ? 4.294 -14.110 -18.300 1.00 96.19 619 CYS A CA 1
ATOM 4930 C C . CYS A 1 619 ? 5.080 -12.838 -18.606 1.00 96.19 619 CYS A C 1
ATOM 4932 O O . CYS A 1 619 ? 5.920 -12.447 -17.802 1.00 96.19 619 CYS A O 1
ATOM 4934 N N . ILE A 1 620 ? 4.794 -12.186 -19.733 1.00 96.75 620 ILE A N 1
ATOM 4935 C CA . ILE A 1 620 ? 5.310 -10.852 -20.073 1.00 96.75 620 ILE A CA 1
ATOM 4936 C C . ILE A 1 620 ? 4.109 -9.981 -20.408 1.00 96.75 620 ILE A C 1
ATOM 4938 O O . ILE A 1 620 ? 3.340 -10.295 -21.317 1.00 96.75 620 ILE A O 1
ATOM 4942 N N . THR A 1 621 ? 3.919 -8.912 -19.646 1.00 96.38 621 THR A N 1
ATOM 4943 C CA . THR A 1 621 ? 2.751 -8.040 -19.734 1.00 96.38 621 THR A CA 1
ATOM 4944 C C . THR A 1 621 ? 3.169 -6.605 -19.983 1.00 96.38 621 THR A C 1
ATOM 4946 O O . THR A 1 621 ? 4.056 -6.109 -19.301 1.00 96.38 621 THR A O 1
ATOM 4949 N N . LEU A 1 622 ? 2.480 -5.932 -20.904 1.00 97.56 622 LEU A N 1
ATOM 4950 C CA . LEU A 1 622 ? 2.555 -4.488 -21.112 1.00 97.56 622 LEU A CA 1
ATOM 4951 C C . LEU A 1 622 ? 1.171 -3.876 -20.888 1.00 97.56 622 LEU A C 1
ATOM 4953 O O . LEU A 1 622 ? 0.171 -4.387 -21.403 1.00 97.56 622 LEU A O 1
ATOM 4957 N N . LYS A 1 623 ? 1.107 -2.760 -20.165 1.00 96.44 623 LYS A N 1
ATOM 4958 C CA . LYS A 1 623 ? -0.081 -1.907 -20.064 1.00 96.44 623 LYS A CA 1
ATOM 4959 C C . LYS A 1 623 ? 0.233 -0.543 -20.663 1.00 96.44 623 LYS A C 1
ATOM 4961 O O . LYS A 1 623 ? 1.261 0.053 -20.356 1.00 96.44 623 LYS A O 1
ATOM 4966 N N . LEU A 1 624 ? -0.646 -0.052 -21.525 1.00 96.69 624 LEU A N 1
ATOM 4967 C CA . LEU A 1 624 ? -0.429 1.166 -22.305 1.00 96.69 624 LEU A CA 1
ATOM 4968 C C . LEU A 1 624 ? -1.754 1.863 -22.636 1.00 96.69 624 LEU A C 1
ATOM 4970 O O . LEU A 1 624 ? -2.829 1.293 -22.469 1.00 96.69 624 LEU A O 1
ATOM 4974 N N . GLU A 1 625 ? -1.673 3.105 -23.109 1.00 95.75 625 GLU A N 1
ATOM 4975 C CA . GLU A 1 625 ? -2.812 3.830 -23.690 1.00 95.75 625 GLU A CA 1
ATOM 4976 C C . GLU A 1 625 ? -3.383 3.047 -24.883 1.00 95.75 625 GLU A C 1
ATOM 4978 O O . GLU A 1 625 ? -2.629 2.429 -25.641 1.00 95.75 625 GLU A O 1
ATOM 4983 N N . VAL A 1 626 ? -4.707 3.059 -25.067 1.00 93.75 626 VAL A N 1
ATOM 4984 C CA . VAL A 1 626 ? -5.379 2.277 -26.125 1.00 93.75 626 VAL A CA 1
ATOM 4985 C C . VAL A 1 626 ? -4.842 2.638 -27.513 1.00 93.75 626 VAL A C 1
ATOM 4987 O O . VAL A 1 626 ? -4.608 1.762 -28.346 1.00 93.75 626 VAL A O 1
ATOM 4990 N N . GLU A 1 627 ? -4.558 3.916 -27.744 1.00 95.25 627 GLU A N 1
ATOM 4991 C CA . GLU A 1 627 ? -4.020 4.455 -28.995 1.00 95.25 627 GLU A CA 1
ATOM 4992 C C . GLU A 1 627 ? -2.609 3.936 -29.307 1.00 95.25 627 GLU A C 1
ATOM 4994 O O . GLU A 1 627 ? -2.174 3.972 -30.457 1.00 95.25 627 GLU A O 1
ATOM 4999 N N . LYS A 1 628 ? -1.885 3.435 -28.298 1.00 96.50 628 LYS A N 1
ATOM 5000 C CA . LYS A 1 628 ? -0.542 2.865 -28.447 1.00 96.50 628 LYS A CA 1
ATOM 5001 C C . LYS A 1 628 ? -0.561 1.349 -28.672 1.00 96.50 628 LYS A C 1
ATOM 5003 O O . LYS A 1 628 ? 0.514 0.758 -28.719 1.00 96.50 628 LYS A O 1
ATOM 5008 N N . TYR A 1 629 ? -1.726 0.710 -28.837 1.00 94.81 629 TYR A N 1
ATOM 5009 C CA . TYR A 1 629 ? -1.855 -0.750 -28.994 1.00 94.81 629 TYR A CA 1
ATOM 5010 C C . TYR A 1 629 ? -0.825 -1.355 -29.963 1.00 94.81 629 TYR A C 1
ATOM 5012 O O . TYR A 1 629 ? -0.098 -2.278 -29.596 1.00 94.81 629 TYR A O 1
ATOM 5020 N N . GLU A 1 630 ? -0.704 -0.795 -31.171 1.00 95.81 630 GLU A N 1
ATOM 5021 C CA . GLU A 1 630 ? 0.240 -1.279 -32.188 1.00 95.81 630 GLU A CA 1
ATOM 5022 C C . GLU A 1 630 ? 1.698 -1.189 -31.719 1.00 95.81 630 GLU A C 1
ATOM 5024 O O . GLU A 1 630 ? 2.484 -2.109 -31.945 1.00 95.81 630 GLU A O 1
ATOM 5029 N N . LYS A 1 631 ? 2.062 -0.116 -31.003 1.00 96.88 631 LYS A N 1
ATOM 5030 C CA . LYS A 1 631 ? 3.388 0.001 -30.382 1.00 96.88 631 LYS A CA 1
ATOM 5031 C C . LYS A 1 631 ? 3.608 -1.085 -29.338 1.00 96.88 631 LYS A C 1
ATOM 5033 O O . LYS A 1 631 ? 4.693 -1.647 -29.293 1.00 96.88 631 LYS A O 1
ATOM 5038 N N . GLY A 1 632 ? 2.596 -1.408 -28.533 1.00 97.19 632 GLY A N 1
ATOM 5039 C CA . GLY A 1 632 ? 2.665 -2.506 -27.568 1.00 97.19 632 GLY A CA 1
ATOM 5040 C C . GLY A 1 632 ? 2.965 -3.855 -28.232 1.00 97.19 632 GLY A C 1
ATOM 5041 O O . GLY A 1 632 ? 3.793 -4.614 -27.734 1.00 97.19 632 GLY A O 1
ATOM 5042 N N . ILE A 1 633 ? 2.365 -4.134 -29.394 1.00 95.75 633 ILE A N 1
ATOM 5043 C CA . ILE A 1 633 ? 2.663 -5.345 -30.177 1.00 95.75 633 ILE A CA 1
ATOM 5044 C C . ILE A 1 633 ? 4.110 -5.339 -30.687 1.00 95.75 633 ILE A C 1
ATOM 5046 O O . ILE A 1 633 ? 4.808 -6.346 -30.551 1.00 95.75 633 ILE A O 1
ATOM 5050 N N . HIS A 1 634 ? 4.590 -4.210 -31.217 1.00 96.75 634 HIS A N 1
ATOM 5051 C CA . HIS A 1 634 ? 5.991 -4.078 -31.629 1.00 96.75 634 HIS A CA 1
ATOM 5052 C C . HIS A 1 634 ? 6.962 -4.231 -30.452 1.00 96.75 634 HIS A C 1
ATOM 5054 O O . HIS A 1 634 ? 7.986 -4.892 -30.597 1.00 96.75 634 HIS A O 1
ATOM 5060 N N . TRP A 1 635 ? 6.625 -3.697 -29.276 1.00 97.69 635 TRP A N 1
ATOM 5061 C CA . TRP A 1 635 ? 7.414 -3.885 -28.061 1.00 97.69 635 TRP A CA 1
ATOM 5062 C C . TRP A 1 635 ? 7.502 -5.350 -27.658 1.00 97.69 635 TRP A C 1
ATOM 5064 O O . TRP A 1 635 ? 8.599 -5.838 -27.413 1.00 97.69 635 TRP A O 1
ATOM 5074 N N . LEU A 1 636 ? 6.386 -6.083 -27.649 1.00 96.88 636 LEU A N 1
ATOM 5075 C CA . LEU A 1 636 ? 6.413 -7.522 -27.378 1.00 96.88 636 LEU A CA 1
ATOM 5076 C C . LEU A 1 636 ? 7.284 -8.272 -28.391 1.00 96.88 636 LEU A C 1
ATOM 5078 O O . LEU A 1 636 ? 8.056 -9.144 -28.002 1.00 96.88 636 LEU A O 1
ATOM 5082 N N . GLN A 1 637 ? 7.210 -7.920 -29.677 1.00 95.75 637 GLN A N 1
ATOM 5083 C CA . GLN A 1 637 ? 8.078 -8.510 -30.696 1.00 95.75 637 GLN A CA 1
ATOM 5084 C C . GLN A 1 637 ? 9.560 -8.208 -30.427 1.00 95.75 637 GLN A C 1
ATOM 5086 O O . GLN A 1 637 ? 10.396 -9.108 -30.496 1.00 95.75 637 GLN A O 1
ATOM 5091 N N . ASP A 1 638 ? 9.894 -6.958 -30.126 1.00 96.38 638 ASP A N 1
ATOM 5092 C CA . ASP A 1 638 ? 11.267 -6.536 -29.871 1.00 96.38 638 ASP A CA 1
ATOM 5093 C C . ASP A 1 638 ? 11.842 -7.195 -28.611 1.00 96.38 638 ASP A C 1
ATOM 5095 O O . ASP A 1 638 ? 12.937 -7.751 -28.661 1.00 96.38 638 ASP A O 1
ATOM 5099 N N . LEU A 1 639 ? 11.092 -7.201 -27.509 1.00 96.12 639 LEU A N 1
ATOM 5100 C CA . LEU A 1 639 ? 11.509 -7.807 -26.244 1.00 96.12 639 LEU A CA 1
ATOM 5101 C C . LEU A 1 639 ? 11.726 -9.319 -26.384 1.00 96.12 639 LEU A C 1
ATOM 5103 O O . LEU A 1 639 ? 12.714 -9.851 -25.886 1.00 96.12 639 LEU A O 1
ATOM 5107 N N . LEU A 1 640 ? 10.834 -10.014 -27.095 1.00 94.62 640 LEU A N 1
ATOM 5108 C CA . LEU A 1 640 ? 10.905 -11.470 -27.237 1.00 94.62 640 LEU A CA 1
ATOM 5109 C C . LEU A 1 640 ? 11.971 -11.938 -28.234 1.00 94.62 640 LEU A C 1
ATOM 5111 O O . LEU A 1 640 ? 12.540 -13.011 -28.043 1.00 94.62 640 LEU A O 1
ATOM 5115 N N . TYR A 1 641 ? 12.224 -11.177 -29.303 1.00 95.06 641 TYR A N 1
ATOM 5116 C CA . TYR A 1 641 ? 13.047 -11.648 -30.428 1.00 95.06 641 TYR A CA 1
ATOM 5117 C C . TYR A 1 641 ? 14.311 -10.829 -30.690 1.00 95.06 641 TYR A C 1
ATOM 5119 O O . TYR A 1 641 ? 15.181 -11.297 -31.425 1.00 95.06 641 TYR A O 1
ATOM 5127 N N . LYS A 1 642 ? 14.422 -9.611 -30.152 1.00 96.50 642 LYS A N 1
ATOM 5128 C CA . LYS A 1 642 ? 15.530 -8.689 -30.455 1.00 96.50 642 LYS A CA 1
ATOM 5129 C C . LYS A 1 642 ? 16.356 -8.289 -29.234 1.00 96.50 642 LYS A C 1
ATOM 5131 O O . LYS A 1 642 ? 17.391 -7.646 -29.426 1.00 96.50 642 LYS A O 1
ATOM 5136 N N . ALA A 1 643 ? 15.954 -8.676 -28.023 1.00 95.94 643 ALA A N 1
ATOM 5137 C CA . ALA A 1 643 ? 16.747 -8.474 -26.813 1.00 95.94 643 ALA A CA 1
ATOM 5138 C C . ALA A 1 643 ? 18.139 -9.109 -26.933 1.00 95.94 643 ALA A C 1
ATOM 5140 O O . ALA A 1 643 ? 18.291 -10.230 -27.420 1.00 95.94 643 ALA A O 1
ATOM 5141 N N . GLN A 1 644 ? 19.157 -8.359 -26.520 1.00 95.56 644 GLN A N 1
ATOM 5142 C CA . GLN A 1 644 ? 20.549 -8.784 -26.469 1.00 95.56 644 GLN A CA 1
ATOM 5143 C C . GLN A 1 644 ? 21.000 -8.791 -25.013 1.00 95.56 644 GLN A C 1
ATOM 5145 O O . GLN A 1 644 ? 21.062 -7.744 -24.372 1.00 95.56 644 GLN A O 1
ATOM 5150 N N . PHE A 1 645 ? 21.339 -9.968 -24.497 1.00 93.31 645 PHE A N 1
ATOM 5151 C CA . PHE A 1 645 ? 21.847 -10.108 -23.138 1.00 93.31 645 PHE A CA 1
ATOM 5152 C C . PHE A 1 645 ? 23.344 -9.814 -23.134 1.00 93.31 645 PHE A C 1
ATOM 5154 O O . PHE A 1 645 ? 24.141 -10.576 -23.679 1.00 93.31 645 PHE A O 1
ATOM 5161 N N . THR A 1 646 ? 23.722 -8.671 -22.570 1.00 92.19 646 THR A N 1
ATOM 5162 C CA . THR A 1 646 ? 25.125 -8.281 -22.423 1.00 92.19 646 THR A CA 1
ATOM 5163 C C . THR A 1 646 ? 25.637 -8.681 -21.047 1.00 92.19 646 THR A C 1
ATOM 5165 O O . THR A 1 646 ? 24.883 -8.669 -20.072 1.00 92.19 646 THR A O 1
ATOM 5168 N N . LYS A 1 647 ? 26.937 -8.992 -20.961 1.00 92.25 647 LYS A N 1
ATOM 5169 C CA . LYS A 1 647 ? 27.617 -9.312 -19.699 1.00 92.25 647 LYS A CA 1
ATOM 5170 C C . LYS A 1 647 ? 27.303 -8.281 -18.610 1.00 92.25 647 LYS A C 1
ATOM 5172 O O . LYS A 1 647 ? 26.825 -8.654 -17.547 1.00 92.25 647 LYS A O 1
ATOM 5177 N N . ASP A 1 648 ? 27.483 -6.997 -18.917 1.00 90.38 648 ASP A N 1
ATOM 5178 C CA . ASP A 1 648 ? 27.297 -5.913 -17.948 1.00 90.38 648 ASP A CA 1
ATOM 5179 C C . ASP A 1 648 ? 25.870 -5.880 -17.372 1.00 90.38 648 ASP A C 1
ATOM 5181 O O . ASP A 1 648 ? 25.697 -5.732 -16.164 1.00 90.38 648 ASP A O 1
ATOM 5185 N N . ARG A 1 649 ? 24.829 -6.079 -18.200 1.00 92.19 649 ARG A N 1
ATOM 5186 C CA . ARG A 1 649 ? 23.438 -6.102 -17.707 1.00 92.19 649 ARG A CA 1
ATOM 5187 C C . ARG A 1 649 ? 23.145 -7.344 -16.875 1.00 92.19 649 ARG A C 1
ATOM 5189 O O . ARG A 1 649 ? 22.475 -7.232 -15.852 1.00 92.19 649 ARG A O 1
ATOM 5196 N N . LEU A 1 650 ? 23.651 -8.509 -17.282 1.00 94.19 650 LEU A N 1
ATOM 5197 C CA . LEU A 1 650 ? 23.491 -9.745 -16.513 1.00 94.19 650 LEU A CA 1
ATOM 5198 C C . LEU A 1 650 ? 24.173 -9.646 -15.142 1.00 94.19 650 LEU A C 1
ATOM 5200 O O . LEU A 1 650 ? 23.590 -10.073 -14.147 1.00 94.19 650 LEU A O 1
ATOM 5204 N N . GLU A 1 651 ? 25.364 -9.047 -15.071 1.00 92.06 651 GLU A N 1
ATOM 5205 C CA . GLU A 1 651 ? 26.071 -8.823 -13.808 1.00 92.06 651 GLU A CA 1
ATOM 5206 C C . GLU A 1 651 ? 25.333 -7.835 -12.901 1.00 92.06 651 GLU A C 1
ATOM 5208 O O . GLU A 1 651 ? 25.146 -8.129 -11.721 1.00 92.06 651 GLU A O 1
ATOM 5213 N N . ILE A 1 652 ? 24.884 -6.690 -13.429 1.00 91.50 652 ILE A N 1
ATOM 5214 C CA . ILE A 1 652 ? 24.174 -5.669 -12.641 1.00 91.50 652 ILE A CA 1
ATOM 5215 C C . ILE A 1 652 ? 22.852 -6.228 -12.101 1.00 91.50 652 ILE A C 1
ATOM 5217 O O . ILE A 1 652 ? 22.626 -6.219 -10.888 1.00 91.50 652 ILE A O 1
ATOM 5221 N N . VAL A 1 653 ? 22.005 -6.788 -12.971 1.00 91.56 653 VAL A N 1
ATOM 5222 C CA . VAL A 1 653 ? 20.701 -7.340 -12.566 1.00 91.56 653 VAL A CA 1
ATOM 5223 C C . VAL A 1 653 ? 20.885 -8.556 -11.654 1.00 91.56 653 VAL A C 1
ATOM 5225 O O . VAL A 1 653 ? 20.191 -8.679 -10.645 1.00 91.56 653 VAL A O 1
ATOM 5228 N N . GLY A 1 654 ? 21.862 -9.424 -11.934 1.00 92.31 654 GLY A N 1
ATOM 5229 C CA . GLY A 1 654 ? 22.182 -10.571 -11.085 1.00 92.31 654 GLY A CA 1
ATOM 5230 C C . GLY A 1 654 ? 22.629 -10.166 -9.677 1.00 92.31 654 GLY A C 1
ATOM 5231 O O . GLY A 1 654 ? 22.135 -10.727 -8.696 1.00 92.31 654 GLY A O 1
ATOM 5232 N N . LYS A 1 655 ? 23.504 -9.157 -9.554 1.00 89.50 655 LYS A N 1
ATOM 5233 C CA . LYS A 1 655 ? 23.936 -8.602 -8.258 1.00 89.50 655 LYS A CA 1
ATOM 5234 C C . LYS A 1 655 ? 22.771 -7.962 -7.504 1.00 89.50 655 LYS A C 1
ATOM 5236 O O . LYS A 1 655 ? 22.618 -8.222 -6.311 1.00 89.50 655 LYS A O 1
ATOM 5241 N N . LYS A 1 656 ? 21.911 -7.199 -8.190 1.00 88.06 656 LYS A N 1
ATOM 5242 C CA . LYS A 1 656 ? 20.682 -6.624 -7.612 1.00 88.06 656 LYS A CA 1
ATOM 5243 C C . LYS A 1 656 ? 19.785 -7.714 -7.024 1.00 88.06 656 LYS A C 1
ATOM 5245 O O . LYS A 1 656 ? 19.469 -7.684 -5.837 1.00 88.06 656 LYS A O 1
ATOM 5250 N N . MET A 1 657 ? 19.475 -8.735 -7.825 1.00 90.25 657 MET A N 1
ATOM 5251 C CA . MET A 1 657 ? 18.695 -9.895 -7.391 1.00 90.25 657 MET A CA 1
ATOM 5252 C C . MET A 1 657 ? 19.335 -10.602 -6.188 1.00 90.25 657 MET A C 1
ATOM 5254 O O . MET A 1 657 ? 18.629 -10.975 -5.254 1.00 90.25 657 MET A O 1
ATOM 5258 N N . MET A 1 658 ? 20.657 -10.790 -6.177 1.00 88.19 658 MET A N 1
ATOM 5259 C CA . MET A 1 658 ? 21.357 -11.401 -5.042 1.00 88.19 658 MET A CA 1
ATOM 5260 C C . MET A 1 658 ? 21.257 -10.574 -3.763 1.00 88.19 658 MET A C 1
ATOM 5262 O O . MET A 1 658 ? 21.009 -11.150 -2.702 1.00 88.19 658 MET A O 1
ATOM 5266 N N . ASN A 1 659 ? 21.429 -9.255 -3.855 1.00 83.75 659 ASN A N 1
ATOM 5267 C CA . ASN A 1 659 ? 21.347 -8.361 -2.702 1.00 83.75 659 ASN A CA 1
ATOM 5268 C C . ASN A 1 659 ? 19.940 -8.372 -2.086 1.00 83.75 659 ASN A C 1
ATOM 5270 O O . ASN A 1 659 ? 19.801 -8.366 -0.863 1.00 83.75 659 ASN A O 1
ATOM 5274 N N . ASP A 1 660 ? 18.895 -8.518 -2.904 1.00 85.19 660 ASP A N 1
ATOM 5275 C CA . ASP A 1 660 ? 17.523 -8.659 -2.408 1.00 85.19 660 ASP A CA 1
ATOM 5276 C C . ASP A 1 660 ? 17.287 -9.959 -1.630 1.00 85.19 660 ASP A C 1
ATOM 5278 O O . ASP A 1 660 ? 16.389 -10.028 -0.790 1.00 85.19 660 ASP A O 1
ATOM 5282 N N . VAL A 1 661 ? 18.085 -11.009 -1.854 1.00 84.00 661 VAL A N 1
ATOM 5283 C CA . VAL A 1 661 ? 17.957 -12.245 -1.068 1.00 84.00 661 VAL A CA 1
ATOM 5284 C C . VAL A 1 661 ? 18.290 -11.997 0.406 1.00 84.00 661 VAL A C 1
ATOM 5286 O O . VAL A 1 661 ? 17.687 -12.639 1.269 1.00 84.00 661 VAL A O 1
ATOM 5289 N N . ALA A 1 662 ? 19.208 -11.075 0.716 1.00 73.00 662 ALA A N 1
ATOM 5290 C CA . ALA A 1 662 ? 19.579 -10.761 2.096 1.00 73.00 662 ALA A CA 1
ATOM 5291 C C . ALA A 1 662 ? 18.363 -10.275 2.904 1.00 73.00 662 ALA A C 1
ATOM 5293 O O . ALA A 1 662 ? 18.060 -10.834 3.960 1.00 73.00 662 ALA A O 1
ATOM 5294 N N . SER A 1 663 ? 17.578 -9.333 2.363 1.00 72.12 663 SER A N 1
ATOM 5295 C CA . SER A 1 663 ? 16.335 -8.884 3.010 1.00 72.12 663 SER A CA 1
ATOM 5296 C C . SER A 1 663 ? 15.321 -10.020 3.157 1.00 72.12 663 SER A C 1
ATOM 5298 O O . SER A 1 663 ? 14.757 -10.215 4.236 1.00 72.12 663 SER A O 1
ATOM 5300 N N . LYS A 1 664 ? 15.149 -10.845 2.116 1.00 80.94 664 LYS A N 1
ATOM 5301 C CA . LYS A 1 664 ? 14.178 -11.951 2.119 1.00 80.94 664 LYS A CA 1
ATOM 5302 C C . LYS A 1 664 ? 14.518 -13.063 3.109 1.00 80.94 664 LYS A C 1
ATOM 5304 O O . LYS A 1 664 ? 13.600 -13.697 3.627 1.00 80.94 664 LYS A O 1
ATOM 5309 N N . LYS A 1 665 ? 15.799 -13.285 3.424 1.00 79.31 665 LYS A N 1
ATOM 5310 C CA . LYS A 1 665 ? 16.231 -14.213 4.488 1.00 79.31 665 LYS A CA 1
ATOM 5311 C C . LYS A 1 665 ? 15.816 -13.743 5.885 1.00 79.31 665 LYS A C 1
ATOM 5313 O O . LYS A 1 665 ? 15.614 -14.584 6.757 1.00 79.31 665 LYS A O 1
ATOM 5318 N N . ARG A 1 666 ? 15.677 -12.428 6.097 1.00 75.25 666 ARG A N 1
ATOM 5319 C CA . ARG A 1 666 ? 15.232 -11.844 7.377 1.00 75.25 666 ARG A CA 1
ATOM 5320 C C . ARG A 1 666 ? 13.716 -11.940 7.566 1.00 75.25 666 ARG A C 1
ATOM 5322 O O . ARG A 1 666 ? 13.228 -11.872 8.690 1.00 75.25 666 ARG A O 1
ATOM 5329 N N . GLU A 1 667 ? 12.961 -12.139 6.486 1.00 78.19 667 GLU A N 1
ATOM 5330 C CA . GLU A 1 667 ? 11.515 -12.324 6.541 1.00 78.19 667 GLU A CA 1
ATOM 5331 C C . GLU A 1 667 ? 11.145 -13.800 6.792 1.00 78.19 667 GLU A C 1
ATOM 5333 O O . GLU A 1 667 ? 11.460 -14.695 6.006 1.00 78.19 667 GLU A O 1
ATOM 5338 N N . MET A 1 668 ? 10.378 -14.070 7.854 1.00 80.19 668 MET A N 1
ATOM 5339 C CA . MET A 1 668 ? 9.959 -15.437 8.201 1.00 80.19 668 MET A CA 1
ATOM 5340 C C . MET A 1 668 ? 9.133 -16.102 7.085 1.00 80.19 668 MET A C 1
ATOM 5342 O O . MET A 1 668 ? 9.345 -17.266 6.747 1.00 80.19 668 MET A O 1
ATOM 5346 N N . ARG A 1 669 ? 8.186 -15.368 6.486 1.00 84.25 669 ARG A N 1
ATOM 5347 C CA . ARG A 1 669 ? 7.218 -15.933 5.534 1.00 84.25 669 ARG A CA 1
ATOM 5348 C C . ARG A 1 669 ? 7.874 -16.438 4.235 1.00 84.25 669 ARG A C 1
ATOM 5350 O O . ARG A 1 669 ? 7.568 -17.573 3.863 1.00 84.25 669 ARG A O 1
ATOM 5357 N N . PRO A 1 670 ? 8.759 -15.687 3.546 1.00 84.81 670 PRO A N 1
ATOM 5358 C CA . PRO A 1 670 ? 9.530 -16.204 2.413 1.00 84.81 670 PRO A CA 1
ATOM 5359 C C . PRO A 1 670 ? 10.379 -17.433 2.758 1.00 84.81 670 PRO A C 1
ATOM 5361 O O . PRO A 1 670 ? 10.352 -18.405 2.002 1.00 84.81 670 PRO A O 1
ATOM 5364 N N . VAL A 1 671 ? 11.064 -17.443 3.910 1.00 87.75 671 VAL A N 1
ATOM 5365 C CA . VAL A 1 671 ? 11.890 -18.584 4.353 1.00 87.75 671 VAL A CA 1
ATOM 5366 C C . VAL A 1 671 ? 11.037 -19.835 4.558 1.00 87.75 671 VAL A C 1
ATOM 5368 O O . VAL A 1 671 ? 11.322 -20.886 3.982 1.00 87.75 671 VAL A O 1
ATOM 5371 N N . THR A 1 672 ? 9.946 -19.732 5.319 1.00 89.38 672 THR A N 1
ATOM 5372 C CA . THR A 1 672 ? 9.042 -20.865 5.552 1.00 89.38 672 THR A CA 1
ATOM 5373 C C . THR A 1 672 ? 8.388 -21.337 4.253 1.00 89.38 672 THR A C 1
ATOM 5375 O O . THR A 1 672 ? 8.319 -22.543 4.013 1.00 89.38 672 THR A O 1
ATOM 5378 N N . LYS A 1 673 ? 7.961 -20.417 3.371 1.00 87.50 673 LYS A N 1
ATOM 5379 C CA . LYS A 1 673 ? 7.434 -20.774 2.042 1.00 87.50 673 LYS A CA 1
ATOM 5380 C C . LYS A 1 673 ? 8.469 -21.540 1.217 1.00 87.50 673 LYS A C 1
ATOM 5382 O O . LYS A 1 673 ? 8.097 -22.528 0.591 1.00 87.50 673 LYS A O 1
ATOM 5387 N N . ALA A 1 674 ? 9.734 -21.118 1.208 1.00 87.56 674 ALA A N 1
ATOM 5388 C CA . ALA A 1 674 ? 10.796 -21.806 0.472 1.00 87.56 674 ALA A CA 1
ATOM 5389 C C . ALA A 1 674 ? 10.988 -23.247 0.976 1.00 87.56 674 ALA A C 1
ATOM 5391 O O . ALA A 1 674 ? 10.979 -24.177 0.174 1.00 87.56 674 ALA A O 1
ATOM 5392 N N . LEU A 1 675 ? 11.041 -23.448 2.297 1.00 88.94 675 LEU A N 1
ATOM 5393 C CA . LEU A 1 675 ? 11.163 -24.781 2.903 1.00 88.94 675 LEU A CA 1
ATOM 5394 C C . LEU A 1 675 ? 9.959 -25.683 2.605 1.00 88.94 675 LEU A C 1
ATOM 5396 O O . LEU A 1 675 ? 10.128 -26.850 2.262 1.00 88.94 675 LEU A O 1
ATOM 5400 N N . ILE A 1 676 ? 8.735 -25.155 2.700 1.00 89.50 676 ILE A N 1
ATOM 5401 C CA . ILE A 1 676 ? 7.525 -25.916 2.351 1.00 89.50 676 ILE A CA 1
ATOM 5402 C C . ILE A 1 676 ? 7.556 -26.302 0.870 1.00 89.50 676 ILE A C 1
ATOM 5404 O O . ILE A 1 676 ? 7.233 -27.437 0.518 1.00 89.50 676 ILE A O 1
ATOM 5408 N N . ARG A 1 677 ? 7.964 -25.379 -0.006 1.00 88.25 677 ARG A N 1
ATOM 5409 C CA . ARG A 1 677 ? 8.043 -25.636 -1.447 1.00 88.25 677 ARG A CA 1
ATOM 5410 C C . ARG A 1 677 ? 9.048 -26.738 -1.777 1.00 88.25 677 ARG A C 1
ATOM 5412 O O . ARG A 1 677 ? 8.759 -27.546 -2.651 1.00 88.25 677 ARG A O 1
ATOM 5419 N N . ASP A 1 678 ? 10.148 -26.833 -1.040 1.00 87.06 678 ASP A N 1
ATOM 5420 C CA . ASP A 1 678 ? 11.141 -27.903 -1.201 1.00 87.06 678 ASP A CA 1
ATOM 5421 C C . ASP A 1 678 ? 10.606 -29.297 -0.862 1.00 87.06 678 ASP A C 1
ATOM 5423 O O . ASP A 1 678 ? 11.084 -30.291 -1.404 1.00 87.06 678 ASP A O 1
ATOM 5427 N N . ILE A 1 679 ? 9.619 -29.372 0.031 1.00 90.62 679 ILE A N 1
ATOM 5428 C CA . ILE A 1 679 ? 8.972 -30.629 0.419 1.00 90.62 679 ILE A CA 1
ATOM 5429 C C . ILE A 1 679 ? 7.872 -31.000 -0.582 1.00 90.62 679 ILE A C 1
ATOM 5431 O O . ILE A 1 679 ? 7.676 -32.176 -0.884 1.00 90.62 679 ILE A O 1
ATOM 5435 N N . VAL A 1 680 ? 7.125 -30.003 -1.065 1.00 92.44 680 VAL A N 1
ATOM 5436 C CA . VAL A 1 680 ? 5.896 -30.213 -1.845 1.00 92.44 680 VAL A CA 1
ATOM 5437 C C . VAL A 1 680 ? 6.157 -30.322 -3.350 1.00 92.44 680 VAL A C 1
ATOM 5439 O O . VAL A 1 680 ? 5.418 -31.025 -4.038 1.00 92.44 680 VAL A O 1
ATOM 5442 N N . PHE A 1 681 ? 7.179 -29.646 -3.880 1.00 91.31 681 PHE A N 1
ATOM 5443 C CA . PHE A 1 681 ? 7.427 -29.569 -5.320 1.00 91.31 681 PHE A CA 1
ATOM 5444 C C . PHE A 1 681 ? 8.664 -30.354 -5.760 1.00 91.31 681 PHE A C 1
ATOM 5446 O O . PHE A 1 681 ? 9.658 -30.455 -5.045 1.00 91.31 681 PHE A O 1
ATOM 5453 N N . THR A 1 682 ? 8.612 -30.891 -6.981 1.00 90.25 682 THR A N 1
ATOM 5454 C CA . THR A 1 682 ? 9.735 -31.622 -7.581 1.00 90.25 682 THR A CA 1
ATOM 5455 C C . THR A 1 682 ? 10.815 -30.668 -8.095 1.00 90.25 682 THR A C 1
ATOM 5457 O O . THR A 1 682 ? 10.558 -29.478 -8.315 1.00 90.25 682 THR A O 1
ATOM 5460 N N . LYS A 1 683 ? 12.029 -31.190 -8.310 1.00 85.44 683 LYS A N 1
ATOM 5461 C CA . LYS A 1 683 ? 13.196 -30.396 -8.734 1.00 85.44 683 LYS A CA 1
ATOM 5462 C C . LYS A 1 683 ? 13.021 -29.761 -10.109 1.00 85.44 683 LYS A C 1
ATOM 5464 O O . LYS A 1 683 ? 13.515 -28.666 -10.354 1.00 85.44 683 LYS A O 1
ATOM 5469 N N . GLU A 1 684 ? 12.245 -30.416 -10.960 1.00 86.12 684 GLU A N 1
ATOM 5470 C CA . GLU A 1 684 ? 11.932 -29.982 -12.314 1.00 86.12 684 GLU A CA 1
ATOM 5471 C C . GLU A 1 684 ? 10.889 -28.855 -12.326 1.00 86.12 684 GLU A C 1
ATOM 5473 O O . GLU A 1 684 ? 10.566 -28.325 -13.386 1.00 86.12 684 GLU A O 1
ATOM 5478 N N . SER A 1 685 ? 10.313 -28.478 -11.183 1.00 91.12 685 SER A N 1
ATOM 5479 C CA . SER A 1 685 ? 9.311 -27.416 -11.120 1.00 91.12 685 SER A CA 1
ATOM 5480 C C . SER A 1 685 ? 9.944 -26.026 -11.010 1.00 91.12 685 SER A C 1
ATOM 5482 O O . SER A 1 685 ? 10.943 -25.820 -10.320 1.00 91.12 685 SER A O 1
ATOM 5484 N N . ASN A 1 686 ? 9.282 -25.028 -11.597 1.00 92.62 686 ASN A N 1
ATOM 5485 C CA . ASN A 1 686 ? 9.693 -23.631 -11.437 1.00 92.62 686 ASN A CA 1
ATOM 5486 C C . ASN A 1 686 ? 9.537 -23.147 -9.986 1.00 92.62 686 ASN A C 1
ATOM 5488 O O . ASN A 1 686 ? 10.304 -22.306 -9.529 1.00 92.62 686 ASN A O 1
ATOM 5492 N N . MET A 1 687 ? 8.586 -23.717 -9.233 1.00 90.81 687 MET A N 1
ATOM 5493 C CA . MET A 1 687 ? 8.413 -23.447 -7.797 1.00 90.81 687 MET A CA 1
ATOM 5494 C C . MET A 1 687 ? 9.665 -23.803 -6.992 1.00 90.81 687 MET A C 1
ATOM 5496 O O . MET A 1 687 ? 9.990 -23.116 -6.021 1.00 90.81 687 MET A O 1
ATOM 5500 N N . TYR A 1 688 ? 10.357 -24.868 -7.398 1.00 90.12 688 TYR A N 1
ATOM 5501 C CA . TYR A 1 688 ? 11.591 -25.319 -6.774 1.00 90.12 688 TYR A CA 1
ATOM 5502 C C . TYR A 1 688 ? 12.804 -24.512 -7.254 1.00 90.12 688 TYR A C 1
ATOM 5504 O O . TYR A 1 688 ? 13.592 -24.068 -6.416 1.00 90.12 688 TYR A O 1
ATOM 5512 N N . SER A 1 689 ? 12.969 -24.314 -8.569 1.00 89.25 689 SER A N 1
ATOM 5513 C CA . SER A 1 689 ? 14.171 -23.686 -9.147 1.00 89.25 689 SER A CA 1
ATOM 5514 C C . SER A 1 689 ? 14.267 -22.179 -8.893 1.00 89.25 689 SER A C 1
ATOM 5516 O O . SER A 1 689 ? 15.368 -21.649 -8.729 1.00 89.25 689 SER A O 1
ATOM 5518 N N . ALA A 1 690 ? 13.132 -21.480 -8.846 1.00 90.50 690 ALA A N 1
ATOM 5519 C CA . ALA A 1 690 ? 13.100 -20.023 -8.809 1.00 90.50 690 ALA A CA 1
ATOM 5520 C C . ALA A 1 690 ? 13.133 -19.427 -7.395 1.00 90.50 690 ALA A C 1
ATOM 5522 O O . ALA A 1 690 ? 13.078 -18.211 -7.273 1.00 90.50 690 ALA A O 1
ATOM 5523 N N . ASN A 1 691 ? 13.209 -20.220 -6.320 1.00 89.69 691 ASN A N 1
ATOM 5524 C CA . ASN A 1 691 ? 13.200 -19.654 -4.966 1.00 89.69 691 ASN A CA 1
ATOM 5525 C C . ASN A 1 691 ? 14.501 -18.920 -4.598 1.00 89.69 691 ASN A C 1
ATOM 5527 O O . ASN A 1 691 ? 15.568 -19.179 -5.155 1.00 89.69 691 ASN A O 1
ATOM 5531 N N . MET A 1 692 ? 14.411 -18.043 -3.595 1.00 90.06 692 MET A N 1
ATOM 5532 C CA . MET A 1 692 ? 15.492 -17.129 -3.206 1.00 90.06 692 MET A CA 1
ATOM 5533 C C . MET A 1 692 ? 16.806 -17.829 -2.825 1.00 90.06 692 MET A C 1
ATOM 5535 O O . MET A 1 692 ? 17.879 -17.323 -3.133 1.00 90.06 692 MET A O 1
ATOM 5539 N N . VAL A 1 693 ? 16.750 -19.005 -2.188 1.00 88.25 693 VAL A N 1
ATOM 5540 C CA . VAL A 1 693 ? 17.953 -19.705 -1.705 1.00 88.25 693 VAL A CA 1
ATOM 5541 C C . VAL A 1 693 ? 18.745 -20.276 -2.878 1.00 88.25 693 VAL A C 1
ATOM 5543 O O . VAL A 1 693 ? 19.959 -20.099 -2.952 1.00 88.25 693 VAL A O 1
ATOM 5546 N N . ARG A 1 694 ? 18.063 -20.928 -3.826 1.00 89.81 694 ARG A N 1
ATOM 5547 C CA . ARG A 1 694 ? 18.714 -21.501 -5.013 1.00 89.81 694 ARG A CA 1
ATOM 5548 C C . ARG A 1 694 ? 19.150 -20.436 -5.991 1.00 89.81 694 ARG A C 1
ATOM 5550 O O . ARG A 1 694 ? 20.236 -20.553 -6.547 1.00 89.81 694 ARG A O 1
ATOM 5557 N N . GLN A 1 695 ? 18.334 -19.400 -6.159 1.00 92.00 695 GLN A N 1
ATOM 5558 C CA . GLN A 1 695 ? 18.686 -18.264 -6.997 1.00 92.00 695 GLN A CA 1
ATOM 5559 C C . GLN A 1 695 ? 19.931 -17.556 -6.466 1.00 92.00 695 GLN A C 1
ATOM 5561 O O . GLN A 1 695 ? 20.817 -17.266 -7.255 1.00 92.00 695 GLN A O 1
ATOM 5566 N N . TYR A 1 696 ? 20.088 -17.397 -5.148 1.00 91.25 696 TYR A N 1
ATOM 5567 C CA . TYR A 1 696 ? 21.325 -16.855 -4.580 1.00 91.25 696 TYR A CA 1
ATOM 5568 C C . TYR A 1 696 ? 22.561 -17.685 -4.952 1.00 91.25 696 TYR A C 1
ATOM 5570 O O . TYR A 1 696 ? 23.556 -17.134 -5.417 1.00 91.25 696 TYR A O 1
ATOM 5578 N N . SER A 1 697 ? 22.518 -19.011 -4.779 1.00 91.81 697 SER A N 1
ATOM 5579 C CA . SER A 1 697 ? 23.644 -19.882 -5.153 1.00 91.81 697 SER A CA 1
ATOM 5580 C C . SER A 1 697 ? 23.913 -19.881 -6.660 1.00 91.81 697 SER A C 1
ATOM 5582 O O . SER A 1 697 ? 25.067 -19.845 -7.076 1.00 91.81 697 SER A O 1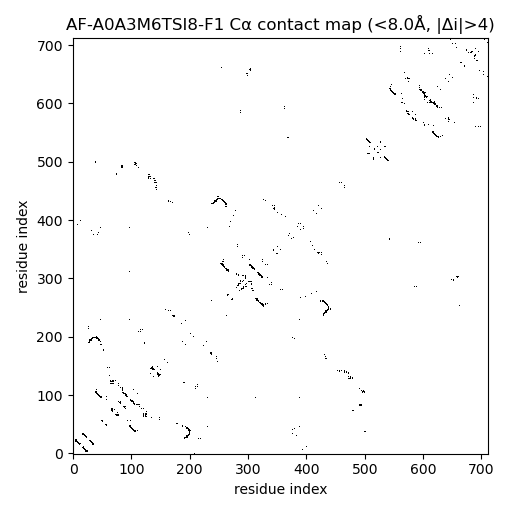
ATOM 5584 N N . PHE A 1 698 ? 22.854 -19.908 -7.469 1.00 93.56 698 PHE A N 1
ATOM 5585 C CA . PHE A 1 698 ? 22.936 -19.885 -8.926 1.00 93.56 698 PHE A CA 1
ATOM 5586 C C . PHE A 1 698 ? 23.544 -18.578 -9.447 1.00 93.56 698 PHE A C 1
ATOM 5588 O O . PHE A 1 698 ? 24.486 -18.623 -10.231 1.00 93.56 698 PHE A O 1
ATOM 5595 N N . LEU A 1 699 ? 23.056 -17.428 -8.978 1.00 93.81 699 LEU A N 1
ATOM 5596 C CA . LEU A 1 699 ? 23.530 -16.113 -9.408 1.00 93.81 699 LEU A CA 1
ATOM 5597 C C . LEU A 1 699 ? 24.985 -15.871 -8.992 1.00 93.81 699 LEU A C 1
ATOM 5599 O O . LEU A 1 699 ? 25.759 -15.371 -9.800 1.00 93.81 699 LEU A O 1
ATOM 5603 N N . ASN A 1 700 ? 25.387 -16.307 -7.790 1.00 92.25 700 ASN A N 1
ATOM 5604 C CA . ASN A 1 700 ? 26.792 -16.258 -7.363 1.00 92.25 700 ASN A CA 1
ATOM 5605 C C . ASN A 1 700 ? 27.707 -17.008 -8.339 1.00 92.25 700 ASN A C 1
ATOM 5607 O O . ASN A 1 700 ? 28.746 -16.493 -8.750 1.00 92.25 700 ASN A O 1
ATOM 5611 N N . GLN A 1 701 ? 27.312 -18.228 -8.714 1.00 93.44 701 GLN A N 1
ATOM 5612 C CA . GLN A 1 701 ? 28.076 -19.038 -9.656 1.00 93.44 701 GLN A CA 1
ATOM 5613 C C . GLN A 1 701 ? 28.099 -18.394 -11.046 1.00 93.44 701 GLN A C 1
ATOM 5615 O O . GLN A 1 701 ? 29.167 -18.286 -11.640 1.00 93.44 701 GLN A O 1
ATOM 5620 N N . LEU A 1 702 ? 26.949 -17.921 -11.533 1.00 92.88 702 LEU A N 1
ATOM 5621 C CA . LEU A 1 702 ? 26.824 -17.283 -12.841 1.00 92.88 702 LEU A CA 1
ATOM 5622 C C . LEU A 1 702 ? 27.689 -16.024 -12.954 1.00 92.88 702 LEU A C 1
ATOM 5624 O O . LEU A 1 702 ? 28.392 -15.864 -13.944 1.00 92.88 702 LEU A O 1
ATOM 5628 N N . ILE A 1 703 ? 27.671 -15.146 -11.949 1.00 91.12 703 ILE A N 1
ATOM 5629 C CA . ILE A 1 703 ? 28.486 -13.923 -11.950 1.00 91.12 703 ILE A CA 1
ATOM 5630 C C . ILE A 1 703 ? 29.971 -14.281 -11.936 1.00 91.12 703 ILE A C 1
ATOM 5632 O O . ILE A 1 703 ? 30.732 -13.747 -12.737 1.00 91.12 703 ILE A O 1
ATOM 5636 N N . SER A 1 704 ? 30.380 -15.242 -11.102 1.00 90.88 704 SER A N 1
ATOM 5637 C CA . SER A 1 704 ? 31.765 -15.721 -11.106 1.00 90.88 704 SER A CA 1
ATOM 5638 C C . SER A 1 704 ? 32.163 -16.318 -12.461 1.00 90.88 704 SER A C 1
ATOM 5640 O O . SER A 1 704 ? 33.284 -16.120 -12.930 1.00 90.88 704 SER A O 1
ATOM 5642 N N . ASP A 1 705 ? 31.255 -17.031 -13.126 1.00 91.00 705 ASP A N 1
ATOM 5643 C CA . ASP A 1 705 ? 31.487 -17.561 -14.465 1.00 91.00 705 ASP A CA 1
ATOM 5644 C C . ASP A 1 705 ? 31.626 -16.446 -15.513 1.00 91.00 705 ASP A C 1
ATOM 5646 O O . ASP A 1 705 ? 32.573 -16.495 -16.294 1.00 91.00 705 ASP A O 1
ATOM 5650 N N . LEU A 1 706 ? 30.766 -15.423 -15.487 1.00 89.62 706 LEU A N 1
ATOM 5651 C CA . LEU A 1 706 ? 30.816 -14.265 -16.392 1.00 89.62 706 LEU A CA 1
ATOM 5652 C C . LEU A 1 706 ? 32.092 -13.430 -16.211 1.00 89.62 706 LEU A C 1
ATOM 5654 O O . LEU A 1 706 ? 32.663 -12.929 -17.188 1.00 89.62 706 LEU A O 1
ATOM 5658 N N . GLU A 1 707 ? 32.573 -13.292 -14.974 1.00 86.44 707 GLU A N 1
ATOM 5659 C CA . GLU A 1 707 ? 33.843 -12.631 -14.660 1.00 86.44 707 GLU A CA 1
ATOM 5660 C C . GLU A 1 707 ? 35.029 -13.355 -15.312 1.00 86.44 707 GLU A C 1
ATOM 5662 O O . GLU A 1 707 ? 35.934 -12.703 -15.840 1.00 86.44 707 GLU A O 1
ATOM 5667 N N . ASN A 1 708 ? 34.993 -14.690 -15.330 1.00 86.12 708 ASN A N 1
ATOM 5668 C CA . ASN A 1 708 ? 36.052 -15.539 -15.875 1.00 86.12 708 ASN A CA 1
ATOM 5669 C C . ASN A 1 708 ? 35.949 -15.759 -17.395 1.00 86.12 708 ASN A C 1
ATOM 5671 O O . ASN A 1 708 ? 36.977 -15.881 -18.063 1.00 86.12 708 ASN A O 1
ATOM 5675 N N . ASP A 1 709 ? 34.737 -15.829 -17.946 1.00 82.50 709 ASP A N 1
ATOM 5676 C CA . ASP A 1 709 ? 34.468 -16.080 -19.361 1.00 82.50 709 ASP A CA 1
ATOM 5677 C C . ASP A 1 709 ? 33.161 -15.403 -19.797 1.00 82.50 709 ASP A C 1
ATOM 5679 O O . ASP A 1 709 ? 32.065 -15.871 -19.507 1.00 82.50 709 ASP A O 1
ATOM 5683 N N . ALA A 1 710 ? 33.285 -14.317 -20.563 1.00 76.06 710 ALA A N 1
ATOM 5684 C CA . ALA A 1 710 ? 32.147 -13.541 -21.055 1.00 76.06 710 ALA A CA 1
ATOM 5685 C C . ALA A 1 710 ? 31.304 -14.258 -22.133 1.00 76.06 710 ALA A C 1
ATOM 5687 O O . ALA A 1 710 ? 30.329 -13.678 -22.608 1.00 76.06 710 ALA A O 1
ATOM 5688 N N . SER A 1 711 ? 31.714 -15.448 -22.593 1.00 71.25 711 SER A N 1
ATOM 5689 C CA . SER A 1 711 ? 30.980 -16.240 -23.592 1.00 71.25 711 SER A CA 1
ATOM 5690 C C . SER A 1 711 ? 30.013 -17.270 -22.998 1.00 71.25 711 SER A C 1
ATOM 5692 O O . SER A 1 711 ? 29.224 -17.850 -23.750 1.00 71.25 711 SER A O 1
ATOM 5694 N N . LYS A 1 712 ? 30.087 -17.497 -21.681 1.00 62.50 712 LYS A N 1
ATOM 5695 C CA . LYS A 1 712 ? 29.100 -18.252 -20.899 1.00 62.50 712 LYS A CA 1
ATOM 5696 C C . LYS A 1 712 ? 27.881 -17.392 -20.594 1.00 62.50 712 LYS A C 1
ATOM 5698 O O . LYS A 1 712 ? 26.790 -17.994 -20.473 1.00 62.50 712 LYS A O 1
#

Foldseek 3Di:
DCVQKDWLDWDDFPNPWIWTWIAGNQFRAIEIETAAAFQKKKKKKKWFAAFLDPLCVLVLLQQQLQLAFPVGNAHNLLQLLLVLLQWPGWDWDDDNTITITMTMHGFCVSVLQNVLRSLRSLQGGPNDPLSCPAAPWFQALLLDIDHVNVVVCVVPCQDLCNQLVVVQCCQQQPDRSDDDDPCSSLQTSGSSRIYMYMYHRDDVVSSCVSCVVVSVVVNPDDDGDDHDAPPPDDGDHRPFAAADETEGEDPDQFFWKKKKKWWFAFLLPLLSVLLVVLVQCQQFPDCLHLLNVQAFLDLDHQALGWHKDWASGRTIMIIIMGHRGGQVCLVVSVVSVLVSLCCDLVVVDQRDLVLSLLSLVLVLVVLQVCCVPPVSVSLVVLVSSCSRHNDHSCSSVSSSCSNVSSVVVNVDDSVVSSVSSCVIPPVTHMYMYIYGYDNPVNVVVVVVSVVVSVVSCVVCDSVNSVVSNVSNVVSCVVNPPDDDVCSSPVDHRDDSVSRRRFDKAKDWLPDPVRHDCVDPVCVVDVRVVDPDTDMDIDGPDQKDKDKDWDQQLPPDLVCLLCLLLLQQLLQQFWFQDPNDTHHSSRSNSVLSSFFSDWHWAQAPPHDQQGHDHNSSITMIMTMGGPVSVVVVVVSVVRSVPGGDDFLSSSSSSLVSSLSVLVVLVVDPVLVVLLVVLVVVDDSSTSNNSRHSVNSNVVSVVVNVVCVVPVVD

Radius of gyration: 27.97 Å; Cα contacts (8 Å, |Δi|>4): 1240; chains: 1; bounding box: 72×59×82 Å

Solvent-accessible surface area (backbone atoms only — not comparable to full-atom values): 38239 Å² total; per-residue (Å²): 115,71,83,50,44,45,77,69,41,74,52,66,49,92,88,71,35,45,35,38,33,33,32,33,76,85,55,49,33,31,41,36,39,33,48,39,86,39,32,47,26,35,36,37,46,35,25,52,39,84,72,27,56,89,83,48,62,69,54,49,48,61,59,42,28,51,48,8,10,78,90,51,75,24,49,51,48,66,37,59,48,25,48,46,19,50,17,88,36,69,52,66,52,66,59,86,62,30,36,36,38,39,42,46,11,54,15,42,65,16,40,47,67,44,48,46,55,51,51,36,18,64,62,38,41,58,76,45,72,38,51,42,39,57,43,37,49,38,52,40,52,84,34,44,80,40,23,55,51,43,49,51,46,66,70,43,55,57,37,57,67,44,47,42,50,54,53,46,51,52,58,60,56,48,76,88,61,70,58,90,64,91,62,55,58,78,72,35,48,34,53,68,43,31,38,41,35,36,27,17,62,66,61,68,66,58,47,52,60,46,36,44,68,49,52,52,53,58,69,74,46,80,86,74,77,88,87,76,77,65,86,72,73,83,79,53,78,68,88,64,65,45,80,46,78,43,76,27,54,30,86,64,60,64,41,24,33,40,38,42,30,28,57,52,48,46,64,83,36,60,63,52,46,52,50,51,55,50,52,43,42,51,35,31,56,57,68,81,9,63,52,19,36,75,34,37,69,39,99,79,49,37,24,51,45,47,48,65,51,74,46,86,42,76,66,18,32,36,39,40,38,35,38,54,16,36,53,92,36,51,71,56,44,56,50,49,54,53,48,57,54,45,32,42,38,72,59,78,38,76,83,58,61,69,59,46,45,37,49,45,51,37,53,44,50,48,53,55,46,38,57,70,79,42,37,56,59,54,54,46,54,56,51,50,51,35,69,60,67,50,89,56,72,62,47,53,59,56,67,72,45,50,59,64,49,48,63,53,55,68,72,56,52,72,64,55,56,30,53,49,38,33,52,44,71,63,73,38,58,37,36,36,35,35,35,35,48,23,46,64,53,37,50,52,52,55,53,50,50,54,49,53,39,50,53,46,36,62,74,40,36,72,70,40,21,52,50,29,31,53,53,49,53,52,22,46,60,68,50,67,50,75,72,59,67,67,67,69,61,66,60,76,66,58,66,74,85,69,42,45,67,71,75,72,49,44,45,40,62,79,50,63,85,82,37,63,81,86,41,75,63,47,72,76,52,61,50,76,75,51,94,59,95,49,75,48,78,52,58,95,66,83,54,38,77,49,74,49,77,40,77,47,79,81,56,54,68,90,54,47,58,49,50,59,58,53,47,67,42,46,70,58,30,24,34,52,56,96,89,41,78,41,54,28,66,57,44,38,52,52,48,50,65,61,31,71,46,75,49,54,22,35,7,88,70,20,44,90,48,39,52,38,60,65,36,50,26,43,33,43,33,44,30,26,48,52,93,41,47,70,57,53,54,51,48,53,51,40,50,75,72,24,52,42,90,46,66,69,54,53,44,45,53,41,51,34,58,44,47,50,36,61,61,44,69,74,35,65,65,62,48,53,49,48,57,50,34,62,74,75,44,53,79,82,34,51,64,41,33,39,19,50,73,53,40,40,58,50,40,55,51,50,46,55,44,42,76,76,36,79,87,114

Secondary structure (DSSP, 8-state):
-GGGEEEEEEEEETTTEEEEEEEETTT--EEEEE---SSEEEEEEEEE----SSS-HHHHHHHHHTT-BSSS-STTHHHHHHHHTTEEEEEEEE-SSEEEEEEEEESHHHHHHHHHHHHHHHHSB---HHHIIIII-EE-TTS-EE-HHHHHHHHHTTSHHHHHHHHHHHHHS-S------TTHHHHHS-GGGEEEEEEES--HHHHHHHHHHHHHHHHTSPPPSPP--SS-SPPPPP-S-EEEEEEEE-S--SEEEEEEEEEEEETT-HHHHHHHHHHHHHHHSSTTSHHHHHHTSSSS-S-SEEEEEEE-SSEEEEEEEEEEEEGGGHHHHHHHHHHHHHHHHTTSS---HHHHHHHHHHHHHHHHHHHHHSHHHHHHHHHHHHHHH--SSSHHHHHH-HHHHHHHHTT--HHHHHHHHIIIIISS-EEEEEEEEEHHHHHHHHHHHHHHHHHHHHHHHHHHHHHHHHHHHHHHHHH--PPPHHHHTTSPPPPGGG--PPP-EEEESS--TT--TTSTTTTTS-GGG-SS--EEEE-S-SEEEEEEEEE-TTS-GGGTTHHHHHHHHGGGS-EEETTEEE-HHHHHHHHHHH-SEEEEEESTT-BTTB--SSTTEEEEEEEEEGGGHHHHHHHHHHHHHTB---HHHHHHHHHHHHHHHHHHHH-HHHHHHHHHHHHHS-TTSHHHHTSHHHHHHHHHHHHHHHHH-TT-

pLDDT: mean 91.89, std 7.66, range [32.34, 98.62]

Sequence (712 aa):
MAENFEQISSFKVLDSIQVEKYRSKRTDIKFCFAKVPGPLVNGFLCLATEAHDDDGLPHTLEHLVFMGSEKYPFKGMLDLFANRCLAQGTNAWTSTDHTAYTMETAGSEGFLNLLPIYLDHVLYPTLTESAYITEVHHVNGEGEDAGVVYCEMQGRENMEISRTYLNFTREIYPGVCGYKVCNYHQQYYRPENLCVIITGQIDPNKVFEAVNPFEEKIIGKKPLAPYVRPWQTPVPPLGESVDKIIPFPTEDEESGSIMLGFRGPSCEDHYGQAALSVILDYLSDTSIAPLQRELVEIPDPFCSDIDCDVLEFLESAFIIRAENVSFDKLSAAKEKVKEVLGNLAEGREVIDMDRLNVVIHRKILDTKNRFENRPHDTFADVLVRDFLYSSKSEDLKERMEIIQRLEKLRQESVTFWVDFLKKYFISSRSVSITGKPSAQLMKEMSEGEKKRVAEQRESLGEEGLKRKRQRLEKATDENEVAPPPDIVNSLPVPSTSSISFHPIKMFSNRRQDGCDDSESEAKKFPVSEIPYSFQLDHVSTLFAKLTVLLDTAVVPEELKPYLSLYLEVIFESPLLRDGVLIPHEKVVAELAADTLDHVSSLGLKGSRFTPEEFPQLACITLKLEVEKYEKGIHWLQDLLYKAQFTKDRLEIVGKKMMNDVASKKREMRPVTKALIRDIVFTKESNMYSANMVRQYSFLNQLISDLENDASK

Mean predicted aligned error: 6.12 Å

Nearest PDB structures (foldseek):
  2fge-assembly2_B  TM=8.148E-01  e=3.452E-28  Arabidopsis thaliana
  6xov-assembly1_A  TM=8.027E-01  e=4.739E-28  Homo sapiens
  4l3t-assembly2_B  TM=7.946E-01  e=1.761E-27  Homo sapiens
  4l3t-assembly1_A  TM=8.002E-01  e=3.172E-27  Homo sapiens
  6xou-assembly1_A  TM=6.506E-01  e=2.631E-28  Homo sapiens

Organism: Pocillopora damicornis (NCBI:txid46731)